Protein AF-A0A2P7TG07-F1 (afdb_monomer)

Mean predicted aligned error: 7.05 Å

Nearest PDB structures (foldseek):
  1cnt-assembly2_3  TM=3.112E-01  e=2.126E+00  Homo sapiens
  5hyh-assembly1_A  TM=2.024E-01  e=5.908E+00  Streptomyces venezuelae ATCC 10712
  8zfj-assembly1_R  TM=1.838E-01  e=7.627E+00  Escherichia coli
  7ard-assembly1_L  TM=1.501E-01  e=9.357E+00  Polytomella sp. Pringsheim 198.80

Structure (mmCIF, N/CA/C/O backbone):
data_AF-A0A2P7TG07-F1
#
_entry.id   AF-A0A2P7TG07-F1
#
loop_
_atom_site.group_PDB
_atom_site.id
_atom_site.type_symbol
_atom_site.label_atom_id
_atom_site.label_alt_id
_atom_site.label_comp_id
_atom_site.label_asym_id
_atom_site.label_entity_id
_atom_site.label_seq_id
_atom_site.pdbx_PDB_ins_code
_atom_site.Cartn_x
_atom_site.Cartn_y
_atom_site.Cartn_z
_atom_site.occupancy
_atom_site.B_iso_or_equiv
_atom_site.auth_seq_id
_atom_site.auth_comp_id
_atom_site.auth_asym_id
_atom_site.auth_atom_id
_atom_site.pdbx_PDB_model_num
ATOM 1 N N . MET A 1 1 ? 108.276 -23.644 -49.075 1.00 37.50 1 MET A N 1
ATOM 2 C CA . MET A 1 1 ? 108.235 -22.171 -48.944 1.00 37.50 1 MET A CA 1
ATOM 3 C C . MET A 1 1 ? 106.766 -21.792 -48.786 1.00 37.50 1 MET A C 1
ATOM 5 O O . MET A 1 1 ? 106.048 -22.125 -49.707 1.00 37.50 1 MET A O 1
ATOM 9 N N . ARG A 1 2 ? 106.358 -21.239 -47.619 1.00 40.88 2 ARG A N 1
ATOM 10 C CA . ARG A 1 2 ? 105.196 -20.337 -47.348 1.00 40.88 2 ARG A CA 1
ATOM 11 C C . ARG A 1 2 ? 103.829 -20.658 -48.040 1.00 40.88 2 ARG A C 1
ATOM 13 O O . ARG A 1 2 ? 103.812 -20.778 -49.246 1.00 40.88 2 ARG A O 1
ATOM 20 N N . ILE A 1 3 ? 102.616 -20.716 -47.460 1.00 38.38 3 ILE A N 1
ATOM 21 C CA . ILE A 1 3 ? 101.932 -20.089 -46.302 1.00 38.38 3 ILE A CA 1
ATOM 22 C C . ILE A 1 3 ? 100.484 -20.681 -46.231 1.00 38.38 3 ILE A C 1
ATOM 24 O O . ILE A 1 3 ? 99.812 -20.692 -47.253 1.00 38.38 3 ILE A O 1
ATOM 28 N N . ALA A 1 4 ? 100.050 -21.112 -45.031 1.00 43.94 4 ALA A N 1
ATOM 29 C CA . ALA A 1 4 ? 98.776 -20.840 -44.304 1.00 43.94 4 ALA A CA 1
ATOM 30 C C . ALA A 1 4 ? 97.350 -21.234 -44.835 1.00 43.94 4 ALA A C 1
ATOM 32 O O . ALA A 1 4 ? 97.182 -21.535 -46.011 1.00 43.94 4 ALA A O 1
ATOM 33 N N . PRO A 1 5 ? 96.330 -21.310 -43.933 1.00 51.81 5 PRO A N 1
ATOM 34 C CA . PRO A 1 5 ? 95.309 -22.366 -43.933 1.00 51.81 5 PRO A CA 1
ATOM 35 C C . PRO A 1 5 ? 93.929 -22.002 -44.515 1.00 51.81 5 PRO A C 1
ATOM 37 O O . PRO A 1 5 ? 93.597 -20.852 -44.785 1.00 51.81 5 PRO A O 1
ATOM 40 N N . VAL A 1 6 ? 93.134 -23.065 -44.657 1.00 52.50 6 VAL A N 1
ATOM 41 C CA . VAL A 1 6 ? 91.737 -23.155 -45.100 1.00 52.50 6 VAL A CA 1
ATOM 42 C C . VAL A 1 6 ? 90.790 -22.377 -44.176 1.00 52.50 6 VAL A C 1
ATOM 44 O O . VAL A 1 6 ? 90.740 -22.657 -42.981 1.00 52.50 6 VAL A O 1
ATOM 47 N N . SER A 1 7 ? 89.975 -21.486 -44.749 1.00 47.16 7 SER A N 1
ATOM 48 C CA . SER A 1 7 ? 88.797 -20.899 -44.093 1.00 47.16 7 SER A CA 1
ATOM 49 C C . SER A 1 7 ? 87.564 -21.136 -44.959 1.00 47.16 7 SER A C 1
ATOM 51 O O . SER A 1 7 ? 87.404 -20.530 -46.017 1.00 47.16 7 SER A O 1
ATOM 53 N N . ALA A 1 8 ? 86.699 -22.046 -44.513 1.00 49.75 8 ALA A N 1
ATOM 54 C CA . ALA A 1 8 ? 85.389 -22.286 -45.100 1.00 49.75 8 ALA A CA 1
ATOM 55 C C . ALA A 1 8 ? 84.432 -21.155 -44.689 1.00 49.75 8 ALA A C 1
ATOM 57 O O . ALA A 1 8 ? 84.094 -21.016 -43.515 1.00 49.75 8 ALA A O 1
ATOM 58 N N . PHE A 1 9 ? 83.997 -20.345 -45.654 1.00 45.16 9 PHE A N 1
ATOM 59 C CA . PHE A 1 9 ? 82.922 -19.373 -45.463 1.00 45.16 9 PHE A CA 1
ATOM 60 C C . PHE A 1 9 ? 81.574 -20.082 -45.660 1.00 45.16 9 PHE A C 1
ATOM 62 O O . PHE A 1 9 ? 81.123 -20.296 -46.783 1.00 45.16 9 PHE A O 1
ATOM 69 N N . LEU A 1 10 ? 80.944 -20.476 -44.554 1.00 47.31 10 LEU A N 1
ATOM 70 C CA . LEU A 1 10 ? 79.542 -20.890 -44.517 1.00 47.31 10 LEU A CA 1
ATOM 71 C C . LEU A 1 10 ? 78.662 -19.635 -44.611 1.00 47.31 10 LEU A C 1
ATOM 73 O O . LEU A 1 10 ? 78.609 -18.827 -43.686 1.00 47.31 10 LEU A O 1
ATOM 77 N N . LEU A 1 11 ? 77.985 -19.473 -45.748 1.00 45.31 11 LEU A N 1
ATOM 78 C CA . LEU A 1 11 ? 76.899 -18.514 -45.940 1.00 45.31 11 LEU A CA 1
ATOM 79 C C . LEU A 1 11 ? 75.719 -18.909 -45.038 1.00 45.31 11 LEU A C 1
ATOM 81 O O . LEU A 1 11 ? 74.964 -19.828 -45.349 1.00 45.31 11 LEU A O 1
ATOM 85 N N . LEU A 1 12 ? 75.564 -18.213 -43.912 1.00 48.41 12 LEU A N 1
ATOM 86 C CA . LEU A 1 12 ? 74.354 -18.249 -43.093 1.00 48.41 12 LEU A CA 1
ATOM 87 C C . LEU A 1 12 ? 73.246 -17.475 -43.819 1.00 48.41 12 LEU A C 1
ATOM 89 O O . LEU A 1 12 ? 73.184 -16.249 -43.756 1.00 48.41 12 LEU A O 1
ATOM 93 N N . VAL A 1 13 ? 72.375 -18.198 -44.522 1.00 55.22 13 VAL A N 1
ATOM 94 C CA . VAL A 1 13 ? 71.070 -17.677 -44.949 1.00 55.22 13 VAL A CA 1
ATOM 95 C C . VAL A 1 13 ? 70.191 -17.588 -43.697 1.00 55.22 13 VAL A C 1
ATOM 97 O O . VAL A 1 13 ? 69.979 -18.617 -43.050 1.00 55.22 13 VAL A O 1
ATOM 100 N N . PRO A 1 14 ? 69.672 -16.408 -43.313 1.00 53.44 14 PRO A N 1
ATOM 101 C CA . PRO A 1 14 ? 68.732 -16.325 -42.211 1.00 53.44 14 PRO A CA 1
ATOM 102 C C . PRO A 1 14 ? 67.408 -16.928 -42.684 1.00 53.44 14 PRO A C 1
ATOM 104 O O . PRO A 1 14 ? 66.689 -16.342 -43.493 1.00 53.44 14 PRO A O 1
ATOM 107 N N . ILE A 1 15 ? 67.088 -18.123 -42.194 1.00 55.75 15 ILE A N 1
ATOM 108 C CA . ILE A 1 15 ? 65.734 -18.665 -42.273 1.00 55.75 15 ILE A CA 1
ATOM 109 C C . ILE A 1 15 ? 64.887 -17.797 -41.341 1.00 55.75 15 ILE A C 1
ATOM 111 O O . ILE A 1 15 ? 64.901 -17.975 -40.124 1.00 55.75 15 ILE A O 1
ATOM 115 N N . PHE A 1 16 ? 64.175 -16.824 -41.911 1.00 54.91 16 PHE A N 1
ATOM 116 C CA . PHE A 1 16 ? 63.051 -16.192 -41.232 1.00 54.91 16 PHE A CA 1
ATOM 117 C C . PHE A 1 16 ? 61.986 -17.273 -41.031 1.00 54.91 16 PHE A C 1
ATOM 119 O O . PHE A 1 16 ? 61.218 -17.596 -41.936 1.00 54.91 16 PHE A O 1
ATOM 126 N N . LEU A 1 17 ? 61.975 -17.864 -39.838 1.00 53.47 17 LEU A N 1
ATOM 127 C CA . LEU A 1 17 ? 60.826 -18.589 -39.319 1.00 53.47 17 LEU A CA 1
ATOM 128 C C . LEU A 1 17 ? 59.669 -17.588 -39.236 1.00 53.47 17 LEU A C 1
ATOM 130 O O . LEU A 1 17 ? 59.541 -16.851 -38.260 1.00 53.47 17 LEU A O 1
ATOM 134 N N . PHE A 1 18 ? 58.837 -17.547 -40.278 1.00 55.88 18 PHE A N 1
ATOM 135 C CA . PHE A 1 18 ? 57.480 -17.027 -40.173 1.00 55.88 18 PHE A CA 1
ATOM 136 C C . PHE A 1 18 ? 56.729 -17.953 -39.217 1.00 55.88 18 PHE A C 1
ATOM 138 O O . PHE A 1 18 ? 56.096 -18.924 -39.625 1.00 55.88 18 PHE A O 1
ATOM 145 N N . LEU A 1 19 ? 56.832 -17.672 -37.918 1.00 60.19 19 LEU A N 1
ATOM 146 C CA . LEU A 1 19 ? 55.779 -18.067 -36.999 1.00 60.19 19 LEU A CA 1
ATOM 147 C C . LEU A 1 19 ? 54.503 -17.429 -37.561 1.00 60.19 19 LEU A C 1
ATOM 149 O O . LEU A 1 19 ? 54.510 -16.212 -37.777 1.00 60.19 19 LEU A O 1
ATOM 153 N N . PRO A 1 20 ? 53.440 -18.196 -37.866 1.00 60.59 20 PRO A N 1
ATOM 154 C CA . PRO A 1 20 ? 52.173 -17.575 -38.196 1.00 60.59 20 PRO A CA 1
ATOM 155 C C . PRO A 1 20 ? 51.833 -16.697 -36.999 1.00 60.59 20 PRO A C 1
ATOM 157 O O . PRO A 1 20 ? 51.726 -17.193 -35.875 1.00 60.59 20 PRO A O 1
ATOM 160 N N . ALA A 1 21 ? 51.757 -15.383 -37.220 1.00 60.47 21 ALA A N 1
ATOM 161 C CA . ALA A 1 21 ? 51.168 -14.496 -36.239 1.00 60.47 21 ALA A CA 1
ATOM 162 C C . ALA A 1 21 ? 49.819 -15.127 -35.904 1.00 60.47 21 ALA A C 1
ATOM 164 O O . ALA A 1 21 ? 48.992 -15.322 -36.796 1.00 60.47 21 ALA A O 1
ATOM 165 N N . CYS A 1 22 ? 49.651 -15.560 -34.655 1.00 56.66 22 CYS A N 1
ATOM 166 C CA . CYS A 1 22 ? 48.358 -15.987 -34.167 1.00 56.66 22 CYS A CA 1
ATOM 167 C C . CYS A 1 22 ? 47.463 -14.759 -34.330 1.00 56.66 22 CYS A C 1
ATOM 169 O O . CYS A 1 22 ? 47.581 -13.803 -33.564 1.00 56.66 22 CYS A O 1
ATOM 171 N N . VAL A 1 23 ? 46.678 -14.722 -35.409 1.00 61.25 23 VAL A N 1
ATOM 172 C CA . VAL A 1 23 ? 45.671 -13.691 -35.609 1.00 61.25 23 VAL A CA 1
ATOM 173 C C . VAL A 1 23 ? 44.711 -13.908 -34.458 1.00 61.25 23 VAL A C 1
ATOM 175 O O . VAL A 1 23 ? 44.013 -14.921 -34.413 1.00 61.25 23 VAL A O 1
ATOM 178 N N . TYR A 1 24 ? 44.762 -13.015 -33.474 1.00 64.44 24 TYR A N 1
ATOM 179 C CA . TYR A 1 24 ? 43.809 -13.013 -32.383 1.00 64.44 24 TYR A CA 1
ATOM 180 C C . TYR A 1 24 ? 42.442 -12.750 -33.008 1.00 64.44 24 TYR A C 1
ATOM 182 O O . TYR A 1 24 ? 42.112 -11.620 -33.358 1.00 64.44 24 TYR A O 1
ATOM 190 N N . GLN A 1 25 ? 41.699 -13.824 -33.259 1.00 71.88 25 GLN A N 1
ATOM 191 C CA . GLN A 1 25 ? 40.359 -13.735 -33.800 1.00 71.88 25 GLN A CA 1
ATOM 192 C C . GLN A 1 25 ? 39.478 -13.246 -32.658 1.00 71.88 25 GLN A C 1
ATOM 194 O O . GLN A 1 25 ? 39.206 -13.997 -31.718 1.00 71.88 25 GLN A O 1
ATOM 199 N N . GLU A 1 26 ? 39.100 -11.971 -32.704 1.00 78.62 26 GLU A N 1
ATOM 200 C CA . GLU A 1 26 ? 38.191 -11.404 -31.719 1.00 78.62 26 GLU A CA 1
ATOM 201 C C . GLU A 1 26 ? 36.880 -12.198 -31.779 1.00 78.62 26 GLU A C 1
ATOM 203 O O . GLU A 1 26 ? 36.265 -12.356 -32.838 1.00 78.62 26 GLU A O 1
ATOM 208 N N . LYS A 1 27 ? 36.519 -12.803 -30.648 1.00 88.69 27 LYS A N 1
ATOM 209 C CA . LYS A 1 27 ? 35.352 -13.670 -30.499 1.00 88.69 27 LYS A CA 1
ATOM 210 C C . LYS A 1 27 ? 34.252 -12.890 -29.791 1.00 88.69 27 LYS A C 1
ATOM 212 O O . LYS A 1 27 ? 34.487 -12.338 -28.721 1.00 88.69 27 LYS A O 1
ATOM 217 N N . GLY A 1 28 ? 33.055 -12.880 -30.361 1.00 84.81 28 GLY A N 1
ATOM 218 C CA . GLY A 1 28 ? 31.902 -12.136 -29.853 1.00 84.81 28 GLY A CA 1
ATOM 219 C C . GLY A 1 28 ? 30.665 -12.439 -30.690 1.00 84.81 28 GLY A C 1
ATOM 220 O O . GLY A 1 28 ? 30.757 -13.204 -31.646 1.00 84.81 28 GLY A O 1
ATOM 221 N N . CYS A 1 29 ? 29.516 -11.857 -30.351 1.00 88.31 29 CYS A N 1
ATOM 222 C CA . CYS A 1 29 ? 28.326 -12.054 -31.169 1.00 88.31 29 CYS A CA 1
ATOM 223 C C . CYS A 1 29 ? 28.510 -11.435 -32.565 1.00 88.31 29 CYS A C 1
ATOM 225 O O . CYS A 1 29 ? 28.841 -10.255 -32.677 1.00 88.31 29 CYS A O 1
ATOM 227 N N . THR A 1 30 ? 28.266 -12.226 -33.615 1.00 88.06 30 THR A N 1
ATOM 228 C CA . THR A 1 30 ? 28.370 -11.781 -35.022 1.00 88.06 30 THR A CA 1
ATOM 229 C C . THR A 1 30 ? 27.019 -11.470 -35.671 1.00 88.06 30 THR A C 1
ATOM 231 O O . THR A 1 30 ? 26.987 -10.959 -36.789 1.00 88.06 30 THR A O 1
ATOM 234 N N . ASP A 1 31 ? 25.905 -11.740 -34.985 1.00 79.00 31 ASP A N 1
ATOM 235 C CA . ASP A 1 31 ? 24.567 -11.420 -35.480 1.00 79.00 31 ASP A CA 1
ATOM 236 C C . ASP A 1 31 ? 24.231 -9.948 -35.214 1.00 79.00 31 ASP A C 1
ATOM 238 O O . ASP A 1 31 ? 24.154 -9.511 -34.067 1.00 79.00 31 ASP A O 1
ATOM 242 N N . ILE A 1 32 ? 24.004 -9.187 -36.287 1.00 79.56 32 ILE A N 1
ATOM 243 C CA . ILE A 1 32 ? 23.688 -7.752 -36.242 1.00 79.56 32 ILE A CA 1
ATOM 244 C C . ILE A 1 32 ? 22.345 -7.435 -35.567 1.00 79.56 32 ILE A C 1
ATOM 246 O O . ILE A 1 32 ? 22.081 -6.285 -35.222 1.00 79.56 32 ILE A O 1
ATOM 250 N N . THR A 1 33 ? 21.485 -8.437 -35.387 1.00 72.19 33 THR A N 1
ATOM 251 C CA . THR A 1 33 ? 20.191 -8.307 -34.710 1.00 72.19 33 THR A CA 1
ATOM 252 C C . THR A 1 33 ? 20.274 -8.553 -33.201 1.00 72.19 33 THR A C 1
ATOM 254 O O . THR A 1 33 ? 19.303 -8.294 -32.492 1.00 72.19 33 THR A O 1
ATOM 257 N N . ALA A 1 34 ? 21.420 -9.006 -32.682 1.00 72.19 34 ALA A N 1
ATOM 258 C CA . ALA A 1 34 ? 21.622 -9.225 -31.254 1.00 72.19 34 ALA A CA 1
ATOM 259 C C . ALA A 1 34 ? 21.998 -7.932 -30.504 1.00 72.19 34 ALA A C 1
ATOM 261 O O . ALA A 1 34 ? 22.785 -7.110 -30.974 1.00 72.19 34 ALA A O 1
ATOM 262 N N . LEU A 1 35 ? 21.506 -7.794 -29.272 1.00 71.44 35 LEU A N 1
ATOM 263 C CA . LEU A 1 35 ? 21.739 -6.669 -28.357 1.00 71.44 35 LEU A CA 1
ATOM 264 C C . LEU A 1 35 ? 23.214 -6.473 -27.974 1.00 71.44 35 LEU A C 1
ATOM 266 O O . LEU A 1 35 ? 23.599 -5.386 -27.551 1.00 71.44 35 LEU A O 1
ATOM 270 N N . ASN A 1 36 ? 24.037 -7.512 -28.104 1.00 75.12 36 ASN A N 1
ATOM 271 C CA . ASN A 1 36 ? 25.474 -7.486 -27.837 1.00 75.12 36 ASN A CA 1
ATOM 272 C C . ASN A 1 36 ? 26.315 -7.792 -29.089 1.00 75.12 36 ASN A C 1
ATOM 274 O O . ASN A 1 36 ? 27.424 -8.320 -28.966 1.00 75.12 36 ASN A O 1
ATOM 278 N N . TYR A 1 37 ? 25.792 -7.476 -30.280 1.00 78.75 37 TYR A N 1
ATOM 279 C CA . TYR A 1 37 ? 26.547 -7.524 -31.531 1.00 78.75 37 TYR A CA 1
ATOM 280 C C . TYR A 1 37 ? 27.895 -6.805 -31.383 1.00 78.75 37 TYR A C 1
ATOM 282 O O . TYR A 1 37 ? 27.950 -5.627 -31.020 1.00 78.75 37 TYR A O 1
ATOM 290 N N . ASN A 1 38 ? 28.986 -7.510 -31.683 1.00 78.56 38 ASN A N 1
ATOM 291 C CA . ASN A 1 38 ? 30.321 -6.931 -31.723 1.00 78.56 38 ASN A CA 1
ATOM 292 C C . ASN A 1 38 ? 30.761 -6.803 -33.193 1.00 78.56 38 ASN A C 1
ATOM 294 O O . ASN A 1 38 ? 31.079 -7.820 -33.811 1.00 78.56 38 ASN A O 1
ATOM 298 N N . PRO A 1 39 ? 30.854 -5.582 -33.756 1.00 82.69 39 PRO A N 1
ATOM 299 C CA . PRO A 1 39 ? 31.265 -5.388 -35.148 1.00 82.69 39 PRO A CA 1
ATOM 300 C C . PRO A 1 39 ? 32.714 -5.806 -35.433 1.00 82.69 39 PRO A C 1
ATOM 302 O O . PRO A 1 39 ? 33.075 -5.970 -36.596 1.00 82.69 39 PRO A O 1
ATOM 305 N N . ASN A 1 40 ? 33.538 -5.979 -34.396 1.00 83.12 40 ASN A N 1
ATOM 306 C CA . ASN A 1 40 ? 34.913 -6.452 -34.521 1.00 83.12 40 ASN A CA 1
ATOM 307 C C . ASN A 1 40 ? 35.031 -7.978 -34.354 1.00 83.12 40 ASN A C 1
ATOM 309 O O . ASN A 1 40 ? 36.099 -8.536 -34.604 1.00 83.12 40 ASN A O 1
ATOM 313 N N . ALA A 1 41 ? 33.956 -8.679 -33.961 1.00 87.31 41 ALA A N 1
ATOM 314 C CA . ALA A 1 41 ? 33.985 -10.128 -33.820 1.00 87.31 41 ALA A CA 1
ATOM 315 C C . ALA A 1 41 ? 34.121 -10.813 -35.188 1.00 87.31 41 ALA A C 1
ATOM 317 O O . ALA A 1 41 ? 33.288 -10.664 -36.078 1.00 87.31 41 ALA A O 1
ATOM 318 N N . MET A 1 42 ? 35.173 -11.615 -35.344 1.00 87.06 42 MET A N 1
ATOM 319 C CA . MET A 1 42 ? 35.470 -12.371 -36.565 1.00 87.06 42 MET A CA 1
ATOM 320 C C . MET A 1 42 ? 35.002 -13.833 -36.484 1.00 87.06 42 MET A C 1
ATOM 322 O O . MET A 1 42 ? 35.143 -14.582 -37.450 1.00 87.06 42 MET A O 1
ATOM 326 N N . SER A 1 43 ? 34.510 -14.271 -35.323 1.00 88.50 43 SER A N 1
ATOM 327 C CA . SER A 1 43 ? 33.869 -15.571 -35.107 1.00 88.50 43 SER A CA 1
ATOM 328 C C . SER A 1 43 ? 32.822 -15.438 -34.018 1.00 88.50 43 SER A C 1
ATOM 330 O O . SER A 1 43 ? 33.116 -14.890 -32.951 1.00 88.50 43 SER A O 1
ATOM 332 N N . ASP A 1 44 ? 31.654 -16.034 -34.255 1.00 85.62 44 ASP A N 1
ATOM 333 C CA . ASP A 1 44 ? 30.652 -16.189 -33.211 1.00 85.62 44 ASP A CA 1
ATOM 334 C C . ASP A 1 44 ? 31.213 -17.051 -32.075 1.00 85.62 44 ASP A C 1
ATOM 336 O O . ASP A 1 44 ? 31.901 -18.053 -32.303 1.00 85.62 44 ASP A O 1
ATOM 340 N N . ASN A 1 45 ? 30.949 -16.631 -30.845 1.00 87.31 45 ASN A N 1
ATOM 341 C CA . ASN A 1 45 ? 31.258 -17.377 -29.629 1.00 87.31 45 ASN A CA 1
ATOM 342 C C . ASN A 1 45 ? 29.998 -17.927 -28.945 1.00 87.31 45 ASN A C 1
ATOM 344 O O . ASN A 1 45 ? 30.101 -18.438 -27.832 1.00 87.31 45 ASN A O 1
ATOM 348 N N . GLY A 1 46 ? 28.832 -17.809 -29.590 1.00 84.56 46 GLY A N 1
ATOM 349 C CA . GLY A 1 46 ? 27.543 -18.233 -29.054 1.00 84.56 46 GLY A CA 1
ATOM 350 C C . GLY A 1 46 ? 26.991 -17.297 -27.978 1.00 84.56 46 GLY A C 1
ATOM 351 O O . GLY A 1 46 ? 26.051 -17.669 -27.286 1.00 84.56 46 GLY A O 1
ATOM 352 N N . SER A 1 47 ? 27.567 -16.099 -27.808 1.00 85.00 47 SER A N 1
ATOM 353 C CA . SER A 1 47 ? 27.120 -15.134 -26.792 1.00 85.00 47 SER A CA 1
ATOM 354 C C . SER A 1 47 ? 25.986 -14.219 -27.252 1.00 85.00 47 SER A C 1
ATOM 356 O O . SER A 1 47 ? 25.587 -13.362 -26.472 1.00 85.00 47 SER A O 1
ATOM 358 N N . CYS A 1 48 ? 25.476 -14.353 -28.483 1.00 81.56 48 CYS A N 1
ATOM 359 C CA . CYS A 1 48 ? 24.436 -13.471 -29.017 1.00 81.56 48 CYS A CA 1
ATOM 360 C C . CYS A 1 48 ? 23.192 -13.400 -28.119 1.00 81.56 48 CYS A C 1
ATOM 362 O O . CYS A 1 48 ? 22.516 -14.400 -27.880 1.00 81.56 48 CYS A O 1
ATOM 364 N N . LEU A 1 49 ? 22.882 -12.192 -27.651 1.00 74.12 49 LEU A N 1
ATOM 365 C CA . LEU A 1 49 ? 21.729 -11.877 -26.819 1.00 74.12 49 LEU A CA 1
ATOM 366 C C . LEU A 1 49 ? 20.642 -11.251 -27.683 1.00 74.12 49 LEU A C 1
ATOM 368 O O . LEU A 1 49 ? 20.717 -10.079 -28.026 1.00 74.12 49 LEU A O 1
ATOM 372 N N . TYR A 1 50 ? 19.607 -12.013 -28.011 1.00 70.44 50 TYR A N 1
ATOM 373 C CA . TYR A 1 50 ? 18.441 -11.487 -28.738 1.00 70.44 50 TYR A CA 1
ATOM 374 C C . TYR A 1 50 ? 17.372 -10.911 -27.799 1.00 70.44 50 TYR A C 1
ATOM 376 O O . TYR A 1 50 ? 16.449 -10.233 -28.238 1.00 70.44 50 TYR A O 1
ATOM 384 N N . ALA A 1 51 ? 17.510 -11.176 -26.501 1.00 79.62 51 ALA A N 1
ATOM 385 C CA . ALA A 1 51 ? 16.661 -10.685 -25.430 1.00 79.62 51 ALA A CA 1
ATOM 386 C C . ALA A 1 51 ? 17.486 -10.627 -24.136 1.00 79.62 51 ALA A C 1
ATOM 388 O O . ALA A 1 51 ? 18.313 -11.507 -23.884 1.00 79.62 51 ALA A O 1
ATOM 389 N N . LEU A 1 52 ? 17.264 -9.606 -23.313 1.00 83.50 52 LEU A N 1
ATOM 390 C CA . LEU A 1 52 ? 17.764 -9.582 -21.943 1.00 83.50 52 LEU A CA 1
ATOM 391 C C . LEU A 1 52 ? 16.931 -10.535 -21.074 1.00 83.50 52 LEU A C 1
ATOM 393 O O . LEU A 1 52 ? 15.705 -10.572 -21.237 1.00 83.50 52 LEU A O 1
ATOM 397 N N . PRO A 1 53 ? 17.562 -11.291 -20.159 1.00 89.12 53 PRO A N 1
ATOM 398 C CA . PRO A 1 53 ? 16.833 -12.054 -19.158 1.00 89.12 53 PRO A CA 1
ATOM 399 C C . PRO A 1 53 ? 16.158 -11.112 -18.155 1.00 89.12 53 PRO A C 1
ATOM 401 O O . PRO A 1 53 ? 16.572 -9.962 -17.985 1.00 89.12 53 PRO A O 1
ATOM 404 N N . VAL A 1 54 ? 15.137 -11.620 -17.465 1.00 94.06 54 VAL A N 1
ATOM 405 C CA . VAL A 1 54 ? 14.542 -10.917 -16.323 1.00 94.06 54 VAL A CA 1
ATOM 406 C C . VAL A 1 54 ? 15.567 -10.896 -15.181 1.00 94.06 54 VAL A C 1
ATOM 408 O O . VAL A 1 54 ? 16.106 -11.956 -14.863 1.00 94.06 54 VAL A O 1
ATOM 411 N N . PRO A 1 55 ? 15.882 -9.732 -14.588 1.00 93.69 55 PRO A N 1
ATOM 412 C CA . PRO A 1 55 ? 16.836 -9.656 -13.486 1.00 93.69 55 PRO A CA 1
ATOM 413 C C . PRO A 1 55 ? 16.234 -10.168 -12.168 1.00 93.69 55 PRO A C 1
ATOM 415 O O . PRO A 1 55 ? 15.041 -10.008 -11.917 1.00 93.69 55 PRO A O 1
ATOM 418 N N . ASP A 1 56 ? 17.089 -10.690 -11.283 1.00 93.38 56 ASP A N 1
ATOM 419 C CA . ASP A 1 56 ? 16.693 -11.184 -9.950 1.00 93.38 56 ASP A CA 1
ATOM 420 C C . ASP A 1 56 ? 16.322 -10.061 -8.964 1.00 93.38 56 ASP A C 1
ATOM 422 O O . ASP A 1 56 ? 15.801 -10.316 -7.888 1.00 93.38 56 ASP A O 1
ATOM 426 N N . THR A 1 57 ? 16.611 -8.805 -9.307 1.00 95.38 57 THR A N 1
ATOM 427 C CA . THR A 1 57 ? 16.225 -7.599 -8.555 1.00 95.38 57 THR A CA 1
ATOM 428 C C . THR A 1 57 ? 15.687 -6.562 -9.532 1.00 95.38 57 THR A C 1
ATOM 430 O O . THR A 1 57 ? 15.963 -6.639 -10.730 1.00 95.38 57 THR A O 1
ATOM 433 N N . TYR A 1 58 ? 14.960 -5.551 -9.055 1.00 97.12 58 TYR A N 1
ATOM 434 C CA . TYR A 1 58 ? 14.462 -4.468 -9.910 1.00 97.12 58 TYR A CA 1
ATOM 435 C C . TYR A 1 58 ? 15.586 -3.470 -10.260 1.00 97.12 58 TYR A C 1
ATOM 437 O O . TYR A 1 58 ? 15.587 -2.304 -9.869 1.00 97.12 58 TYR A O 1
ATOM 445 N N . ARG A 1 59 ? 16.621 -3.947 -10.957 1.00 94.88 59 ARG A N 1
ATOM 446 C CA . ARG A 1 59 ? 17.802 -3.172 -11.348 1.00 94.88 59 ARG A CA 1
ATOM 447 C C . ARG A 1 59 ? 18.059 -3.361 -12.838 1.00 94.88 59 ARG A C 1
ATOM 449 O O . ARG A 1 59 ? 18.496 -4.420 -13.274 1.00 94.88 59 ARG A O 1
ATOM 456 N N . PHE A 1 60 ? 17.838 -2.297 -13.606 1.00 94.00 60 PHE A N 1
ATOM 457 C CA . PHE A 1 60 ? 18.079 -2.256 -15.048 1.00 94.00 60 PHE A CA 1
ATOM 458 C C . PHE A 1 60 ? 19.191 -1.261 -15.369 1.00 94.00 60 PHE A C 1
ATOM 460 O O . PHE A 1 60 ? 19.293 -0.195 -14.754 1.00 94.00 60 PHE A O 1
ATOM 467 N N . LYS A 1 61 ? 20.044 -1.620 -16.329 1.00 90.06 61 LYS A N 1
ATOM 468 C CA . LYS A 1 61 ? 21.168 -0.794 -16.770 1.00 90.06 61 LYS A CA 1
ATOM 469 C C . LYS A 1 61 ? 21.191 -0.688 -18.285 1.00 90.06 61 LYS A C 1
ATOM 471 O O . LYS A 1 61 ? 20.823 -1.622 -18.994 1.00 90.06 61 LYS A O 1
ATOM 476 N N . ARG A 1 62 ? 21.708 0.438 -18.766 1.00 83.62 62 ARG A N 1
ATOM 477 C CA . ARG A 1 62 ? 22.125 0.625 -20.154 1.00 83.62 62 ARG A CA 1
ATOM 478 C C . ARG A 1 62 ? 23.574 1.101 -20.122 1.00 83.62 62 ARG A C 1
ATOM 480 O O . ARG A 1 62 ? 23.860 2.182 -19.605 1.00 83.62 62 ARG A O 1
ATOM 487 N N . GLY A 1 63 ? 24.480 0.243 -20.591 1.00 82.19 63 GLY A N 1
ATOM 488 C CA . GLY A 1 63 ? 25.907 0.346 -20.272 1.00 82.19 63 GLY A CA 1
ATOM 489 C C . GLY A 1 63 ? 26.150 0.161 -18.769 1.00 82.19 63 GLY A C 1
ATOM 490 O O . GLY A 1 63 ? 25.496 -0.660 -18.128 1.00 82.19 63 GLY A O 1
ATOM 491 N N . ASP A 1 64 ? 27.036 0.974 -18.197 1.00 81.75 64 ASP A N 1
ATOM 492 C CA . ASP A 1 64 ? 27.383 0.909 -16.768 1.00 81.75 64 ASP A CA 1
ATOM 493 C C . ASP A 1 64 ? 26.440 1.718 -15.863 1.00 81.75 64 ASP A C 1
ATOM 495 O O . ASP A 1 64 ? 26.543 1.672 -14.637 1.00 81.75 64 ASP A O 1
ATOM 499 N N . SER A 1 65 ? 25.504 2.464 -16.455 1.00 88.19 65 SER A N 1
ATOM 500 C CA . SER A 1 65 ? 24.591 3.356 -15.739 1.00 88.19 65 SER A CA 1
ATOM 501 C C . SER A 1 65 ? 23.202 2.745 -15.585 1.00 88.19 65 SER A C 1
ATOM 503 O O . SER A 1 65 ? 22.704 2.060 -16.480 1.00 88.19 65 SER A O 1
ATOM 505 N N . THR A 1 66 ? 22.546 3.038 -14.459 1.00 93.69 66 THR A N 1
ATOM 506 C CA . THR A 1 66 ? 21.132 2.691 -14.256 1.00 93.69 66 THR A CA 1
ATOM 507 C C . THR A 1 66 ? 20.256 3.310 -15.349 1.00 93.69 66 THR A C 1
ATOM 509 O O . THR A 1 66 ? 20.523 4.418 -15.823 1.00 93.69 66 THR A O 1
ATOM 512 N N . SER A 1 67 ? 19.222 2.583 -15.761 1.00 94.50 67 SER A N 1
ATOM 513 C CA . SER A 1 67 ? 18.125 3.095 -16.592 1.00 94.50 67 SER A CA 1
ATOM 514 C C . SER A 1 67 ? 16.817 3.216 -15.806 1.00 94.50 67 SER A C 1
ATOM 516 O O . SER A 1 67 ? 15.774 3.435 -16.407 1.00 94.50 67 SER A O 1
ATOM 518 N N . VAL A 1 68 ? 16.864 3.008 -14.490 1.00 96.88 68 VAL A N 1
ATOM 519 C CA . VAL A 1 68 ? 15.707 3.035 -13.594 1.00 96.88 68 VAL A CA 1
ATOM 520 C C . VAL A 1 68 ? 15.642 4.381 -12.889 1.00 96.88 68 VAL A C 1
ATOM 522 O O . VAL A 1 68 ? 16.641 4.814 -12.306 1.00 96.88 68 VAL A O 1
ATOM 525 N N . ASP A 1 69 ? 14.472 5.014 -12.917 1.00 96.69 69 ASP A N 1
ATOM 526 C CA . ASP A 1 69 ? 14.217 6.273 -12.221 1.00 96.69 69 ASP A CA 1
ATOM 527 C C . ASP A 1 69 ? 12.766 6.358 -11.734 1.00 96.69 69 ASP A C 1
ATOM 529 O O . ASP A 1 69 ? 11.825 6.248 -12.517 1.00 96.69 69 ASP A O 1
ATOM 533 N N . TYR A 1 70 ? 12.600 6.517 -10.422 1.00 97.75 70 TYR A N 1
ATOM 534 C CA . TYR A 1 70 ? 11.307 6.677 -9.745 1.00 97.75 70 TYR A CA 1
ATOM 535 C C . TYR A 1 70 ? 11.445 7.426 -8.410 1.00 97.75 70 TYR A C 1
ATOM 537 O O . TYR A 1 70 ? 10.631 7.282 -7.495 1.00 97.75 70 TYR A O 1
ATOM 545 N N . LYS A 1 71 ? 12.502 8.238 -8.262 1.00 97.81 71 LYS A N 1
ATOM 546 C CA . LYS A 1 71 ? 12.819 8.937 -7.000 1.00 97.81 71 LYS A CA 1
ATOM 547 C C . LYS A 1 71 ? 11.693 9.860 -6.535 1.00 97.81 71 LYS A C 1
ATOM 549 O O . LYS A 1 71 ? 11.487 10.044 -5.339 1.00 97.81 71 LYS A O 1
ATOM 554 N N . GLU A 1 72 ? 10.945 10.414 -7.481 1.00 98.38 72 GLU A N 1
ATOM 555 C CA . GLU A 1 72 ? 9.774 11.243 -7.208 1.00 98.38 72 GLU A CA 1
ATOM 556 C C . GLU A 1 72 ? 8.689 10.469 -6.449 1.00 98.38 72 GLU A C 1
ATOM 558 O O . GLU A 1 72 ? 8.125 10.978 -5.483 1.00 98.38 72 GLU A O 1
ATOM 563 N N . GLN A 1 73 ? 8.438 9.215 -6.832 1.00 98.69 73 GLN A N 1
ATOM 564 C CA . GLN A 1 73 ? 7.439 8.362 -6.187 1.00 98.69 73 GLN A CA 1
ATOM 565 C C . GLN A 1 73 ? 7.891 7.891 -4.803 1.00 98.69 73 GLN A C 1
ATOM 567 O O . GLN A 1 73 ? 7.060 7.772 -3.904 1.00 98.69 73 GLN A O 1
ATOM 572 N N . VAL A 1 74 ? 9.201 7.712 -4.596 1.00 98.62 74 VAL A N 1
ATOM 573 C CA . VAL A 1 74 ? 9.770 7.479 -3.257 1.00 98.62 74 VAL A CA 1
ATOM 574 C C . VAL A 1 74 ? 9.439 8.655 -2.338 1.00 98.62 74 VAL A C 1
ATOM 576 O O . VAL A 1 74 ? 8.915 8.451 -1.248 1.00 98.62 74 VAL A O 1
ATOM 579 N N . VAL A 1 75 ? 9.659 9.896 -2.789 1.00 98.69 75 VAL A N 1
ATOM 580 C CA . VAL A 1 75 ? 9.316 11.091 -1.998 1.00 98.69 75 VAL A CA 1
ATOM 581 C C . VAL A 1 75 ? 7.817 11.170 -1.704 1.00 98.69 75 VAL A C 1
ATOM 583 O O . VAL A 1 75 ? 7.451 11.491 -0.577 1.00 98.69 75 VAL A O 1
ATOM 586 N N . LEU A 1 76 ? 6.944 10.853 -2.667 1.00 98.81 76 LEU A N 1
ATOM 587 C CA . LEU A 1 76 ? 5.496 10.841 -2.426 1.00 98.81 76 LEU A CA 1
ATOM 588 C C . LEU A 1 76 ? 5.111 9.829 -1.339 1.00 98.81 76 LEU A C 1
ATOM 590 O O . LEU A 1 76 ? 4.397 10.198 -0.412 1.00 98.81 76 LEU A O 1
ATOM 594 N N . ASN A 1 77 ? 5.630 8.601 -1.382 1.00 98.69 77 ASN A N 1
ATOM 595 C CA . ASN A 1 77 ? 5.365 7.615 -0.333 1.00 98.69 77 ASN A CA 1
ATOM 596 C C . ASN A 1 77 ? 5.909 8.049 1.042 1.00 98.69 77 ASN A C 1
ATOM 598 O O . ASN A 1 77 ? 5.202 7.939 2.044 1.00 98.69 77 ASN A O 1
ATOM 602 N N . LEU A 1 78 ? 7.113 8.628 1.096 1.00 98.75 78 LEU A N 1
ATOM 603 C CA . LEU A 1 78 ? 7.686 9.156 2.340 1.00 98.75 78 LEU A CA 1
ATOM 604 C C . LEU A 1 78 ? 6.860 10.320 2.912 1.00 98.75 78 LEU A C 1
ATOM 606 O O . LEU A 1 78 ? 6.684 10.414 4.123 1.00 98.75 78 LEU A O 1
ATOM 610 N N . LEU A 1 79 ? 6.304 11.198 2.068 1.00 98.81 79 LEU A N 1
ATOM 611 C CA . LEU A 1 79 ? 5.406 12.268 2.521 1.00 98.81 79 LEU A CA 1
ATOM 612 C C . LEU A 1 79 ? 4.128 11.701 3.158 1.00 98.81 79 LEU A C 1
ATOM 614 O O . LEU A 1 79 ? 3.657 12.245 4.161 1.00 98.81 79 LEU A O 1
ATOM 618 N N . ILE A 1 80 ? 3.581 10.605 2.614 1.00 98.81 80 ILE A N 1
ATOM 619 C CA . ILE A 1 80 ? 2.429 9.906 3.205 1.00 98.81 80 ILE A CA 1
ATOM 620 C C . ILE A 1 80 ? 2.793 9.381 4.596 1.00 98.81 80 ILE A C 1
ATOM 622 O O . ILE A 1 80 ? 2.072 9.653 5.560 1.00 98.81 80 ILE A O 1
ATOM 626 N N . GLU A 1 81 ? 3.919 8.678 4.727 1.00 98.62 81 GLU A N 1
ATOM 627 C CA . GLU A 1 81 ? 4.388 8.161 6.017 1.00 98.62 81 GLU A CA 1
ATOM 628 C C . GLU A 1 81 ? 4.685 9.281 7.022 1.00 98.62 81 GLU A C 1
ATOM 630 O O . GLU A 1 81 ? 4.365 9.139 8.204 1.00 98.62 81 GLU A O 1
ATOM 635 N N . THR A 1 82 ? 5.199 10.429 6.572 1.00 98.69 82 THR A N 1
ATOM 636 C CA . THR A 1 82 ? 5.413 11.609 7.419 1.00 98.69 82 THR A CA 1
ATOM 637 C C . THR A 1 82 ? 4.099 12.187 7.946 1.00 98.69 82 THR A C 1
ATOM 639 O O . THR A 1 82 ? 4.020 12.487 9.139 1.00 98.69 82 THR A O 1
ATOM 642 N N . ILE A 1 83 ? 3.044 12.300 7.127 1.00 98.75 83 ILE A N 1
ATOM 643 C CA . ILE A 1 83 ? 1.711 12.711 7.611 1.00 98.75 83 ILE A CA 1
ATOM 644 C C . ILE A 1 83 ? 1.193 11.708 8.644 1.00 98.75 83 ILE A C 1
ATOM 646 O O . ILE A 1 83 ? 0.777 12.101 9.736 1.00 98.75 83 ILE A O 1
ATOM 650 N N . CYS A 1 84 ? 1.254 10.413 8.326 1.00 98.62 84 CYS A N 1
ATOM 651 C CA . CYS A 1 84 ? 0.743 9.360 9.201 1.00 98.62 84 CYS A CA 1
ATOM 652 C C . CYS A 1 84 ? 1.491 9.325 10.539 1.00 98.62 84 CYS A C 1
ATOM 654 O O . CYS A 1 84 ? 0.866 9.245 11.593 1.00 98.62 84 CYS A O 1
ATOM 656 N N . THR A 1 85 ? 2.817 9.462 10.513 1.00 98.50 85 THR A N 1
ATOM 657 C CA . THR A 1 85 ? 3.657 9.505 11.716 1.00 98.50 85 THR A CA 1
ATOM 658 C C . THR A 1 85 ? 3.392 10.767 12.530 1.00 98.50 85 THR A C 1
ATOM 660 O O . THR A 1 85 ? 3.260 10.690 13.749 1.00 98.50 85 THR A O 1
ATOM 663 N N . THR A 1 86 ? 3.216 11.919 11.874 1.00 98.56 86 THR A N 1
ATOM 664 C CA . THR A 1 86 ? 2.856 13.176 12.551 1.00 98.56 86 THR A CA 1
ATOM 665 C C . THR A 1 86 ? 1.536 13.034 13.311 1.00 98.56 86 THR A C 1
ATOM 667 O O . THR A 1 86 ? 1.461 13.411 14.477 1.00 98.56 86 THR A O 1
ATOM 670 N N . ILE A 1 87 ? 0.510 12.439 12.690 1.00 98.75 87 ILE A N 1
ATOM 671 C CA . ILE A 1 87 ? -0.791 12.188 13.327 1.00 98.75 87 ILE A CA 1
ATOM 672 C C . ILE A 1 87 ? -0.663 11.147 14.446 1.00 98.75 87 ILE A C 1
ATOM 674 O O . ILE A 1 87 ? -1.200 11.350 15.534 1.00 98.75 87 ILE A O 1
ATOM 678 N N . LYS A 1 88 ? 0.051 10.042 14.198 1.00 98.50 88 LYS A N 1
ATOM 679 C CA . LYS A 1 88 ? 0.262 8.969 15.177 1.00 98.50 88 LYS A CA 1
ATOM 680 C C . LYS A 1 88 ? 0.902 9.503 16.458 1.00 98.50 88 LYS A C 1
ATOM 682 O O . LYS A 1 88 ? 0.414 9.196 17.541 1.00 98.50 88 LYS A O 1
ATOM 687 N N . ASN A 1 89 ? 1.913 10.362 16.333 1.00 98.38 89 ASN A N 1
ATOM 688 C CA . ASN A 1 89 ? 2.638 10.933 17.468 1.00 98.38 89 ASN A CA 1
ATOM 689 C C . ASN A 1 89 ? 1.763 11.805 18.387 1.00 98.38 89 ASN A C 1
ATOM 691 O O . ASN A 1 89 ? 2.119 12.006 19.542 1.00 98.38 89 ASN A O 1
ATOM 695 N N . LEU A 1 90 ? 0.599 12.286 17.931 1.00 98.69 90 LEU A N 1
ATOM 696 C CA . LEU A 1 90 ? -0.353 13.009 18.787 1.00 98.69 90 LEU A CA 1
ATOM 697 C C . LEU A 1 90 ? -0.994 12.118 19.859 1.00 98.69 90 LEU A C 1
ATOM 699 O O . LEU A 1 90 ? -1.531 12.629 20.843 1.00 98.69 90 LEU A O 1
ATOM 703 N N . ALA A 1 91 ? -0.983 10.799 19.656 1.00 98.38 91 ALA A N 1
ATOM 704 C CA . ALA A 1 91 ? -1.492 9.835 20.621 1.00 98.38 91 ALA A CA 1
ATOM 705 C C . ALA A 1 91 ? -0.455 9.425 21.675 1.00 98.38 91 ALA A C 1
ATOM 707 O O . ALA A 1 91 ? -0.811 8.696 22.596 1.00 98.38 91 ALA A O 1
ATOM 708 N N . GLU A 1 92 ? 0.794 9.882 21.569 1.00 98.12 92 GLU A N 1
ATOM 709 C CA . GLU A 1 92 ? 1.844 9.527 22.522 1.00 98.12 92 GLU A CA 1
ATOM 710 C C . GLU A 1 92 ? 1.749 10.369 23.808 1.00 98.12 92 GLU A C 1
ATOM 712 O O . GLU A 1 92 ? 1.497 11.579 23.741 1.00 98.12 92 GLU A O 1
ATOM 717 N N . PRO A 1 93 ? 1.974 9.783 25.000 1.00 96.50 93 PRO A N 1
ATOM 718 C CA . PRO A 1 93 ? 1.965 10.531 26.253 1.00 96.50 93 PRO A CA 1
ATOM 719 C C . PRO A 1 93 ? 2.914 11.740 26.218 1.00 96.50 93 PRO A C 1
ATOM 721 O O . PRO A 1 93 ? 4.100 11.612 25.923 1.00 96.50 93 PRO A O 1
ATOM 724 N N . GLY A 1 94 ? 2.398 12.927 26.549 1.00 95.75 94 GLY A N 1
ATOM 725 C CA . GLY A 1 94 ? 3.176 14.174 26.530 1.00 95.75 94 GLY A CA 1
ATOM 726 C C . GLY A 1 94 ? 3.282 14.857 25.160 1.00 95.75 94 GLY A C 1
ATOM 727 O O . GLY A 1 94 ? 3.972 15.877 25.050 1.00 95.75 94 GLY A O 1
ATOM 728 N N . ALA A 1 95 ? 2.586 14.343 24.138 1.00 97.94 95 ALA A N 1
ATOM 729 C CA . ALA A 1 95 ? 2.460 14.997 22.841 1.00 97.94 95 ALA A CA 1
ATOM 730 C C . ALA A 1 95 ? 1.994 16.455 22.970 1.00 97.94 95 ALA A C 1
ATOM 732 O O . ALA A 1 95 ? 1.287 16.831 23.906 1.00 97.94 95 ALA A O 1
ATOM 733 N N . GLN A 1 96 ? 2.398 17.276 22.004 1.00 97.81 96 GLN A N 1
ATOM 734 C CA . GLN A 1 96 ? 1.968 18.666 21.898 1.00 97.81 96 GLN A CA 1
ATOM 735 C C . GLN A 1 96 ? 0.865 18.798 20.841 1.00 97.81 96 GLN A C 1
ATOM 737 O O . GLN A 1 96 ? 0.886 18.062 19.850 1.00 97.81 96 GLN A O 1
ATOM 742 N N . PRO A 1 97 ? -0.094 19.721 21.033 1.00 97.81 97 PRO A N 1
ATOM 743 C CA . PRO A 1 97 ? -1.109 19.998 20.027 1.00 97.81 97 PRO A CA 1
ATOM 744 C C . PRO A 1 97 ? -0.476 20.538 18.738 1.00 97.81 97 PRO A C 1
ATOM 746 O O . PRO A 1 97 ? 0.587 21.162 18.771 1.00 97.81 97 PRO A O 1
ATOM 749 N N . ILE A 1 98 ? -1.157 20.348 17.608 1.00 97.88 98 ILE A N 1
ATOM 750 C CA . ILE A 1 98 ? -0.706 20.836 16.297 1.00 97.88 98 ILE A CA 1
ATOM 751 C C . ILE A 1 98 ? -1.695 21.827 15.685 1.00 97.88 98 ILE A C 1
ATOM 753 O O . ILE A 1 98 ? -2.900 21.773 15.938 1.00 97.88 98 ILE A O 1
ATOM 757 N N . ASP A 1 99 ? -1.174 22.711 14.836 1.00 96.69 99 ASP A N 1
ATOM 758 C CA . ASP A 1 99 ? -1.978 23.517 13.919 1.00 96.69 99 ASP A CA 1
ATOM 759 C C . ASP A 1 99 ? -2.288 22.706 12.648 1.00 96.69 99 ASP A C 1
ATOM 761 O O . ASP A 1 99 ? -1.430 21.967 12.151 1.00 96.69 99 ASP A O 1
ATOM 765 N N . ALA A 1 100 ? -3.493 22.860 12.092 1.00 92.25 100 ALA A N 1
ATOM 766 C CA . ALA A 1 100 ? -3.886 22.226 10.829 1.00 92.25 100 ALA A CA 1
ATOM 767 C C . ALA A 1 100 ? -2.945 22.607 9.664 1.00 92.25 100 ALA A C 1
ATOM 769 O O . ALA A 1 100 ? -2.738 21.821 8.733 1.00 92.25 100 ALA A O 1
ATOM 770 N N . ALA A 1 101 ? -2.304 23.778 9.744 1.00 95.75 101 ALA A N 1
ATOM 771 C CA . ALA A 1 101 ? -1.277 24.245 8.822 1.00 95.75 101 ALA A CA 1
ATOM 772 C C . ALA A 1 101 ? -0.094 23.272 8.695 1.00 95.75 101 ALA A C 1
ATOM 774 O O . ALA A 1 101 ? 0.493 23.183 7.624 1.00 95.75 101 ALA A O 1
ATOM 775 N N . ILE A 1 102 ? 0.250 22.510 9.741 1.00 97.31 102 ILE A N 1
ATOM 776 C CA . ILE A 1 102 ? 1.372 21.556 9.691 1.00 97.31 102 ILE A CA 1
ATOM 777 C C . ILE A 1 102 ? 1.054 20.412 8.721 1.00 97.31 102 ILE A C 1
ATOM 779 O O . ILE A 1 102 ? 1.837 20.127 7.815 1.00 97.31 102 ILE A O 1
ATOM 783 N N . LEU A 1 103 ? -0.118 19.784 8.870 1.00 98.25 103 LEU A N 1
ATOM 784 C CA . LEU A 1 103 ? -0.540 18.678 8.002 1.00 98.25 103 LEU A CA 1
ATOM 785 C C . LEU A 1 103 ? -0.789 19.161 6.570 1.00 98.25 103 LEU A C 1
ATOM 787 O O . LEU A 1 103 ? -0.342 18.530 5.611 1.00 98.25 103 LEU A O 1
ATOM 791 N N . THR A 1 104 ? -1.442 20.315 6.414 1.00 96.94 104 THR A N 1
ATOM 792 C CA . THR A 1 104 ? -1.692 20.895 5.086 1.00 96.94 104 THR A CA 1
ATOM 793 C C . THR A 1 104 ? -0.404 21.354 4.399 1.00 96.94 104 THR A C 1
ATOM 795 O O . THR A 1 104 ? -0.290 21.200 3.185 1.00 96.94 104 THR A O 1
ATOM 798 N N . GLN A 1 105 ? 0.613 21.817 5.136 1.00 97.69 105 GLN A N 1
ATOM 799 C CA . GLN A 1 105 ? 1.922 22.146 4.568 1.00 97.69 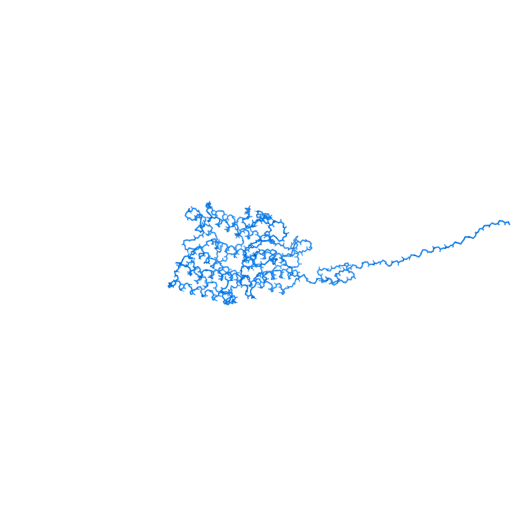105 GLN A CA 1
ATOM 800 C C . GLN A 1 105 ? 2.627 20.907 4.006 1.00 97.69 105 GLN A C 1
ATOM 802 O O . GLN A 1 105 ? 3.105 20.972 2.872 1.00 97.69 105 GLN A O 1
ATOM 807 N N . ILE A 1 106 ? 2.660 19.789 4.745 1.00 98.25 106 ILE A N 1
ATOM 808 C CA . ILE A 1 106 ? 3.226 18.518 4.248 1.00 98.25 106 ILE A CA 1
ATOM 809 C C . ILE A 1 106 ? 2.461 18.049 2.998 1.00 98.25 106 ILE A C 1
ATOM 811 O O . ILE A 1 106 ? 3.050 17.597 2.019 1.00 98.25 106 ILE A O 1
ATOM 815 N N . TYR A 1 107 ? 1.135 18.202 3.009 1.00 98.50 107 TYR A N 1
ATOM 816 C CA . TYR A 1 107 ? 0.253 17.763 1.931 1.00 98.50 107 TYR A CA 1
ATOM 817 C C . TYR A 1 107 ? 0.343 18.625 0.650 1.00 98.50 107 TYR A C 1
ATOM 819 O O . TYR A 1 107 ? 0.264 18.100 -0.468 1.00 98.50 107 TYR A O 1
ATOM 827 N N . GLN A 1 108 ? 0.502 19.949 0.773 1.00 98.00 108 GLN A N 1
ATOM 828 C CA . GLN A 1 108 ? 0.309 20.896 -0.339 1.00 98.00 108 GLN A CA 1
ATOM 829 C C . GLN A 1 108 ? 1.572 21.599 -0.840 1.00 98.00 108 GLN A C 1
ATOM 831 O O . GLN A 1 108 ? 1.592 22.075 -1.981 1.00 98.00 108 GLN A O 1
ATOM 836 N N . SER A 1 109 ? 2.619 21.693 -0.023 1.00 97.56 109 SER A N 1
ATOM 837 C CA . SER A 1 109 ? 3.794 22.488 -0.371 1.00 97.56 109 SER A CA 1
ATOM 838 C C . SER A 1 109 ? 4.764 21.715 -1.261 1.00 97.56 109 SER A C 1
ATOM 840 O O . SER A 1 109 ? 5.317 20.703 -0.850 1.00 97.56 109 SER A O 1
ATOM 842 N N . SER A 1 110 ? 5.053 22.245 -2.454 1.00 96.50 110 SER A N 1
ATOM 843 C CA . SER A 1 110 ? 6.090 21.708 -3.354 1.00 96.50 110 SER A CA 1
ATOM 844 C C . SER A 1 110 ? 7.521 21.982 -2.873 1.00 96.50 110 SER A C 1
ATOM 846 O O . SER A 1 110 ? 8.481 21.530 -3.492 1.00 96.50 110 SER A O 1
ATOM 848 N N . SER A 1 111 ? 7.680 22.776 -1.811 1.00 95.75 111 SER A N 1
ATOM 849 C CA . SER A 1 111 ? 8.969 23.108 -1.201 1.00 95.75 111 SER A CA 1
ATOM 850 C C . SER A 1 111 ? 9.096 22.564 0.222 1.00 95.75 111 SER A C 1
ATOM 852 O O . SER A 1 111 ? 9.966 23.016 0.968 1.00 95.75 111 SER A O 1
ATOM 854 N N . TYR A 1 112 ? 8.207 21.656 0.640 1.00 96.69 112 TYR A N 1
ATOM 855 C CA . TYR A 1 112 ? 8.345 20.998 1.933 1.00 96.69 112 TYR A CA 1
ATOM 856 C C . TYR A 1 112 ? 9.630 20.162 1.953 1.00 96.69 112 TYR A C 1
ATOM 858 O O . TYR A 1 112 ? 9.869 19.352 1.062 1.00 96.69 112 TYR A O 1
ATOM 866 N N . ASN A 1 113 ? 10.465 20.385 2.966 1.00 96.88 113 ASN A N 1
ATOM 867 C CA . ASN A 1 113 ? 11.743 19.697 3.127 1.00 96.88 113 ASN A CA 1
ATOM 868 C C . ASN A 1 113 ? 12.032 19.400 4.606 1.00 96.88 113 ASN A C 1
ATOM 870 O O . ASN A 1 113 ? 13.091 19.743 5.129 1.00 96.88 113 ASN A O 1
ATOM 874 N N . GLY A 1 114 ? 11.036 18.852 5.304 1.00 96.06 114 GLY A N 1
ATOM 875 C CA . GLY A 1 114 ? 11.203 18.384 6.679 1.00 96.06 114 GLY A CA 1
ATOM 876 C C . GLY A 1 114 ? 12.079 17.131 6.772 1.00 96.06 114 GLY A C 1
ATOM 877 O O . GLY A 1 114 ? 12.506 16.577 5.757 1.00 96.06 114 GLY A O 1
ATOM 878 N N . ALA A 1 115 ? 12.311 16.680 8.005 1.00 97.06 115 ALA A N 1
ATOM 879 C CA . ALA A 1 115 ? 12.933 15.387 8.255 1.00 97.06 115 ALA A CA 1
ATOM 880 C C . ALA A 1 115 ? 12.037 14.248 7.744 1.00 97.06 115 ALA A C 1
ATOM 882 O O . ALA A 1 115 ? 10.809 14.297 7.880 1.00 97.06 115 ALA A O 1
ATOM 883 N N . ILE A 1 116 ? 12.658 13.217 7.181 1.00 98.12 116 ILE A N 1
ATOM 884 C CA . ILE A 1 116 ? 11.988 11.957 6.863 1.00 98.12 116 ILE A CA 1
ATOM 885 C C . ILE A 1 116 ? 11.738 11.210 8.178 1.00 98.12 116 ILE A C 1
ATOM 887 O O . ILE A 1 116 ? 12.660 11.004 8.962 1.00 98.12 116 ILE A O 1
ATOM 891 N N . LEU A 1 117 ? 10.478 10.842 8.435 1.00 97.19 117 LEU A N 1
ATOM 892 C CA . LEU A 1 117 ? 10.065 10.191 9.689 1.00 97.19 117 LEU A CA 1
ATOM 893 C C . LEU A 1 117 ? 9.935 8.664 9.571 1.00 97.19 117 LEU A C 1
ATOM 895 O O . LEU A 1 117 ? 9.646 7.992 10.560 1.00 97.19 117 LEU A O 1
ATOM 899 N N . SER A 1 118 ? 10.134 8.122 8.370 1.00 97.06 118 SER A N 1
ATOM 900 C CA . SER A 1 118 ? 10.113 6.689 8.089 1.00 97.06 118 SER A CA 1
ATOM 901 C C . SER A 1 118 ? 11.213 5.973 8.869 1.00 97.06 118 SER A C 1
ATOM 903 O O . SER A 1 118 ? 12.382 6.347 8.801 1.00 97.06 118 SER A O 1
ATOM 905 N N . SER A 1 119 ? 10.842 4.941 9.629 1.00 95.44 119 SER A N 1
ATOM 906 C CA . SER A 1 119 ? 11.797 4.213 10.468 1.00 95.44 119 SER A CA 1
ATOM 907 C C . SER A 1 119 ? 12.738 3.358 9.625 1.00 95.44 119 SER A C 1
ATOM 909 O O . SER A 1 119 ? 12.274 2.562 8.812 1.00 95.44 119 SER A O 1
ATOM 911 N N . THR A 1 120 ? 14.038 3.471 9.888 1.00 96.31 120 THR A N 1
ATOM 912 C CA . THR A 1 120 ? 15.111 2.590 9.391 1.00 96.31 120 THR A CA 1
ATOM 913 C C . THR A 1 120 ? 15.684 1.712 10.511 1.00 96.31 120 THR A C 1
ATOM 915 O O . THR A 1 120 ? 16.789 1.184 10.408 1.00 96.31 120 THR A O 1
ATOM 918 N N . GLY A 1 121 ? 14.950 1.571 11.624 1.00 94.56 121 GLY A N 1
ATOM 919 C CA . GLY A 1 121 ? 15.405 0.826 12.796 1.00 94.56 121 GLY A CA 1
ATOM 920 C C . GLY A 1 121 ? 16.714 1.378 13.358 1.00 94.56 121 GLY A C 1
ATOM 921 O O . GLY A 1 121 ? 16.791 2.550 13.719 1.00 94.56 121 GLY A O 1
ATOM 922 N N . GLY A 1 122 ? 17.728 0.515 13.461 1.00 94.88 122 GLY A N 1
ATOM 923 C CA . GLY A 1 122 ? 19.068 0.883 13.929 1.00 94.88 122 GLY A CA 1
ATOM 924 C C . GLY A 1 122 ? 20.007 1.429 12.847 1.00 94.88 122 GLY A C 1
ATOM 925 O O . GLY A 1 122 ? 21.116 1.834 13.184 1.00 94.88 122 GLY A O 1
ATOM 926 N N . TYR A 1 123 ? 19.592 1.432 11.579 1.00 97.31 123 TYR A N 1
ATOM 927 C CA . TYR A 1 123 ? 20.415 1.860 10.447 1.00 97.31 123 TYR A CA 1
ATOM 928 C C . TYR A 1 123 ? 20.294 3.363 10.189 1.00 97.31 123 TYR A C 1
ATOM 930 O O . TYR A 1 123 ? 19.242 3.964 10.431 1.00 97.31 123 TYR A O 1
ATOM 938 N N . ALA A 1 124 ? 21.345 3.966 9.630 1.00 97.00 124 ALA A N 1
ATOM 939 C CA . ALA A 1 124 ? 21.283 5.349 9.168 1.00 97.00 124 ALA A CA 1
ATOM 940 C C . ALA A 1 124 ? 20.458 5.444 7.868 1.00 97.00 124 ALA A C 1
ATOM 942 O O . ALA A 1 124 ? 20.585 4.582 7.003 1.00 97.00 124 ALA A O 1
ATOM 943 N N . PRO A 1 125 ? 19.613 6.464 7.662 1.00 97.56 125 PRO A N 1
ATOM 944 C CA . PRO A 1 125 ? 18.991 6.674 6.360 1.00 97.56 125 PRO A CA 1
ATOM 945 C C . PRO A 1 125 ? 19.988 7.326 5.385 1.00 97.56 125 PRO A C 1
ATOM 947 O O . PRO A 1 125 ? 20.705 8.255 5.752 1.00 97.56 125 PRO A O 1
ATOM 950 N N . LEU A 1 126 ? 19.998 6.906 4.113 1.00 97.81 126 LEU A N 1
ATOM 951 C CA . LEU A 1 126 ? 20.849 7.529 3.080 1.00 97.81 126 LEU A CA 1
ATOM 952 C C . LEU A 1 126 ? 20.468 8.998 2.823 1.00 97.81 126 LEU A C 1
ATOM 954 O O . LEU A 1 126 ? 21.293 9.805 2.392 1.00 97.81 126 LEU A O 1
ATOM 958 N N . ALA A 1 127 ? 19.203 9.338 3.066 1.00 98.00 127 ALA A N 1
ATOM 959 C CA . ALA A 1 127 ? 18.667 10.686 2.978 1.00 98.00 127 ALA A CA 1
ATOM 960 C C . ALA A 1 127 ? 17.875 11.009 4.248 1.00 98.00 127 ALA A C 1
ATOM 962 O O . ALA A 1 127 ? 16.982 10.264 4.632 1.00 98.00 127 ALA A O 1
ATOM 963 N N . GLU A 1 128 ? 18.161 12.149 4.866 1.00 97.44 128 GLU A N 1
ATOM 964 C CA . GLU A 1 128 ? 17.457 12.641 6.057 1.00 97.44 128 GLU A CA 1
ATOM 965 C C . GLU A 1 128 ? 16.314 13.602 5.690 1.00 97.44 128 GLU A C 1
ATOM 967 O O . GLU A 1 128 ? 15.405 13.835 6.486 1.00 97.44 128 GLU A O 1
ATOM 972 N N . THR A 1 129 ? 16.347 14.170 4.479 1.00 98.00 129 THR A N 1
ATOM 973 C CA . THR A 1 129 ? 15.388 15.165 3.977 1.00 98.00 129 THR A CA 1
ATOM 974 C C . THR A 1 129 ? 14.937 14.850 2.550 1.00 98.00 129 THR A C 1
ATOM 976 O O . THR A 1 129 ? 15.673 14.261 1.757 1.00 98.00 129 THR A O 1
ATOM 979 N N . PHE A 1 130 ? 13.730 15.286 2.183 1.00 98.12 130 PHE A N 1
ATOM 980 C CA . PHE A 1 130 ? 13.116 14.965 0.888 1.00 98.12 130 PHE A CA 1
ATOM 981 C C . PHE A 1 130 ? 13.932 15.458 -0.311 1.00 98.12 130 PHE A C 1
ATOM 983 O O . PHE A 1 130 ? 14.108 14.719 -1.279 1.00 98.12 130 PHE A O 1
ATOM 990 N N . THR A 1 131 ? 14.499 16.669 -0.238 1.00 97.12 131 THR A N 1
ATOM 991 C CA . THR A 1 131 ? 15.254 17.259 -1.356 1.00 97.12 131 THR A CA 1
ATOM 992 C C . THR A 1 131 ? 16.569 16.541 -1.660 1.00 97.12 131 THR A C 1
ATOM 994 O O . THR A 1 131 ? 17.122 16.748 -2.737 1.00 97.12 131 THR A O 1
ATOM 997 N N . GLN A 1 132 ? 17.069 15.694 -0.748 1.00 97.81 132 GLN A N 1
ATOM 998 C CA . GLN A 1 132 ? 18.209 14.811 -1.030 1.00 97.81 132 GLN A CA 1
ATOM 999 C C . GLN A 1 132 ? 17.825 13.658 -1.976 1.00 97.81 132 GLN A C 1
ATOM 1001 O O . GLN A 1 132 ? 18.703 13.090 -2.624 1.00 97.81 132 GLN A O 1
ATOM 1006 N N . ILE A 1 133 ? 16.531 13.332 -2.088 1.00 98.00 133 ILE A N 1
ATOM 1007 C CA . ILE A 1 133 ? 15.998 12.295 -2.982 1.00 98.00 133 ILE A CA 1
ATOM 1008 C C . ILE A 1 133 ? 15.450 12.927 -4.269 1.00 98.00 133 ILE A C 1
ATOM 1010 O O . ILE A 1 133 ? 15.917 12.599 -5.361 1.00 98.00 133 ILE A O 1
ATOM 1014 N N . ALA A 1 134 ? 14.469 13.829 -4.145 1.00 97.69 134 ALA A N 1
ATOM 1015 C CA . ALA A 1 134 ? 13.849 14.557 -5.254 1.00 97.69 134 ALA A CA 1
ATOM 1016 C C . ALA A 1 134 ? 13.215 15.876 -4.771 1.00 97.69 134 ALA A C 1
ATOM 1018 O O . ALA A 1 134 ? 12.869 16.029 -3.601 1.00 97.69 134 ALA A O 1
ATOM 1019 N N . THR A 1 135 ? 13.040 16.846 -5.670 1.00 96.88 135 THR A N 1
ATOM 1020 C CA . THR A 1 135 ? 12.477 18.171 -5.352 1.00 96.88 135 THR A CA 1
ATOM 1021 C C . THR A 1 135 ? 11.114 18.381 -6.016 1.00 96.88 135 THR A C 1
ATOM 1023 O O . THR A 1 135 ? 10.743 17.661 -6.940 1.00 96.88 135 THR A O 1
ATOM 1026 N N . GLY A 1 136 ? 10.341 19.364 -5.538 1.00 96.44 136 GLY A N 1
ATOM 1027 C CA . GLY A 1 136 ? 9.094 19.797 -6.185 1.00 96.44 136 GLY A CA 1
ATOM 1028 C C . GLY A 1 136 ? 7.858 18.942 -5.893 1.00 96.44 136 GLY A C 1
ATOM 1029 O O . GLY A 1 136 ? 6.763 19.294 -6.336 1.00 96.44 136 GLY A O 1
ATOM 1030 N N . GLN A 1 137 ? 8.006 17.850 -5.141 1.00 97.25 137 GLN A N 1
ATOM 1031 C CA . GLN A 1 137 ? 6.915 16.918 -4.878 1.00 97.25 137 GLN A CA 1
ATOM 1032 C C . GLN A 1 137 ? 5.922 17.457 -3.851 1.00 97.25 137 GLN A C 1
ATOM 1034 O O . GLN A 1 137 ? 6.297 18.089 -2.868 1.00 97.25 137 GLN A O 1
ATOM 1039 N N . ARG A 1 138 ? 4.637 17.185 -4.091 1.00 97.12 138 ARG A N 1
ATOM 1040 C CA . ARG A 1 138 ? 3.532 17.449 -3.162 1.00 97.12 138 ARG A CA 1
ATOM 1041 C C . ARG A 1 138 ? 2.405 16.448 -3.390 1.00 97.12 138 ARG A C 1
ATOM 1043 O O . ARG A 1 138 ? 2.088 16.121 -4.537 1.00 97.12 138 ARG A O 1
ATOM 1050 N N . LEU A 1 139 ? 1.772 16.003 -2.309 1.00 98.56 139 LEU A N 1
ATOM 1051 C CA . LEU A 1 139 ? 0.720 14.984 -2.356 1.00 98.56 139 LEU A CA 1
ATOM 1052 C C . LEU A 1 139 ? -0.541 15.493 -3.057 1.00 98.56 139 LEU A C 1
ATOM 1054 O O . LEU A 1 139 ? -1.043 14.831 -3.956 1.00 98.56 139 LEU A O 1
ATOM 1058 N N . SER A 1 140 ? -0.993 16.704 -2.725 1.00 98.12 140 SER A N 1
ATOM 1059 C CA . SER A 1 140 ? -2.214 17.310 -3.289 1.00 98.12 140 SER A CA 1
ATOM 1060 C C . SER A 1 140 ? -2.263 17.368 -4.821 1.00 98.12 140 SER A C 1
ATOM 1062 O O . SER A 1 140 ? -3.332 17.226 -5.403 1.00 98.12 140 SER A O 1
ATOM 1064 N N . ALA A 1 141 ? -1.124 17.537 -5.502 1.00 97.75 141 ALA A N 1
ATOM 1065 C CA . ALA A 1 141 ? -1.083 17.537 -6.969 1.00 97.75 141 ALA A CA 1
ATOM 1066 C C . ALA A 1 141 ? -1.200 16.136 -7.584 1.00 97.75 141 ALA A C 1
ATOM 1068 O O . ALA A 1 141 ? -1.436 16.021 -8.783 1.00 97.75 141 ALA A O 1
ATOM 1069 N N . ASN A 1 142 ? -1.015 15.097 -6.773 1.00 98.19 142 ASN A N 1
ATOM 1070 C CA . ASN A 1 142 ? -1.069 13.703 -7.180 1.00 98.19 142 ASN A CA 1
ATOM 1071 C C . ASN A 1 142 ? -2.329 12.993 -6.659 1.00 98.19 142 ASN A C 1
ATOM 1073 O O . ASN A 1 142 ? -2.495 11.811 -6.928 1.00 98.19 142 ASN A O 1
ATOM 1077 N N . VAL A 1 143 ? -3.235 13.673 -5.949 1.00 98.38 143 VAL A N 1
ATOM 1078 C CA . VAL A 1 143 ? -4.499 13.058 -5.523 1.00 98.38 143 VAL A CA 1
ATOM 1079 C C . VAL A 1 143 ? -5.444 12.906 -6.711 1.00 98.38 143 VAL A C 1
ATOM 1081 O O . VAL A 1 143 ? -5.950 13.879 -7.272 1.00 98.38 143 VAL A O 1
ATOM 1084 N N . VAL A 1 144 ? -5.742 11.657 -7.062 1.00 97.56 144 VAL A N 1
ATOM 1085 C CA . VAL A 1 144 ? -6.844 11.317 -7.963 1.00 97.56 144 VAL A CA 1
ATOM 1086 C C . VAL A 1 144 ? -8.142 11.354 -7.158 1.00 97.56 144 VAL A C 1
ATOM 1088 O O . VAL A 1 144 ? -8.403 10.490 -6.319 1.00 97.56 144 VAL A O 1
ATOM 1091 N N . ASN A 1 145 ? -8.963 12.375 -7.412 1.00 94.38 145 ASN A N 1
ATOM 1092 C CA . ASN A 1 145 ? -10.096 12.761 -6.562 1.00 94.38 145 ASN A CA 1
ATOM 1093 C C . ASN A 1 145 ? -11.358 11.877 -6.702 1.00 94.38 145 ASN A C 1
ATOM 1095 O O . ASN A 1 145 ? -12.491 12.366 -6.648 1.00 94.38 145 ASN A O 1
ATOM 1099 N N . THR A 1 146 ? -11.180 10.569 -6.887 1.00 91.31 146 THR A N 1
ATOM 1100 C CA . THR A 1 146 ? -12.257 9.578 -6.754 1.00 91.31 146 THR A CA 1
ATOM 1101 C C . THR A 1 146 ? -12.828 9.640 -5.333 1.00 91.31 146 THR A C 1
ATOM 1103 O O . THR A 1 146 ? -12.109 9.974 -4.395 1.00 91.31 146 THR A O 1
ATOM 1106 N N . PHE A 1 147 ? -14.143 9.426 -5.184 1.00 86.31 147 PHE A N 1
ATOM 1107 C CA . PHE A 1 147 ? -14.901 9.520 -3.917 1.00 86.31 147 PHE A CA 1
ATOM 1108 C C . PHE A 1 147 ? -14.654 10.788 -3.068 1.00 86.31 147 PHE A C 1
ATOM 1110 O O . PHE A 1 147 ? -14.992 10.821 -1.889 1.00 86.31 147 PHE A O 1
ATOM 1117 N N . LYS A 1 148 ? -14.163 11.877 -3.681 1.00 93.19 148 LYS A N 1
ATOM 1118 C CA . LYS A 1 148 ? -13.828 13.154 -3.022 1.00 93.19 148 LYS A CA 1
ATOM 1119 C C . LYS A 1 148 ? -12.648 13.070 -2.037 1.00 93.19 148 LYS A C 1
ATOM 1121 O O . LYS A 1 148 ? -12.619 13.838 -1.067 1.00 93.19 148 LYS A O 1
ATOM 1126 N N . ALA A 1 149 ? -11.684 12.184 -2.308 1.00 95.75 149 ALA A N 1
ATOM 1127 C CA . ALA A 1 149 ? -10.493 11.942 -1.491 1.00 95.75 149 ALA A CA 1
ATOM 1128 C C . ALA A 1 149 ? -9.820 13.224 -0.958 1.00 95.75 149 ALA A C 1
ATOM 1130 O O . ALA A 1 149 ? -9.579 13.319 0.243 1.00 95.75 149 ALA A O 1
ATOM 1131 N N . ASP A 1 150 ? -9.593 14.240 -1.802 1.00 97.12 150 ASP A N 1
ATOM 1132 C CA . ASP A 1 150 ? -8.913 15.484 -1.395 1.00 97.12 150 ASP A CA 1
ATOM 1133 C C . ASP A 1 150 ? -9.673 16.220 -0.278 1.00 97.12 150 ASP A C 1
ATOM 1135 O O . ASP A 1 150 ? -9.123 16.540 0.776 1.00 97.12 150 ASP A O 1
ATOM 1139 N N . SER A 1 151 ? -10.983 16.411 -0.458 1.00 97.19 151 SER A N 1
ATOM 1140 C CA . SER A 1 151 ? -11.813 17.100 0.536 1.00 97.19 151 SER A CA 1
ATOM 1141 C C . SER A 1 151 ? -11.952 16.320 1.848 1.00 97.19 151 SER A C 1
ATOM 1143 O O . SER A 1 151 ? -12.038 16.925 2.919 1.00 97.19 151 SER A O 1
ATOM 1145 N N . MET A 1 152 ? -11.947 14.984 1.784 1.00 96.88 152 MET A N 1
ATOM 1146 C CA . MET A 1 152 ? -12.009 14.128 2.971 1.00 96.88 152 MET A CA 1
ATOM 1147 C C . MET A 1 152 ? -10.708 14.204 3.771 1.00 96.88 152 MET A C 1
ATOM 1149 O O . MET A 1 152 ? -10.761 14.384 4.986 1.00 96.88 152 MET A O 1
ATOM 1153 N N . LEU A 1 153 ? -9.555 14.167 3.093 1.00 98.25 153 LEU A N 1
ATOM 1154 C CA . LEU A 1 153 ? -8.239 14.324 3.716 1.00 98.25 153 LEU A CA 1
ATOM 1155 C C . LEU A 1 153 ? -8.127 15.647 4.474 1.00 98.25 153 LEU A C 1
ATOM 1157 O O . LEU A 1 153 ? -7.787 15.645 5.656 1.00 98.25 153 LEU A O 1
ATOM 1161 N N . LEU A 1 154 ? -8.485 16.762 3.830 1.00 98.06 154 LEU A N 1
ATOM 1162 C CA . LEU A 1 154 ? -8.466 18.080 4.470 1.00 98.06 154 LEU A CA 1
ATOM 1163 C C . LEU A 1 154 ? -9.412 18.144 5.679 1.00 98.06 154 LEU A C 1
ATOM 1165 O O . LEU A 1 154 ? -9.028 18.640 6.735 1.00 98.06 154 LEU A O 1
ATOM 1169 N N . THR A 1 155 ? -10.608 17.556 5.568 1.00 98.00 155 THR A N 1
ATOM 1170 C CA . THR A 1 155 ? -11.569 17.487 6.682 1.00 98.00 155 THR A CA 1
ATOM 1171 C C . THR A 1 155 ? -11.012 16.700 7.873 1.00 98.00 155 THR A C 1
ATOM 1173 O O . THR A 1 155 ? -11.184 17.106 9.025 1.00 98.00 155 THR A O 1
ATOM 1176 N N . TRP A 1 156 ? -10.336 15.574 7.627 1.00 98.31 156 TRP A N 1
ATOM 1177 C CA . TRP A 1 156 ? -9.711 14.793 8.695 1.00 98.31 156 TRP A CA 1
ATOM 1178 C C . TRP A 1 156 ? -8.513 15.513 9.310 1.00 98.31 156 TRP A C 1
ATOM 1180 O O . TRP A 1 156 ? -8.380 15.487 10.531 1.00 98.31 156 TRP A O 1
ATOM 1190 N N . PHE A 1 157 ? -7.684 16.200 8.517 1.00 98.69 157 PHE A N 1
ATOM 1191 C CA . PHE A 1 157 ? -6.582 17.012 9.044 1.00 98.69 157 PHE A CA 1
ATOM 1192 C C . PHE A 1 157 ? -7.088 18.102 9.991 1.00 98.69 157 PHE A C 1
ATOM 1194 O O . PHE A 1 157 ? -6.586 18.209 11.111 1.00 98.69 157 PHE A O 1
ATOM 1201 N N . ASP A 1 158 ? -8.126 18.839 9.591 1.00 98.44 158 ASP A N 1
ATOM 1202 C CA . ASP A 1 158 ? -8.751 19.864 10.430 1.00 98.44 158 ASP A CA 1
ATOM 1203 C C . ASP A 1 158 ? -9.336 19.258 11.710 1.00 98.44 158 ASP A C 1
ATOM 1205 O O . ASP A 1 158 ? -9.117 19.769 12.811 1.00 98.44 158 ASP A O 1
ATOM 1209 N N . SER A 1 159 ? -10.046 18.131 11.593 1.00 98.38 159 SER A N 1
ATOM 1210 C CA . SER A 1 159 ? -10.640 17.454 12.747 1.00 98.38 159 SER A CA 1
ATOM 1211 C C . SER A 1 159 ? -9.579 16.978 13.740 1.00 98.38 159 SER A C 1
ATOM 1213 O O . SER A 1 159 ? -9.711 17.221 14.940 1.00 98.38 159 SER A O 1
ATOM 1215 N N . ILE A 1 160 ? -8.502 16.351 13.261 1.00 98.75 160 ILE A N 1
ATOM 1216 C CA . ILE A 1 160 ? -7.385 15.890 14.094 1.00 98.75 160 ILE A CA 1
ATOM 1217 C C . ILE A 1 160 ? -6.706 17.079 14.780 1.00 98.75 160 ILE A C 1
ATOM 1219 O O . ILE A 1 160 ? -6.470 17.029 15.988 1.00 98.75 160 ILE A O 1
ATOM 1223 N N . ALA A 1 161 ? -6.445 18.169 14.053 1.00 98.50 161 ALA A N 1
ATOM 1224 C CA . ALA A 1 161 ? -5.837 19.368 14.621 1.00 98.50 161 ALA A CA 1
ATOM 1225 C C . ALA A 1 161 ? -6.712 19.974 15.730 1.00 98.50 161 ALA A C 1
ATOM 1227 O O . ALA A 1 161 ? -6.216 20.215 16.831 1.00 98.50 161 ALA A O 1
ATOM 1228 N N . VAL A 1 162 ? -8.023 20.124 15.503 1.00 98.38 162 VAL A N 1
ATOM 1229 C CA . VAL A 1 162 ? -8.982 20.598 16.519 1.00 98.38 162 VAL A CA 1
ATOM 1230 C C . VAL A 1 162 ? -9.011 19.672 17.734 1.00 98.38 162 VAL A C 1
ATOM 1232 O O . VAL A 1 162 ? -8.990 20.139 18.873 1.00 98.38 162 VAL A O 1
ATOM 1235 N N . ARG A 1 163 ? -9.035 18.352 17.520 1.00 98.25 163 ARG A N 1
ATOM 1236 C CA . ARG A 1 163 ? -9.037 17.370 18.612 1.00 98.25 163 ARG A CA 1
ATOM 1237 C C . ARG A 1 163 ? -7.735 17.388 19.405 1.00 98.25 163 ARG A C 1
ATOM 1239 O O . ARG A 1 163 ? -7.793 17.212 20.618 1.00 98.25 163 ARG A O 1
ATOM 1246 N N . SER A 1 164 ? -6.599 17.667 18.763 1.00 98.56 164 SER A N 1
ATOM 1247 C CA . SER A 1 164 ? -5.299 17.780 19.437 1.00 98.56 164 SER A CA 1
ATOM 1248 C C . SER A 1 164 ? -5.258 18.914 20.466 1.00 98.56 164 SER A C 1
ATOM 1250 O O . SER A 1 164 ? -4.529 18.813 21.443 1.00 98.56 164 SER A O 1
ATOM 1252 N N . GLN A 1 165 ? -6.101 19.944 20.322 1.00 98.25 165 GLN A N 1
ATOM 1253 C CA . GLN A 1 165 ? -6.214 21.043 21.292 1.00 98.25 165 GLN A CA 1
ATOM 1254 C C . GLN A 1 165 ? -6.932 20.638 22.590 1.00 98.25 165 GLN A C 1
ATOM 1256 O O . GLN A 1 165 ? -6.910 21.377 23.574 1.00 98.25 165 GLN A O 1
ATOM 1261 N N . ASN A 1 166 ? -7.603 19.484 22.609 1.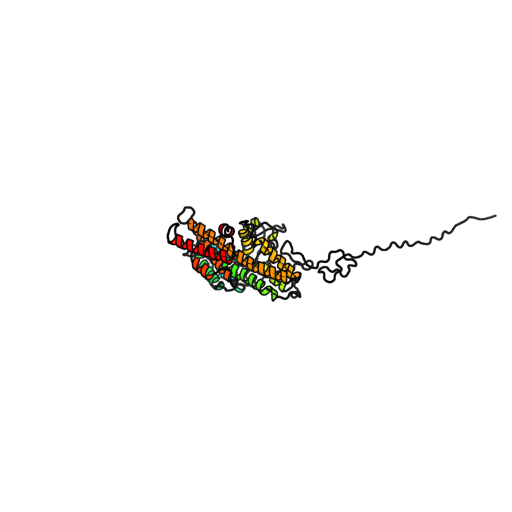00 97.31 166 ASN A N 1
ATOM 1262 C CA . ASN A 1 166 ? -8.321 18.999 23.777 1.00 97.31 166 ASN A CA 1
ATOM 1263 C C . ASN A 1 166 ? -7.462 17.991 24.552 1.00 97.31 166 ASN A C 1
ATOM 1265 O O . ASN A 1 166 ? -7.222 16.878 24.083 1.00 97.31 166 ASN A O 1
ATOM 1269 N N . GLY A 1 167 ? -7.073 18.353 25.777 1.00 95.88 167 GLY A N 1
ATOM 1270 C CA . GLY A 1 167 ? -6.266 17.504 26.659 1.00 95.88 167 GLY A CA 1
ATOM 1271 C C . GLY A 1 167 ? -6.917 16.177 27.076 1.00 95.88 167 GLY A C 1
ATOM 1272 O O . GLY A 1 167 ? -6.221 15.318 27.598 1.00 95.88 167 GLY A O 1
ATOM 1273 N N . MET A 1 168 ? -8.222 15.977 26.845 1.00 95.56 168 MET A N 1
ATOM 1274 C CA . MET A 1 168 ? -8.861 14.663 27.018 1.00 95.56 168 MET A CA 1
ATOM 1275 C C . MET A 1 168 ? -8.566 13.697 25.865 1.00 95.56 168 MET A C 1
ATOM 1277 O O . MET A 1 168 ? -8.737 12.492 26.024 1.00 95.56 168 MET A O 1
ATOM 1281 N N . TYR A 1 169 ? -8.212 14.220 24.689 1.00 97.69 169 TYR A N 1
ATOM 1282 C CA . TYR A 1 169 ? -7.943 13.417 23.499 1.00 97.69 169 TYR A CA 1
ATOM 1283 C C . TYR A 1 169 ? -6.443 13.297 23.228 1.00 97.69 169 TYR A C 1
ATOM 1285 O O . TYR A 1 169 ? -5.976 12.203 22.913 1.00 97.69 169 TYR A O 1
ATOM 1293 N N . LEU A 1 170 ? -5.706 14.406 23.360 1.00 98.38 170 LEU A N 1
ATOM 1294 C CA . LEU A 1 170 ? -4.259 14.471 23.160 1.00 98.38 170 LEU A CA 1
ATOM 1295 C C . LEU A 1 170 ? -3.521 13.504 24.095 1.00 98.38 170 LEU A C 1
ATOM 1297 O O . LEU A 1 170 ? -3.858 13.385 25.271 1.00 98.38 170 LEU A O 1
ATOM 1301 N N . GLY A 1 171 ? -2.503 12.823 23.570 1.00 98.19 171 GLY A N 1
ATOM 1302 C CA . GLY A 1 171 ? -1.770 11.791 24.303 1.00 98.19 171 GLY A CA 1
ATOM 1303 C C . GLY A 1 171 ? -2.506 10.454 24.400 1.00 98.19 171 GLY A C 1
ATOM 1304 O O . GLY A 1 171 ? -2.172 9.629 25.247 1.00 98.19 171 GLY A O 1
ATOM 1305 N N . SER A 1 172 ? -3.518 10.245 23.552 1.00 97.56 172 SER A N 1
ATOM 1306 C CA . SER A 1 172 ? -4.162 8.949 23.347 1.00 97.56 172 SER A CA 1
ATOM 1307 C C . SER A 1 172 ? -4.715 8.816 21.917 1.00 97.56 172 SER A C 1
ATOM 1309 O O . SER A 1 172 ? -4.934 9.829 21.243 1.00 97.56 172 SER A O 1
ATOM 1311 N N . PRO A 1 173 ? -5.044 7.597 21.448 1.00 97.69 173 PRO A N 1
ATOM 1312 C CA . PRO A 1 173 ? -5.705 7.389 20.154 1.00 97.69 173 PRO A CA 1
ATOM 1313 C C . PRO A 1 173 ? -7.042 8.131 19.970 1.00 97.69 173 PRO A C 1
ATOM 1315 O O . PRO A 1 173 ? -7.530 8.271 18.845 1.00 97.69 173 PRO A O 1
ATOM 1318 N N . ALA A 1 174 ? -7.645 8.660 21.042 1.00 97.38 174 ALA A N 1
ATOM 1319 C CA . ALA A 1 174 ? -8.858 9.473 20.957 1.00 97.38 174 ALA A CA 1
ATOM 1320 C C . ALA A 1 174 ? -8.660 10.776 20.153 1.00 97.38 174 ALA A C 1
ATOM 1322 O O . ALA A 1 174 ? -9.641 11.336 19.647 1.00 97.38 174 ALA A O 1
ATOM 1323 N N . VAL A 1 175 ? -7.414 11.244 19.987 1.00 98.50 175 VAL A N 1
ATOM 1324 C CA . VAL A 1 175 ? -7.084 12.427 19.173 1.00 98.50 175 VAL A CA 1
ATOM 1325 C C . VAL A 1 175 ? -7.448 12.255 17.699 1.00 98.50 175 VAL A C 1
ATOM 1327 O O . VAL A 1 175 ? -7.935 13.199 17.082 1.00 98.50 175 VAL A O 1
ATOM 1330 N N . TYR A 1 176 ? -7.316 11.045 17.153 1.00 98.44 176 TYR A N 1
ATOM 1331 C CA . TYR A 1 176 ? -7.668 10.730 15.764 1.00 98.44 176 TYR A CA 1
ATOM 1332 C C . TYR A 1 176 ? -8.855 9.768 15.637 1.00 98.44 176 TYR A C 1
ATOM 1334 O O . TYR A 1 176 ? -9.184 9.350 14.533 1.00 98.44 176 TYR A O 1
ATOM 1342 N N . THR A 1 177 ? -9.541 9.441 16.731 1.00 98.19 177 THR A N 1
ATOM 1343 C CA . THR A 1 177 ? -10.752 8.608 16.705 1.00 98.19 177 THR A CA 1
ATOM 1344 C C . THR A 1 177 ? -11.983 9.480 16.928 1.00 98.19 177 THR A C 1
ATOM 1346 O O . THR A 1 177 ? -12.042 10.216 17.913 1.00 98.19 177 THR A O 1
ATOM 1349 N N . THR A 1 178 ? -12.970 9.444 16.028 1.00 97.69 178 THR A N 1
ATOM 1350 C CA . THR A 1 178 ? -14.217 10.213 16.190 1.00 97.69 178 THR A CA 1
ATOM 1351 C C . THR A 1 178 ? -15.059 9.677 17.353 1.00 97.69 178 THR A C 1
ATOM 1353 O O . THR A 1 178 ? -14.839 8.579 17.856 1.00 97.69 178 THR A O 1
ATOM 1356 N N . THR A 1 179 ? -16.082 10.427 17.770 1.00 95.00 179 THR A N 1
ATOM 1357 C CA . THR A 1 179 ? -17.034 9.966 18.799 1.00 95.00 179 THR A CA 1
ATOM 1358 C C . THR A 1 179 ? -17.830 8.731 18.378 1.00 95.00 179 THR A C 1
ATOM 1360 O O . THR A 1 179 ? -18.299 7.999 19.240 1.00 95.00 179 THR A O 1
ATOM 1363 N N . SER A 1 180 ? -17.981 8.497 17.072 1.00 96.44 180 SER A N 1
ATOM 1364 C CA . SER A 1 180 ? -18.605 7.292 16.524 1.00 96.44 180 SER A CA 1
ATOM 1365 C C . SER A 1 180 ? -17.624 6.132 16.345 1.00 96.44 180 SER A C 1
ATOM 1367 O O . SER A 1 180 ? -18.035 5.103 15.829 1.00 96.44 180 SER A O 1
ATOM 1369 N N . GLY A 1 181 ? -16.344 6.296 16.706 1.00 97.44 181 GLY A N 1
ATOM 1370 C CA . GLY A 1 181 ? -15.321 5.255 16.588 1.00 97.44 181 GLY A CA 1
ATOM 1371 C C . GLY A 1 181 ? -14.576 5.200 15.256 1.00 97.44 181 GLY A C 1
ATOM 1372 O O . GLY A 1 181 ? -13.814 4.269 15.026 1.00 97.44 181 GLY A O 1
ATOM 1373 N N . PHE A 1 182 ? -14.760 6.171 14.362 1.00 98.12 182 PHE A N 1
ATOM 1374 C CA . PHE A 1 182 ? -14.044 6.194 13.085 1.00 98.12 182 PHE A CA 1
ATOM 1375 C C . PHE A 1 182 ? -12.583 6.622 13.299 1.00 98.12 182 PHE A C 1
ATOM 1377 O O . PHE A 1 182 ? -12.329 7.700 13.841 1.00 98.12 182 PHE A O 1
ATOM 1384 N N . ASN A 1 183 ? -11.623 5.795 12.881 1.00 98.56 183 ASN A N 1
ATOM 1385 C CA . ASN A 1 183 ? -10.190 6.045 13.041 1.00 98.56 183 ASN A CA 1
ATOM 1386 C C . ASN A 1 183 ? -9.648 6.869 11.857 1.00 98.56 183 ASN A C 1
ATOM 1388 O O . ASN A 1 183 ? -9.299 6.341 10.802 1.00 98.56 183 ASN A O 1
ATOM 1392 N N . MET A 1 184 ? -9.540 8.185 12.040 1.00 98.62 184 MET A N 1
ATOM 1393 C CA . MET A 1 184 ? -9.100 9.111 10.995 1.00 98.62 184 MET A CA 1
ATOM 1394 C C . MET A 1 184 ? -7.648 8.889 10.557 1.00 98.62 184 MET A C 1
ATOM 1396 O O . MET A 1 184 ? -7.338 9.176 9.407 1.00 98.62 184 MET A O 1
ATOM 1400 N N . LEU A 1 185 ? -6.765 8.349 11.408 1.00 98.69 185 LEU A N 1
ATOM 1401 C CA . LEU A 1 185 ? -5.400 7.995 10.994 1.00 98.69 185 LEU A CA 1
ATOM 1402 C C . LEU A 1 185 ? -5.424 6.864 9.954 1.00 98.69 185 LEU A C 1
ATOM 1404 O O . LEU A 1 185 ? -4.816 6.999 8.893 1.00 98.69 185 LEU A O 1
ATOM 1408 N N . ALA A 1 186 ? -6.182 5.796 10.219 1.00 98.44 186 ALA A N 1
ATOM 1409 C CA . ALA A 1 186 ? -6.355 4.685 9.279 1.00 98.44 186 ALA A CA 1
ATOM 1410 C C . ALA A 1 186 ? -6.978 5.156 7.950 1.00 98.44 186 ALA A C 1
ATOM 1412 O O . ALA A 1 186 ? -6.537 4.761 6.865 1.00 98.44 186 ALA A O 1
ATOM 1413 N N . ALA A 1 187 ? -7.963 6.058 8.032 1.00 98.31 187 ALA A N 1
ATOM 1414 C CA . ALA A 1 187 ? -8.608 6.644 6.864 1.00 98.31 187 ALA A CA 1
ATOM 1415 C C . ALA A 1 187 ? -7.653 7.528 6.045 1.00 98.31 187 ALA A C 1
ATOM 1417 O O . ALA A 1 187 ? -7.599 7.384 4.824 1.00 98.31 187 ALA A O 1
ATOM 1418 N N . VAL A 1 188 ? -6.865 8.392 6.696 1.00 98.75 188 VAL A N 1
ATOM 1419 C CA . VAL A 1 188 ? -5.842 9.234 6.051 1.00 98.75 188 VAL A CA 1
ATOM 1420 C C . VAL A 1 188 ? -4.800 8.377 5.341 1.00 98.75 188 VAL A C 1
ATOM 1422 O O . VAL A 1 188 ? -4.546 8.602 4.159 1.00 98.75 188 VAL A O 1
ATOM 1425 N N . GLN A 1 189 ? -4.228 7.386 6.031 1.00 98.56 189 GLN A N 1
ATOM 1426 C CA . GLN A 1 189 ? -3.183 6.521 5.480 1.00 98.56 189 GLN A CA 1
ATOM 1427 C C . GLN A 1 189 ? -3.666 5.809 4.217 1.00 98.56 189 GLN A C 1
ATOM 1429 O O . GLN A 1 189 ? -3.040 5.906 3.161 1.00 98.56 189 GLN A O 1
ATOM 1434 N N . THR A 1 190 ? -4.809 5.132 4.316 1.00 98.12 190 THR A N 1
ATOM 1435 C CA . THR A 1 190 ? -5.341 4.322 3.218 1.00 98.12 190 THR A CA 1
ATOM 1436 C C . THR A 1 190 ? -5.834 5.204 2.072 1.00 98.12 190 THR A C 1
ATOM 1438 O O . THR A 1 190 ? -5.575 4.897 0.914 1.00 98.12 190 THR A O 1
ATOM 1441 N N . THR A 1 191 ? -6.465 6.349 2.364 1.00 98.31 191 THR A N 1
ATOM 1442 C CA . THR A 1 191 ? -6.931 7.281 1.323 1.00 98.31 191 THR A CA 1
ATOM 1443 C C . THR A 1 191 ? -5.766 7.914 0.570 1.00 98.31 191 THR A C 1
ATOM 1445 O O . THR A 1 191 ? -5.827 8.016 -0.653 1.00 98.31 191 THR A O 1
ATOM 1448 N N . LEU A 1 192 ? -4.691 8.321 1.254 1.00 98.69 192 LEU A N 1
ATOM 1449 C CA . LEU A 1 192 ? -3.492 8.829 0.586 1.00 98.69 192 LEU A CA 1
ATOM 1450 C C . LEU A 1 192 ? -2.843 7.749 -0.280 1.00 98.69 192 LEU A C 1
ATOM 1452 O O . LEU A 1 192 ? -2.545 8.009 -1.442 1.00 98.69 192 LEU A O 1
ATOM 1456 N N . GLN A 1 193 ? -2.687 6.531 0.240 1.00 98.19 193 GLN A N 1
ATOM 1457 C CA . GLN A 1 193 ? -2.090 5.438 -0.529 1.00 98.19 193 GLN A CA 1
ATOM 1458 C C . GLN A 1 193 ? -2.942 5.049 -1.740 1.00 98.19 193 GLN A C 1
ATOM 1460 O O . GLN A 1 193 ? -2.415 4.861 -2.834 1.00 98.19 193 GLN A O 1
ATOM 1465 N N . ALA A 1 194 ? -4.264 5.026 -1.599 1.00 98.19 194 ALA A N 1
ATOM 1466 C CA . ALA A 1 194 ? -5.156 4.739 -2.710 1.00 98.19 194 ALA A CA 1
ATOM 1467 C C . ALA A 1 194 ? -5.164 5.868 -3.755 1.00 98.19 194 ALA A C 1
ATOM 1469 O O . ALA A 1 194 ? -4.979 5.616 -4.944 1.00 98.19 194 ALA A O 1
ATOM 1470 N N . SER A 1 195 ? -5.338 7.120 -3.321 1.00 98.56 195 SER A N 1
ATOM 1471 C CA . SER A 1 195 ? -5.544 8.265 -4.219 1.00 98.56 195 SER A CA 1
ATOM 1472 C C . SER A 1 195 ? -4.271 8.820 -4.848 1.00 98.56 195 SER A C 1
ATOM 1474 O O . SER A 1 195 ? -4.345 9.394 -5.934 1.00 98.56 195 SER A O 1
ATOM 1476 N N . VAL A 1 196 ? -3.121 8.649 -4.192 1.00 98.62 196 VAL A N 1
ATOM 1477 C CA . VAL A 1 196 ? -1.811 9.064 -4.704 1.00 98.62 196 VAL A CA 1
ATOM 1478 C C . VAL A 1 196 ? -1.089 7.866 -5.299 1.00 98.62 196 VAL A C 1
ATOM 1480 O O . VAL A 1 196 ? -0.760 7.886 -6.481 1.00 98.62 196 VAL A O 1
ATOM 1483 N N . SER A 1 197 ? -0.861 6.809 -4.524 1.00 98.19 197 SER A N 1
ATOM 1484 C CA . SER A 1 197 ? 0.014 5.722 -4.963 1.00 98.19 197 SER A CA 1
ATOM 1485 C C . SER A 1 197 ? -0.685 4.782 -5.947 1.00 98.19 197 SER A C 1
ATOM 1487 O O . SER A 1 197 ? -0.325 4.738 -7.126 1.00 98.19 197 SER A O 1
ATOM 1489 N N . CYS A 1 198 ? -1.744 4.093 -5.517 1.00 98.38 198 CYS A N 1
ATOM 1490 C CA . CYS A 1 198 ? -2.460 3.132 -6.359 1.00 98.38 198 CYS A CA 1
ATOM 1491 C C . CYS A 1 198 ? -3.038 3.790 -7.614 1.00 98.38 198 CYS A C 1
ATOM 1493 O O . CYS A 1 198 ? -2.789 3.326 -8.725 1.00 98.38 198 CYS A O 1
ATOM 1495 N N . ALA A 1 199 ? -3.772 4.894 -7.468 1.00 98.25 199 ALA A N 1
ATOM 1496 C CA . ALA A 1 199 ? -4.455 5.526 -8.590 1.00 98.25 199 ALA A CA 1
ATOM 1497 C C . ALA A 1 199 ? -3.493 5.967 -9.703 1.00 98.25 199 ALA A C 1
ATOM 1499 O O . ALA A 1 199 ? -3.751 5.699 -10.879 1.00 98.25 199 ALA A O 1
ATOM 1500 N N . ASN A 1 200 ? -2.371 6.612 -9.362 1.00 98.62 200 ASN A N 1
ATOM 1501 C CA . ASN A 1 200 ? -1.399 7.035 -10.370 1.00 98.62 200 ASN A CA 1
ATOM 1502 C C . ASN A 1 200 ? -0.642 5.844 -10.966 1.00 98.62 200 ASN A C 1
ATOM 1504 O O . ASN A 1 200 ? -0.498 5.788 -12.188 1.00 98.62 200 ASN A O 1
ATOM 1508 N N . GLY A 1 201 ? -0.219 4.871 -10.150 1.00 98.50 201 GLY A N 1
ATOM 1509 C CA . GLY A 1 201 ? 0.435 3.651 -10.637 1.00 98.50 201 GLY A CA 1
ATOM 1510 C C . GLY A 1 201 ? -0.440 2.880 -11.630 1.00 98.50 201 GLY A C 1
ATOM 1511 O O . GLY A 1 201 ? -0.022 2.607 -12.758 1.00 98.50 201 GLY A O 1
ATOM 1512 N N . VAL A 1 202 ? -1.698 2.629 -11.259 1.00 98.19 202 VAL A N 1
ATOM 1513 C CA . VAL A 1 202 ? -2.706 1.974 -12.104 1.00 98.19 202 VAL A CA 1
ATOM 1514 C C . VAL A 1 202 ? -2.965 2.769 -13.385 1.00 98.19 202 VAL A C 1
ATOM 1516 O O . VAL A 1 202 ? -2.992 2.186 -14.469 1.00 98.19 202 VAL A O 1
ATOM 1519 N N . ASN A 1 203 ? -3.118 4.094 -13.304 1.00 98.00 203 ASN A N 1
ATOM 1520 C CA . ASN A 1 203 ? -3.340 4.933 -14.485 1.00 98.00 203 ASN A CA 1
ATOM 1521 C C . ASN A 1 203 ? -2.157 4.899 -15.458 1.00 98.00 203 ASN A C 1
ATOM 1523 O O . ASN A 1 203 ? -2.369 4.852 -16.673 1.00 98.00 203 ASN A O 1
ATOM 1527 N N . ILE A 1 204 ? -0.924 4.894 -14.952 1.00 98.56 204 ILE A N 1
ATOM 1528 C CA . ILE A 1 204 ? 0.273 4.789 -15.788 1.00 98.56 204 ILE A CA 1
ATOM 1529 C C . ILE A 1 204 ? 0.330 3.418 -16.472 1.00 98.56 204 ILE A C 1
ATOM 1531 O O . ILE A 1 204 ? 0.512 3.357 -17.687 1.00 98.56 204 ILE A O 1
ATOM 1535 N N . ILE A 1 205 ? 0.115 2.329 -15.728 1.00 98.00 205 ILE A N 1
ATOM 1536 C CA . ILE A 1 205 ? 0.174 0.962 -16.267 1.00 98.00 205 ILE A CA 1
ATOM 1537 C C . ILE A 1 205 ? -0.934 0.694 -17.277 1.00 98.00 205 ILE A C 1
ATOM 1539 O O . ILE A 1 205 ? -0.648 0.176 -18.357 1.00 98.00 205 ILE A O 1
ATOM 1543 N N . LYS A 1 206 ? -2.169 1.134 -17.013 1.00 97.12 206 LYS A N 1
ATOM 1544 C CA . LYS A 1 206 ? -3.271 1.070 -17.990 1.00 97.12 206 LYS A CA 1
ATOM 1545 C C . LYS A 1 206 ? -2.895 1.74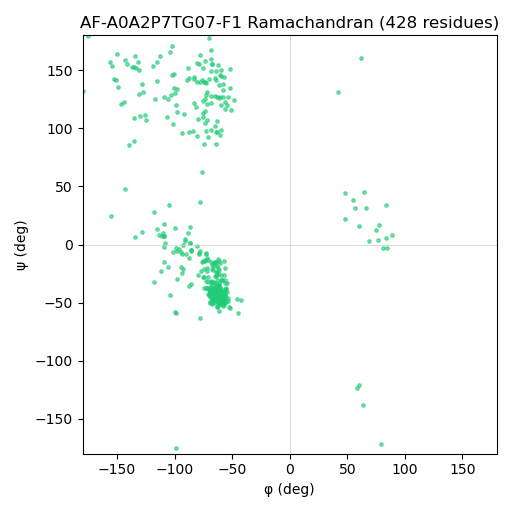4 -19.314 1.00 97.12 206 LYS A C 1
ATOM 1547 O O . LYS A 1 206 ? -3.170 1.202 -20.382 1.00 97.12 206 LYS A O 1
ATOM 1552 N N . ASN A 1 207 ? -2.213 2.889 -19.248 1.00 97.50 207 ASN A N 1
ATOM 1553 C CA . ASN A 1 207 ? -1.872 3.710 -20.411 1.00 97.50 207 ASN A CA 1
ATOM 1554 C C . ASN A 1 207 ? -0.433 3.522 -20.913 1.00 97.50 207 ASN A C 1
ATOM 1556 O O . ASN A 1 207 ? 0.040 4.321 -21.722 1.00 97.50 207 ASN A O 1
ATOM 1560 N N . ILE A 1 208 ? 0.274 2.473 -20.481 1.00 98.12 208 ILE A N 1
ATOM 1561 C CA . ILE A 1 208 ? 1.706 2.322 -20.763 1.00 98.12 208 ILE A CA 1
ATOM 1562 C C . ILE A 1 208 ? 2.030 2.383 -22.265 1.00 98.12 208 ILE A C 1
ATOM 1564 O O . ILE A 1 208 ? 3.016 3.007 -22.654 1.00 98.12 208 ILE A O 1
ATOM 1568 N N . SER A 1 209 ? 1.166 1.815 -23.117 1.00 96.31 209 SER A N 1
ATOM 1569 C CA . SER A 1 209 ? 1.337 1.781 -24.578 1.00 96.31 209 SER A CA 1
ATOM 1570 C C . SER A 1 209 ? 1.308 3.163 -25.246 1.00 96.31 209 SER A C 1
ATOM 1572 O O . SER A 1 209 ? 1.708 3.271 -26.398 1.00 96.31 209 SER A O 1
ATOM 1574 N N . ALA A 1 210 ? 0.846 4.214 -24.557 1.00 96.81 210 ALA A N 1
ATOM 1575 C CA . ALA A 1 210 ? 0.867 5.582 -25.077 1.00 96.81 210 ALA A CA 1
ATOM 1576 C C . ALA A 1 210 ? 2.277 6.204 -25.079 1.00 96.81 210 ALA A C 1
ATOM 1578 O O . ALA A 1 210 ? 2.496 7.240 -25.704 1.00 96.81 210 ALA A O 1
ATOM 1579 N N . ASN A 1 211 ? 3.235 5.592 -24.378 1.00 97.44 211 ASN A N 1
ATOM 1580 C CA . ASN A 1 211 ? 4.600 6.095 -24.270 1.00 97.44 211 ASN A CA 1
ATOM 1581 C C . ASN A 1 211 ? 5.479 5.548 -25.398 1.00 97.44 211 ASN A C 1
ATOM 1583 O O . ASN A 1 211 ? 5.400 4.375 -25.755 1.00 97.44 211 ASN A O 1
ATOM 1587 N N . ALA A 1 212 ? 6.368 6.384 -25.930 1.00 95.38 212 ALA A N 1
ATOM 1588 C CA . ALA A 1 212 ? 7.331 5.959 -26.938 1.00 95.38 212 ALA A CA 1
ATOM 1589 C C . ALA A 1 212 ? 8.396 5.019 -26.341 1.00 95.38 212 ALA A C 1
ATOM 1591 O O . ALA A 1 212 ? 8.869 5.234 -25.224 1.00 95.38 212 ALA A O 1
ATOM 1592 N N . ASN A 1 213 ? 8.802 4.005 -27.108 1.00 94.50 213 ASN A N 1
ATOM 1593 C CA . ASN A 1 213 ? 9.845 3.047 -26.715 1.00 94.50 213 ASN A CA 1
ATOM 1594 C C . ASN A 1 213 ? 10.955 2.878 -27.772 1.00 94.50 213 ASN A C 1
ATOM 1596 O O . ASN A 1 213 ? 11.765 1.960 -27.710 1.00 94.50 213 ASN A O 1
ATOM 1600 N N . ASN A 1 214 ? 10.978 3.748 -28.779 1.00 87.19 214 ASN A N 1
ATOM 1601 C CA . ASN A 1 214 ? 11.922 3.684 -29.894 1.00 87.19 214 ASN A CA 1
ATOM 1602 C C . ASN A 1 214 ? 13.191 4.521 -29.669 1.00 87.19 214 ASN A C 1
ATOM 1604 O O . ASN A 1 214 ? 14.192 4.277 -30.334 1.00 87.19 214 ASN A O 1
ATOM 1608 N N . LEU A 1 215 ? 13.150 5.518 -28.778 1.00 88.75 215 LEU A N 1
ATOM 1609 C CA . LEU A 1 215 ? 14.249 6.450 -28.519 1.00 88.75 215 LEU A CA 1
ATOM 1610 C C . LEU A 1 215 ? 14.362 6.773 -27.028 1.00 88.75 215 LEU A C 1
ATOM 1612 O O . LEU A 1 215 ? 13.382 6.702 -26.283 1.00 88.75 215 LEU A O 1
ATOM 1616 N N . LEU A 1 216 ? 15.567 7.169 -26.616 1.00 90.69 216 LEU A N 1
ATOM 1617 C CA . LEU A 1 216 ? 15.821 7.678 -25.273 1.00 90.69 216 LEU A CA 1
ATOM 1618 C C . LEU A 1 216 ? 15.155 9.042 -25.059 1.00 90.69 216 LEU A C 1
ATOM 1620 O O . LEU A 1 216 ? 15.008 9.843 -25.986 1.00 90.69 216 LEU A O 1
ATOM 1624 N N . SER A 1 217 ? 14.762 9.309 -23.816 1.00 90.75 217 SER A N 1
ATOM 1625 C CA . SER A 1 217 ? 14.134 10.568 -23.423 1.00 90.75 217 SER A CA 1
ATOM 1626 C C . SER A 1 217 ? 15.185 11.662 -23.206 1.00 90.75 217 SER A C 1
ATOM 1628 O O . SER A 1 217 ? 15.739 11.809 -22.116 1.00 90.75 217 SER A O 1
ATOM 1630 N N . GLY A 1 218 ? 15.475 12.454 -24.239 1.00 88.69 218 GLY A N 1
ATOM 1631 C CA . GLY A 1 218 ? 16.453 13.543 -24.145 1.00 88.69 218 GLY A CA 1
ATOM 1632 C C . GLY A 1 218 ? 17.847 13.025 -23.774 1.00 88.69 218 GLY A C 1
ATOM 1633 O O . GLY A 1 218 ? 18.408 12.204 -24.491 1.00 88.69 218 GLY A O 1
ATOM 1634 N N . THR A 1 219 ? 18.406 13.504 -22.660 1.00 87.62 219 THR A N 1
ATOM 1635 C CA . THR A 1 219 ? 19.721 13.076 -22.141 1.00 87.62 219 THR A CA 1
ATOM 1636 C C . THR A 1 219 ? 19.645 11.908 -21.152 1.00 87.62 219 THR A C 1
ATOM 1638 O O . THR A 1 219 ? 20.666 11.542 -20.573 1.00 87.62 219 THR A O 1
ATOM 1641 N N . HIS A 1 220 ? 18.457 11.352 -20.901 1.00 90.19 220 HIS A N 1
ATOM 1642 C CA . HIS A 1 220 ? 18.276 10.263 -19.943 1.00 90.19 220 HIS A CA 1
ATOM 1643 C C . HIS A 1 220 ? 18.648 8.907 -20.548 1.00 90.19 220 HIS A C 1
ATOM 1645 O O . HIS A 1 220 ? 18.570 8.696 -21.756 1.00 90.19 220 HIS A O 1
ATOM 1651 N N . ASN A 1 221 ? 19.002 7.956 -19.683 1.00 90.31 221 ASN A N 1
ATOM 1652 C CA . ASN A 1 221 ? 19.447 6.616 -20.074 1.00 90.31 221 ASN A CA 1
ATOM 1653 C C . ASN A 1 221 ? 18.291 5.607 -20.270 1.00 90.31 221 ASN A C 1
ATOM 1655 O O . ASN A 1 221 ? 18.504 4.393 -20.315 1.00 90.31 221 ASN A O 1
ATOM 1659 N N . TYR A 1 222 ? 17.062 6.110 -20.374 1.00 94.62 222 TYR A N 1
ATOM 1660 C CA . TYR A 1 222 ? 15.827 5.343 -20.512 1.00 94.62 222 TYR A CA 1
ATOM 1661 C C . TYR A 1 222 ? 14.948 5.887 -21.642 1.00 94.62 222 TYR A C 1
ATOM 1663 O O . TYR A 1 222 ? 15.039 7.064 -22.012 1.00 94.62 222 TYR A O 1
ATOM 1671 N N . THR A 1 223 ? 14.065 5.049 -22.182 1.00 96.69 223 THR A N 1
ATOM 1672 C CA . THR A 1 223 ? 12.968 5.503 -23.051 1.00 96.69 223 THR A CA 1
ATOM 1673 C C . THR A 1 223 ? 11.816 6.098 -22.222 1.00 96.69 223 THR A C 1
ATOM 1675 O O . THR A 1 223 ? 11.722 5.856 -21.015 1.00 96.69 223 THR A O 1
ATOM 1678 N N . PRO A 1 224 ? 10.900 6.871 -22.833 1.00 98.12 224 PRO A N 1
ATOM 1679 C CA . PRO A 1 224 ? 9.683 7.311 -22.153 1.00 98.12 224 PRO A CA 1
ATOM 1680 C C . PRO A 1 224 ? 8.839 6.162 -21.575 1.00 98.12 224 PRO A C 1
ATOM 1682 O O . PRO A 1 224 ? 8.317 6.295 -20.471 1.00 98.12 224 PRO A O 1
ATOM 1685 N N . MET A 1 225 ? 8.715 5.033 -22.285 1.00 98.50 225 MET A N 1
ATOM 1686 C CA . MET A 1 225 ? 7.965 3.866 -21.799 1.00 98.50 225 MET A CA 1
ATOM 1687 C C . MET A 1 225 ? 8.662 3.185 -20.620 1.00 98.50 225 MET A C 1
ATOM 1689 O O . MET A 1 225 ? 7.999 2.817 -19.655 1.00 98.50 225 MET A O 1
ATOM 1693 N N . GLU A 1 226 ? 9.987 3.058 -20.678 1.00 98.31 226 GLU A N 1
ATOM 1694 C CA . GLU A 1 226 ? 10.804 2.546 -19.579 1.00 98.31 226 GLU A CA 1
ATOM 1695 C C . GLU A 1 226 ? 10.596 3.367 -18.299 1.00 98.31 226 GLU A C 1
ATOM 1697 O O . GLU A 1 226 ? 10.205 2.820 -17.271 1.00 98.31 226 GLU A O 1
ATOM 1702 N N . HIS A 1 227 ? 10.736 4.692 -18.390 1.00 98.44 227 HIS A N 1
ATOM 1703 C CA . HIS A 1 227 ? 10.526 5.589 -17.255 1.00 98.44 227 HIS A CA 1
ATOM 1704 C C . HIS A 1 227 ? 9.081 5.575 -16.746 1.00 98.44 227 HIS A C 1
ATOM 1706 O O . HIS A 1 227 ? 8.849 5.594 -15.542 1.00 98.44 227 HIS A O 1
ATOM 1712 N N . ALA A 1 228 ? 8.085 5.521 -17.635 1.00 98.75 228 ALA A N 1
ATOM 1713 C CA . ALA A 1 228 ? 6.692 5.396 -17.215 1.00 98.75 228 ALA A CA 1
ATOM 1714 C C . ALA A 1 228 ? 6.465 4.112 -16.396 1.00 98.75 228 ALA A C 1
ATOM 1716 O O . ALA A 1 228 ? 5.847 4.171 -15.335 1.00 98.75 228 ALA A O 1
ATOM 1717 N N . TRP A 1 229 ? 7.009 2.979 -16.843 1.00 98.81 229 TRP A N 1
ATOM 1718 C CA . TRP A 1 229 ? 6.928 1.718 -16.104 1.00 98.81 229 TRP A CA 1
ATOM 1719 C C . TRP A 1 229 ? 7.622 1.807 -14.738 1.00 98.81 229 TRP A C 1
ATOM 1721 O O . TRP A 1 229 ? 7.041 1.414 -13.728 1.00 98.81 229 TRP A O 1
ATOM 1731 N N . ASP A 1 230 ? 8.814 2.406 -14.690 1.00 98.75 230 ASP A N 1
ATOM 1732 C CA . ASP A 1 230 ? 9.587 2.586 -13.457 1.00 98.75 230 ASP A CA 1
ATOM 1733 C C . ASP A 1 230 ? 8.860 3.487 -12.442 1.00 98.75 230 ASP A C 1
ATOM 1735 O O . ASP A 1 230 ? 8.798 3.159 -11.257 1.00 98.75 230 ASP A O 1
ATOM 1739 N N . LYS A 1 231 ? 8.201 4.565 -12.890 1.00 98.75 231 LYS A N 1
ATOM 1740 C CA . LYS A 1 231 ? 7.343 5.383 -12.014 1.00 98.75 231 LYS A CA 1
ATOM 1741 C C . LYS A 1 231 ? 6.171 4.590 -11.445 1.00 98.75 231 LYS A C 1
ATOM 1743 O O . LYS A 1 231 ? 5.832 4.760 -10.279 1.00 98.75 231 LYS A O 1
ATOM 1748 N N . ALA A 1 232 ? 5.533 3.733 -12.239 1.00 98.81 232 ALA A N 1
ATOM 1749 C CA . ALA A 1 232 ? 4.441 2.909 -11.731 1.00 98.81 232 ALA A CA 1
ATOM 1750 C C . ALA A 1 232 ? 4.913 1.897 -10.674 1.00 98.81 232 ALA A C 1
ATOM 1752 O O . ALA A 1 232 ? 4.236 1.730 -9.661 1.00 98.81 232 ALA A O 1
ATOM 1753 N N . TRP A 1 233 ? 6.094 1.302 -10.864 1.00 98.69 233 TRP A N 1
ATOM 1754 C CA . TRP A 1 233 ? 6.768 0.504 -9.836 1.00 98.69 233 TRP A CA 1
ATOM 1755 C C . TRP A 1 233 ? 7.033 1.321 -8.562 1.00 98.69 233 TRP A C 1
ATOM 1757 O O . TRP A 1 233 ? 6.710 0.880 -7.461 1.00 98.69 233 TRP A O 1
ATOM 1767 N N . GLY A 1 234 ? 7.548 2.547 -8.696 1.00 98.50 234 GLY A N 1
ATOM 1768 C CA . GLY A 1 234 ? 7.782 3.435 -7.554 1.00 98.50 234 GLY A CA 1
ATOM 1769 C C . GLY A 1 234 ? 6.506 3.790 -6.785 1.00 98.50 234 GLY A C 1
ATOM 1770 O O . GLY A 1 234 ? 6.549 3.944 -5.567 1.00 98.50 234 GLY A O 1
ATOM 1771 N N . PHE A 1 235 ? 5.363 3.887 -7.471 1.00 98.69 235 PHE A N 1
ATOM 1772 C CA . PHE A 1 235 ? 4.057 4.051 -6.829 1.00 98.69 235 PHE A CA 1
ATOM 1773 C C . PHE A 1 235 ? 3.575 2.780 -6.121 1.00 98.69 235 PHE A C 1
ATOM 1775 O O . PHE A 1 235 ? 2.987 2.887 -5.051 1.00 98.69 235 PHE A O 1
ATOM 1782 N N . PHE A 1 236 ? 3.831 1.589 -6.673 1.00 98.56 236 PHE A N 1
ATOM 1783 C CA . PHE A 1 236 ? 3.592 0.333 -5.949 1.00 98.56 236 PHE A CA 1
ATOM 1784 C C . PHE A 1 236 ? 4.438 0.271 -4.668 1.00 98.56 236 PHE A C 1
ATOM 1786 O O . PHE A 1 236 ? 3.960 -0.153 -3.617 1.00 98.56 236 PHE A O 1
ATOM 1793 N N . GLY A 1 237 ? 5.664 0.794 -4.739 1.00 97.69 237 GLY A N 1
ATOM 1794 C CA . GLY A 1 237 ? 6.482 1.085 -3.571 1.00 97.69 237 GLY A CA 1
ATOM 1795 C C . GLY A 1 237 ? 7.248 -0.122 -3.041 1.00 97.69 237 GLY A C 1
ATOM 1796 O O . GLY A 1 237 ? 7.438 -0.241 -1.837 1.00 97.69 237 GLY A O 1
ATOM 1797 N N . ALA A 1 238 ? 7.681 -1.023 -3.920 1.00 97.19 238 ALA A N 1
ATOM 1798 C CA . ALA A 1 238 ? 8.591 -2.101 -3.552 1.00 97.19 238 ALA A CA 1
ATOM 1799 C C . ALA A 1 238 ? 10.061 -1.660 -3.654 1.00 97.19 238 ALA A C 1
ATOM 1801 O O . ALA A 1 238 ? 10.456 -0.934 -4.574 1.00 97.19 238 ALA A O 1
ATOM 1802 N N . ALA A 1 239 ? 10.883 -2.153 -2.730 1.00 96.44 239 ALA A N 1
ATOM 1803 C CA . ALA A 1 239 ? 12.330 -2.022 -2.763 1.00 96.44 239 ALA A CA 1
ATOM 1804 C C . ALA A 1 239 ? 12.898 -2.693 -4.020 1.00 96.44 239 ALA A C 1
ATOM 1806 O O . ALA A 1 239 ? 12.435 -3.755 -4.438 1.00 96.44 239 ALA A O 1
ATOM 1807 N N . ALA A 1 240 ? 13.972 -2.153 -4.600 1.00 96.12 240 ALA A N 1
ATOM 1808 C CA . ALA A 1 240 ? 14.629 -2.827 -5.723 1.00 96.12 240 ALA A CA 1
ATOM 1809 C C . ALA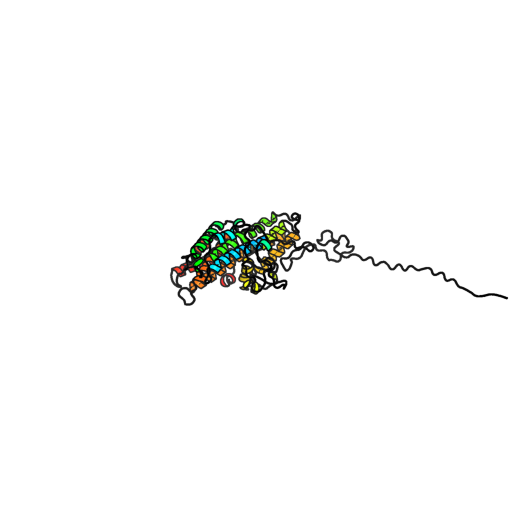 A 1 240 ? 15.120 -4.245 -5.359 1.00 96.12 240 ALA A C 1
ATOM 1811 O O . ALA A 1 240 ? 15.145 -5.125 -6.220 1.00 96.12 240 ALA A O 1
ATOM 1812 N N . CYS A 1 241 ? 15.489 -4.471 -4.093 1.00 93.69 241 CYS A N 1
ATOM 1813 C CA . CYS A 1 241 ? 15.871 -5.774 -3.549 1.00 93.69 241 CYS A CA 1
ATOM 1814 C C . CYS A 1 241 ? 14.696 -6.604 -3.001 1.00 93.69 241 CYS A C 1
ATOM 1816 O O . CYS A 1 241 ? 14.945 -7.625 -2.372 1.00 93.69 241 CYS A O 1
ATOM 1818 N N . TRP A 1 242 ? 13.435 -6.215 -3.229 1.00 94.44 242 TRP A N 1
ATOM 1819 C CA . TRP A 1 242 ? 12.261 -6.908 -2.682 1.00 94.44 242 TRP A CA 1
ATOM 1820 C C . TRP A 1 242 ? 12.283 -8.448 -2.808 1.00 94.44 242 TRP A C 1
ATOM 1822 O O . TRP A 1 242 ? 12.090 -9.107 -1.789 1.00 94.44 242 TRP A O 1
ATOM 1832 N N . PRO A 1 243 ? 12.605 -9.063 -3.965 1.00 91.00 243 PRO A N 1
ATOM 1833 C CA . PRO A 1 243 ? 12.650 -10.529 -4.087 1.00 91.00 243 PRO A CA 1
ATOM 1834 C C . PRO A 1 243 ? 13.852 -11.191 -3.391 1.00 91.00 243 PRO A C 1
ATOM 1836 O O . PRO A 1 243 ? 13.924 -12.414 -3.342 1.00 91.00 243 PRO A O 1
ATOM 1839 N N . ALA A 1 244 ? 14.825 -10.419 -2.899 1.00 90.31 244 ALA A N 1
ATOM 1840 C CA . ALA A 1 244 ? 16.049 -10.956 -2.309 1.00 90.31 244 ALA A CA 1
ATOM 1841 C C . ALA A 1 244 ? 15.864 -11.456 -0.867 1.00 90.31 244 ALA A C 1
ATOM 1843 O O . ALA A 1 244 ? 16.788 -12.049 -0.311 1.00 90.31 244 ALA A O 1
ATOM 1844 N N . PHE A 1 245 ? 14.698 -11.214 -0.263 1.00 91.06 245 PHE A N 1
ATOM 1845 C CA . PHE A 1 245 ? 14.389 -11.627 1.102 1.00 91.06 245 PHE A CA 1
ATOM 1846 C C . PHE A 1 245 ? 13.009 -12.273 1.183 1.00 91.06 245 PHE A C 1
ATOM 1848 O O . PHE A 1 245 ? 12.106 -11.957 0.409 1.00 91.06 245 PHE A O 1
ATOM 1855 N N . GLU A 1 246 ? 12.862 -13.174 2.151 1.00 88.75 246 GLU A N 1
ATOM 1856 C CA . GLU A 1 246 ? 11.629 -13.918 2.394 1.00 88.75 246 GLU A CA 1
ATOM 1857 C C . GLU A 1 246 ? 10.473 -12.995 2.802 1.00 88.75 246 GLU A C 1
ATOM 1859 O O . GLU A 1 246 ? 10.660 -11.980 3.483 1.00 88.75 246 GLU A O 1
ATOM 1864 N N . THR A 1 247 ? 9.249 -13.387 2.445 1.00 87.69 247 THR A N 1
ATOM 1865 C CA . THR A 1 247 ? 8.027 -12.634 2.776 1.00 87.69 247 THR A CA 1
ATOM 1866 C C . THR A 1 247 ? 7.834 -12.466 4.282 1.00 87.69 247 THR A C 1
ATOM 1868 O O . THR A 1 247 ? 7.336 -11.432 4.719 1.00 87.69 247 THR A O 1
ATOM 1871 N N . THR A 1 248 ? 8.296 -13.422 5.094 1.00 91.00 248 THR A N 1
ATOM 1872 C CA . THR A 1 248 ? 8.264 -13.325 6.561 1.00 91.00 248 THR A CA 1
ATOM 1873 C C . THR A 1 248 ? 9.016 -12.099 7.070 1.00 91.00 248 THR A C 1
ATOM 1875 O O . THR A 1 248 ? 8.496 -11.385 7.922 1.00 91.00 248 THR A O 1
ATOM 1878 N N . VAL A 1 249 ? 10.172 -11.774 6.486 1.00 93.00 249 VAL A N 1
ATOM 1879 C CA . VAL A 1 249 ? 10.964 -10.597 6.869 1.00 93.00 249 VAL A CA 1
ATOM 1880 C C . VAL A 1 249 ? 10.245 -9.310 6.465 1.00 93.00 249 VAL A C 1
ATOM 1882 O O . VAL A 1 249 ? 10.027 -8.426 7.293 1.00 93.00 249 VAL A O 1
ATOM 1885 N N . TRP A 1 250 ? 9.799 -9.224 5.210 1.00 93.38 250 TRP A N 1
ATOM 1886 C CA . TRP A 1 250 ? 9.081 -8.049 4.702 1.00 93.38 250 TRP A CA 1
ATOM 1887 C C . TRP A 1 250 ? 7.711 -7.820 5.353 1.00 93.38 250 TRP A C 1
ATOM 1889 O O . TRP A 1 250 ? 7.166 -6.720 5.276 1.00 93.38 250 TRP A O 1
ATOM 1899 N N . SER A 1 251 ? 7.139 -8.841 5.994 1.00 92.44 251 SER A N 1
ATOM 1900 C CA . SER A 1 251 ? 5.882 -8.712 6.732 1.00 92.44 251 SER A CA 1
ATOM 1901 C C . SER A 1 251 ? 6.046 -7.979 8.072 1.00 92.44 251 SER A C 1
ATOM 1903 O O . SER A 1 251 ? 5.110 -7.307 8.525 1.00 92.44 251 SER A O 1
ATOM 1905 N N . GLU A 1 252 ? 7.242 -8.064 8.665 1.00 92.62 252 GLU A N 1
ATOM 1906 C CA . GLU A 1 252 ? 7.578 -7.536 9.992 1.00 92.62 252 GLU A CA 1
ATOM 1907 C C . GLU A 1 252 ? 8.263 -6.166 9.932 1.00 92.62 252 GLU A C 1
ATOM 1909 O O . GLU A 1 252 ? 8.093 -5.352 10.842 1.00 92.62 252 GLU A O 1
ATOM 1914 N N . GLN A 1 253 ? 9.005 -5.884 8.858 1.00 93.62 253 GLN A N 1
ATOM 1915 C CA . GLN A 1 253 ? 9.721 -4.622 8.686 1.00 93.62 253 GLN A CA 1
ATOM 1916 C C . GLN A 1 253 ? 9.727 -4.128 7.239 1.00 93.62 253 GLN A C 1
ATOM 1918 O O . GLN A 1 253 ? 9.572 -4.886 6.286 1.00 93.62 253 GLN A O 1
ATOM 1923 N N . ASN A 1 254 ? 9.960 -2.825 7.090 1.00 95.88 254 ASN A N 1
ATOM 1924 C CA . ASN A 1 254 ? 9.909 -2.142 5.801 1.00 95.88 254 ASN A CA 1
ATOM 1925 C C . ASN A 1 254 ? 11.277 -1.984 5.132 1.00 95.88 254 ASN A C 1
ATOM 1927 O O . ASN A 1 254 ? 11.326 -1.459 4.032 1.00 95.88 254 ASN A O 1
ATOM 1931 N N . PHE A 1 255 ? 12.390 -2.373 5.752 1.00 96.50 255 PHE A N 1
ATOM 1932 C CA . PHE A 1 255 ? 13.724 -2.099 5.209 1.00 96.50 255 PHE A CA 1
ATOM 1933 C C . PHE A 1 255 ? 14.664 -3.292 5.328 1.00 96.50 255 PHE A C 1
ATOM 1935 O O . PHE A 1 255 ? 14.525 -4.091 6.250 1.00 96.50 255 PHE A O 1
ATOM 1942 N N . MET A 1 256 ? 15.638 -3.374 4.420 1.00 94.62 256 MET A N 1
ATOM 1943 C CA . MET A 1 256 ? 16.732 -4.347 4.450 1.00 94.62 256 MET A CA 1
ATOM 1944 C C . MET A 1 256 ? 18.019 -3.707 3.933 1.00 94.62 256 MET A C 1
ATOM 1946 O O . MET A 1 256 ? 18.044 -3.265 2.790 1.00 94.62 256 MET A O 1
ATOM 1950 N N . ASP A 1 257 ? 19.082 -3.705 4.739 1.00 94.31 257 ASP A N 1
ATOM 1951 C CA . ASP A 1 257 ? 20.430 -3.321 4.294 1.00 94.31 257 ASP A CA 1
ATOM 1952 C C . ASP A 1 257 ? 20.980 -4.424 3.373 1.00 94.31 257 ASP A C 1
ATOM 1954 O O . ASP A 1 257 ? 21.477 -5.459 3.823 1.00 94.31 257 ASP A O 1
ATOM 1958 N N . TYR A 1 258 ? 20.755 -4.261 2.070 1.00 94.44 258 TYR A N 1
ATOM 1959 C CA . TYR A 1 258 ? 21.011 -5.277 1.054 1.00 94.44 258 TYR A CA 1
ATOM 1960 C C . TYR A 1 258 ? 22.461 -5.246 0.577 1.00 94.44 258 TYR A C 1
ATOM 1962 O O . TYR A 1 258 ? 23.014 -6.295 0.240 1.00 94.44 258 TYR A O 1
ATOM 1970 N N . ASP A 1 259 ? 23.072 -4.063 0.515 1.00 94.38 259 ASP A N 1
ATOM 1971 C CA . ASP A 1 259 ? 24.473 -3.913 0.116 1.00 94.38 259 ASP A CA 1
ATOM 1972 C C . ASP A 1 259 ? 25.462 -3.915 1.301 1.00 94.38 259 ASP A C 1
ATOM 1974 O O . ASP A 1 259 ? 26.675 -3.935 1.072 1.00 94.38 259 ASP A O 1
ATOM 1978 N N . VAL A 1 260 ? 24.951 -4.033 2.534 1.00 94.75 260 VAL A N 1
ATOM 1979 C CA . VAL A 1 260 ? 25.705 -4.221 3.784 1.00 94.75 260 VAL A CA 1
ATOM 1980 C C . VAL A 1 260 ? 26.589 -3.010 4.090 1.00 94.75 260 VAL A C 1
ATOM 1982 O O . VAL A 1 260 ? 27.778 -3.139 4.401 1.00 94.75 260 VAL A O 1
ATOM 1985 N N . ASN A 1 261 ? 26.017 -1.814 3.945 1.00 96.44 261 ASN A N 1
ATOM 1986 C CA . ASN A 1 261 ? 26.712 -0.540 4.139 1.00 96.44 261 ASN A CA 1
ATOM 1987 C C . ASN A 1 261 ? 26.252 0.230 5.400 1.00 96.44 261 ASN A C 1
ATOM 1989 O O . ASN A 1 261 ? 26.623 1.397 5.569 1.00 96.44 261 ASN A O 1
ATOM 1993 N N . ASP A 1 262 ? 25.453 -0.405 6.268 1.00 96.19 262 ASP A N 1
ATOM 1994 C CA . ASP A 1 262 ? 24.841 0.156 7.483 1.00 96.19 262 ASP A CA 1
ATOM 1995 C C . ASP A 1 262 ? 23.900 1.359 7.232 1.00 96.19 262 ASP A C 1
ATOM 1997 O O . ASP A 1 262 ? 23.528 2.094 8.158 1.00 96.19 262 ASP A O 1
ATOM 2001 N N . THR A 1 263 ? 23.484 1.562 5.981 1.00 97.44 263 THR A N 1
ATOM 2002 C CA . THR A 1 263 ? 22.639 2.670 5.531 1.00 97.44 263 THR A CA 1
ATOM 2003 C C . THR A 1 263 ? 21.446 2.146 4.733 1.00 97.44 263 THR A C 1
ATOM 2005 O O . THR A 1 263 ? 21.591 1.287 3.879 1.00 97.44 263 THR A O 1
ATOM 2008 N N . ILE A 1 264 ? 20.250 2.699 4.947 1.00 98.25 264 ILE A N 1
ATOM 2009 C CA . ILE A 1 264 ? 19.055 2.336 4.174 1.00 98.25 264 ILE A CA 1
ATOM 2010 C C . ILE A 1 264 ? 18.791 3.358 3.073 1.00 98.25 264 ILE A C 1
ATOM 2012 O O . ILE A 1 264 ? 18.527 4.538 3.332 1.00 98.25 264 ILE A O 1
ATOM 2016 N N . ASN A 1 265 ? 18.787 2.891 1.827 1.00 97.56 265 ASN A N 1
ATOM 2017 C CA . ASN A 1 265 ? 18.332 3.659 0.676 1.00 97.56 265 ASN A CA 1
ATOM 2018 C C . ASN A 1 265 ? 16.839 3.423 0.394 1.00 97.56 265 ASN A C 1
ATOM 2020 O O . ASN A 1 265 ? 16.440 2.370 -0.104 1.00 97.56 265 ASN A O 1
ATOM 2024 N N . PHE A 1 266 ? 16.017 4.457 0.596 1.00 97.94 266 PHE A N 1
ATOM 2025 C CA . PHE A 1 266 ? 14.562 4.389 0.405 1.00 97.94 266 PHE A CA 1
ATOM 2026 C C . PHE A 1 266 ? 14.087 3.945 -0.990 1.00 97.94 266 PHE A C 1
ATOM 2028 O O . PHE A 1 266 ? 12.946 3.522 -1.133 1.00 97.94 266 PHE A O 1
ATOM 2035 N N . ALA A 1 267 ? 14.921 4.036 -2.031 1.00 92.69 267 ALA A N 1
ATOM 2036 C CA . ALA A 1 267 ? 14.558 3.555 -3.363 1.00 92.69 267 ALA A CA 1
ATOM 2037 C C . ALA A 1 267 ? 14.890 2.071 -3.577 1.00 92.69 267 ALA A C 1
ATOM 2039 O O . ALA A 1 267 ? 14.178 1.382 -4.310 1.00 92.69 267 ALA A O 1
ATOM 2040 N N . SER A 1 268 ? 15.991 1.580 -3.002 1.00 94.81 268 SER A N 1
ATOM 2041 C CA . SER A 1 268 ? 16.491 0.230 -3.285 1.00 94.81 268 SER A CA 1
ATOM 2042 C C . SER A 1 268 ? 16.255 -0.784 -2.179 1.00 94.81 268 SER A C 1
ATOM 2044 O O . SER A 1 268 ? 16.306 -1.971 -2.481 1.00 94.81 268 SER A O 1
ATOM 2046 N N . GLU A 1 269 ? 16.003 -0.330 -0.955 1.00 97.38 269 GLU A N 1
ATOM 2047 C CA . GLU A 1 269 ? 16.076 -1.127 0.277 1.00 97.38 269 GLU A CA 1
ATOM 2048 C C . GLU A 1 269 ? 14.875 -0.926 1.200 1.00 97.38 269 GLU A C 1
ATOM 2050 O O . GLU A 1 269 ? 14.872 -1.445 2.310 1.00 97.38 269 GLU A O 1
ATOM 2055 N N . TYR A 1 270 ? 13.861 -0.182 0.750 1.00 98.31 270 TYR A N 1
ATOM 2056 C CA . TYR A 1 270 ? 12.677 0.147 1.537 1.00 98.31 270 TYR A CA 1
ATOM 2057 C C . TYR A 1 270 ? 11.386 -0.211 0.798 1.00 98.31 270 TYR A C 1
ATOM 2059 O O . TYR A 1 270 ? 11.207 0.144 -0.367 1.00 98.31 270 TYR A O 1
ATOM 2067 N N . ASN A 1 271 ? 10.490 -0.898 1.496 1.00 97.38 271 ASN A N 1
ATOM 2068 C CA . ASN A 1 271 ? 9.137 -1.224 1.087 1.00 97.38 271 ASN A CA 1
ATOM 2069 C C . ASN A 1 271 ? 8.146 -0.237 1.705 1.00 97.38 271 ASN A C 1
ATOM 2071 O O . ASN A 1 271 ? 8.152 0.017 2.907 1.00 97.38 271 ASN A O 1
ATOM 2075 N N . PHE A 1 272 ? 7.232 0.244 0.878 1.00 97.94 272 PHE A N 1
ATOM 2076 C CA . PHE A 1 272 ? 6.061 1.009 1.278 1.00 97.94 272 PHE A CA 1
ATOM 2077 C C . PHE A 1 272 ? 4.824 0.103 1.340 1.00 97.94 272 PHE A C 1
ATOM 2079 O O . PHE A 1 272 ? 4.915 -1.118 1.181 1.00 97.94 272 PHE A O 1
ATOM 2086 N N . LEU A 1 273 ? 3.654 0.708 1.592 1.00 97.25 273 LEU A N 1
ATOM 2087 C CA . LEU A 1 273 ? 2.434 0.006 2.003 1.00 97.25 273 LEU A CA 1
ATOM 2088 C C . LEU A 1 273 ? 2.139 -1.259 1.183 1.00 97.25 273 LEU A C 1
ATOM 2090 O O . LEU A 1 273 ? 2.060 -2.330 1.771 1.00 97.25 273 LEU A O 1
ATOM 2094 N N . TYR A 1 274 ? 1.976 -1.162 -0.141 1.00 98.12 274 TYR A N 1
ATOM 2095 C CA . TYR A 1 274 ? 1.493 -2.298 -0.936 1.00 98.12 274 TYR A CA 1
ATOM 2096 C C . TYR A 1 274 ? 2.492 -3.455 -1.018 1.00 98.12 274 TYR A C 1
ATOM 2098 O O . TYR A 1 274 ? 2.078 -4.610 -0.972 1.00 98.12 274 TYR A O 1
ATOM 2106 N N . ALA A 1 275 ? 3.795 -3.173 -1.069 1.00 97.44 275 ALA A N 1
ATOM 2107 C CA . ALA A 1 275 ? 4.816 -4.218 -1.022 1.00 97.44 275 ALA A CA 1
ATOM 2108 C C . ALA A 1 275 ? 4.819 -4.953 0.332 1.00 97.44 275 ALA A C 1
ATOM 2110 O O . ALA A 1 275 ? 4.932 -6.179 0.376 1.00 97.44 275 ALA A O 1
ATOM 2111 N N . GLY A 1 276 ? 4.628 -4.219 1.436 1.00 96.44 276 GLY A N 1
ATOM 2112 C CA . GLY A 1 276 ? 4.461 -4.808 2.768 1.00 96.44 276 GLY A CA 1
ATOM 2113 C C . GLY A 1 276 ? 3.151 -5.591 2.920 1.00 96.44 276 GLY A C 1
ATOM 2114 O O . GLY A 1 276 ? 3.142 -6.670 3.508 1.00 96.44 276 GLY A O 1
ATOM 2115 N N . GLU A 1 277 ? 2.046 -5.093 2.360 1.00 97.31 277 GLU A N 1
ATOM 2116 C CA . GLU A 1 277 ? 0.762 -5.803 2.361 1.00 97.31 277 GLU A CA 1
ATOM 2117 C C . GLU A 1 277 ? 0.831 -7.105 1.564 1.00 97.31 277 GLU A C 1
ATOM 2119 O O . GLU A 1 277 ? 0.346 -8.124 2.050 1.00 97.31 277 GLU A O 1
ATOM 2124 N N . ALA A 1 278 ? 1.488 -7.112 0.399 1.00 97.56 278 ALA A N 1
ATOM 2125 C CA . ALA A 1 278 ? 1.724 -8.334 -0.368 1.00 97.56 278 ALA A CA 1
ATOM 2126 C C . ALA A 1 278 ? 2.442 -9.388 0.487 1.00 97.56 278 ALA A C 1
ATOM 2128 O O . ALA A 1 278 ? 1.932 -10.495 0.646 1.00 97.56 278 ALA A O 1
ATOM 2129 N N . ALA A 1 279 ? 3.537 -9.008 1.153 1.00 95.81 279 ALA A N 1
ATOM 2130 C CA . ALA A 1 279 ? 4.271 -9.909 2.037 1.00 95.81 279 ALA A CA 1
ATOM 2131 C C . ALA A 1 279 ? 3.408 -10.441 3.199 1.00 95.81 279 ALA A C 1
ATOM 2133 O O . ALA A 1 279 ? 3.461 -11.630 3.508 1.00 95.81 279 ALA A O 1
ATOM 2134 N N . ARG A 1 280 ? 2.570 -9.595 3.818 1.00 96.00 280 ARG A N 1
ATOM 2135 C CA . ARG A 1 280 ? 1.648 -10.011 4.895 1.00 96.00 280 ARG A CA 1
ATOM 2136 C C . ARG A 1 280 ? 0.552 -10.949 4.402 1.00 96.00 280 ARG A C 1
ATOM 2138 O O . ARG A 1 280 ? 0.197 -11.886 5.114 1.00 96.00 280 ARG A O 1
ATOM 2145 N N . ARG A 1 281 ? -0.007 -10.702 3.214 1.00 96.38 281 ARG A N 1
ATOM 2146 C CA . ARG A 1 281 ? -1.055 -11.552 2.631 1.00 96.38 281 ARG A CA 1
ATOM 2147 C C . ARG A 1 281 ? -0.507 -12.897 2.152 1.00 96.38 281 ARG A C 1
ATOM 2149 O O . ARG A 1 281 ? -1.255 -13.869 2.142 1.00 96.38 281 ARG A O 1
ATOM 2156 N N . ASP A 1 282 ? 0.787 -12.992 1.871 1.00 95.56 282 ASP A N 1
ATOM 2157 C CA . ASP A 1 282 ? 1.437 -14.255 1.502 1.00 95.56 282 ASP A CA 1
ATOM 2158 C C . ASP A 1 282 ? 1.659 -15.208 2.694 1.00 95.56 282 ASP A C 1
ATOM 2160 O O . ASP A 1 282 ? 1.886 -16.402 2.498 1.00 95.56 282 ASP A O 1
ATOM 2164 N N . LEU A 1 283 ? 1.528 -14.736 3.943 1.00 94.38 283 LEU A N 1
ATOM 2165 C CA . LEU A 1 283 ? 1.788 -15.545 5.147 1.00 94.38 283 LEU A CA 1
ATOM 2166 C C . LEU A 1 283 ? 0.809 -16.706 5.364 1.00 94.38 283 LEU A C 1
ATOM 2168 O O . LEU A 1 283 ? 1.104 -17.617 6.142 1.00 94.38 283 LEU A O 1
ATOM 2172 N N . ILE A 1 284 ? -0.342 -16.709 4.686 1.00 93.06 284 ILE A N 1
ATOM 2173 C CA . ILE A 1 284 ? -1.321 -17.797 4.812 1.00 93.06 284 ILE A CA 1
ATOM 2174 C C . ILE A 1 284 ? -0.847 -19.104 4.161 1.00 93.06 284 ILE A C 1
ATOM 2176 O O . ILE A 1 284 ? -1.435 -20.149 4.430 1.00 93.06 284 ILE A O 1
ATOM 2180 N N . ASN A 1 285 ? 0.216 -19.059 3.340 1.00 81.94 285 ASN A N 1
ATOM 2181 C CA . ASN A 1 285 ? 0.880 -20.219 2.732 1.00 81.94 285 ASN A CA 1
ATOM 2182 C C . ASN A 1 285 ? -0.088 -21.220 2.066 1.00 81.94 285 ASN A C 1
ATOM 2184 O O . ASN A 1 285 ? 0.041 -22.435 2.219 1.00 81.94 285 ASN A O 1
ATOM 2188 N N . ASP A 1 286 ? -1.067 -20.715 1.314 1.00 86.56 286 ASP A N 1
ATOM 2189 C CA . ASP A 1 286 ? -2.128 -21.524 0.696 1.00 86.56 286 ASP A CA 1
ATOM 2190 C C . ASP A 1 286 ? -1.690 -22.287 -0.574 1.00 86.56 286 ASP A C 1
ATOM 2192 O O . ASP A 1 286 ? -2.469 -23.063 -1.136 1.00 86.56 286 ASP A O 1
ATOM 2196 N N . GLY A 1 287 ? -0.459 -22.049 -1.045 1.00 80.50 287 GLY A N 1
ATOM 2197 C CA . GLY A 1 287 ? 0.117 -22.624 -2.264 1.00 80.50 287 GLY A CA 1
ATOM 2198 C C . GLY A 1 287 ? -0.517 -22.138 -3.575 1.00 80.50 287 GLY A C 1
ATOM 2199 O O . GLY A 1 287 ? -0.140 -22.630 -4.636 1.00 80.50 287 GLY A O 1
ATOM 2200 N N . GLN A 1 288 ? -1.472 -21.206 -3.516 1.00 79.94 288 GLN A N 1
ATOM 2201 C CA . GLN A 1 288 ? -2.233 -20.692 -4.662 1.00 79.94 288 GLN A CA 1
ATOM 2202 C C . GLN A 1 288 ? -2.009 -19.198 -4.886 1.00 79.94 288 GLN A C 1
ATOM 2204 O O . GLN A 1 288 ? -2.028 -18.745 -6.028 1.00 79.94 288 GLN A O 1
ATOM 2209 N N . THR A 1 289 ? -1.781 -18.441 -3.817 1.00 86.25 289 THR A N 1
ATOM 2210 C CA . THR A 1 289 ? -1.516 -17.010 -3.868 1.00 86.25 289 THR A CA 1
ATOM 2211 C C . THR A 1 289 ? -0.121 -16.723 -3.332 1.00 86.25 289 THR A C 1
ATOM 2213 O O . THR A 1 289 ? 0.238 -17.103 -2.222 1.00 86.25 289 THR A O 1
ATOM 2216 N N . ASN A 1 290 ? 0.663 -16.033 -4.156 1.00 93.62 290 ASN A N 1
ATOM 2217 C CA . ASN A 1 290 ? 1.923 -15.417 -3.768 1.00 93.62 290 ASN A CA 1
ATOM 2218 C C . ASN A 1 290 ? 1.995 -14.052 -4.458 1.00 93.62 290 ASN A C 1
ATOM 2220 O O . ASN A 1 290 ? 2.495 -13.935 -5.582 1.00 93.62 290 ASN A O 1
ATOM 2224 N N . PHE A 1 291 ? 1.403 -13.042 -3.825 1.00 96.69 291 PHE A N 1
ATOM 2225 C CA . PHE A 1 291 ? 1.352 -11.671 -4.313 1.00 96.69 291 PHE A CA 1
ATOM 2226 C C . PHE A 1 291 ? 2.753 -11.124 -4.541 1.00 96.69 291 PHE A C 1
ATOM 2228 O O . PHE A 1 291 ? 3.005 -10.552 -5.599 1.00 96.69 291 PHE A O 1
ATOM 2235 N N . SER A 1 292 ? 3.674 -11.336 -3.600 1.00 96.00 292 SER A N 1
ATOM 2236 C CA . SER A 1 292 ? 5.027 -10.787 -3.678 1.00 96.00 292 SER A CA 1
ATOM 2237 C C . SER A 1 292 ? 5.768 -11.312 -4.904 1.00 96.00 292 SER A C 1
ATOM 2239 O O . SER A 1 292 ? 6.263 -10.535 -5.723 1.00 96.00 292 SER A O 1
ATOM 2241 N N . GLN A 1 293 ? 5.771 -12.633 -5.095 1.00 95.19 293 GLN A N 1
ATOM 2242 C CA . GLN A 1 293 ? 6.417 -13.270 -6.241 1.00 95.19 293 GLN A CA 1
ATOM 2243 C C . GLN A 1 293 ? 5.719 -12.918 -7.557 1.00 95.19 293 GLN A C 1
ATOM 2245 O O . GLN A 1 293 ? 6.388 -12.578 -8.532 1.00 95.19 293 GLN A O 1
ATOM 2250 N N . THR A 1 294 ? 4.386 -12.994 -7.598 1.00 97.06 294 THR A N 1
ATOM 2251 C CA . THR A 1 294 ? 3.612 -12.787 -8.832 1.00 97.06 294 THR A CA 1
ATOM 2252 C C . THR A 1 294 ? 3.723 -11.344 -9.313 1.00 97.06 294 THR A C 1
ATOM 2254 O O . THR A 1 294 ? 4.019 -11.105 -10.486 1.00 97.06 294 THR A O 1
ATOM 2257 N N . LEU A 1 295 ? 3.562 -10.373 -8.407 1.00 98.25 295 LEU A N 1
ATOM 2258 C CA . LEU A 1 295 ? 3.711 -8.958 -8.732 1.00 98.25 295 LEU A CA 1
ATOM 2259 C C . LEU A 1 295 ? 5.153 -8.648 -9.127 1.00 98.25 295 LEU A C 1
ATOM 2261 O O . LEU A 1 295 ? 5.356 -8.023 -10.165 1.00 98.25 295 LEU A O 1
ATOM 2265 N N . PHE A 1 296 ? 6.161 -9.109 -8.375 1.00 98.00 296 PHE A N 1
ATOM 2266 C CA . PHE A 1 296 ? 7.558 -8.869 -8.746 1.00 98.00 296 PHE A CA 1
ATOM 2267 C C . PHE A 1 296 ? 7.891 -9.427 -10.137 1.00 98.00 296 PHE A C 1
ATOM 2269 O O . PHE A 1 296 ? 8.458 -8.711 -10.966 1.00 98.00 296 PHE A O 1
ATOM 2276 N N . ALA A 1 297 ? 7.497 -10.672 -10.421 1.00 97.88 297 ALA A N 1
ATOM 2277 C CA . ALA A 1 297 ? 7.722 -11.299 -11.719 1.00 97.88 297 ALA A CA 1
ATOM 2278 C C . ALA A 1 297 ? 7.069 -10.498 -12.855 1.00 97.88 297 ALA A C 1
ATOM 2280 O O . ALA A 1 297 ? 7.693 -10.290 -13.897 1.00 97.88 297 ALA A O 1
ATOM 2281 N N . ALA A 1 298 ? 5.852 -9.987 -12.648 1.00 98.69 298 ALA A N 1
ATOM 2282 C CA . ALA A 1 298 ? 5.180 -9.138 -13.624 1.00 98.69 298 ALA A CA 1
ATOM 2283 C C . ALA A 1 298 ? 5.882 -7.777 -13.793 1.00 98.69 298 ALA A C 1
ATOM 2285 O O . ALA A 1 298 ? 6.103 -7.331 -14.919 1.00 98.69 298 ALA A O 1
ATOM 2286 N N . TRP A 1 299 ? 6.312 -7.133 -12.708 1.00 98.62 299 TRP A N 1
ATOM 2287 C CA . TRP A 1 299 ? 7.027 -5.857 -12.759 1.00 98.62 299 TRP A CA 1
ATOM 2288 C C . TRP A 1 299 ? 8.373 -5.962 -13.480 1.00 98.62 299 TRP A C 1
ATOM 2290 O O . TRP A 1 299 ? 8.615 -5.226 -14.442 1.00 98.62 299 TRP A O 1
ATOM 2300 N N . ALA A 1 300 ? 9.235 -6.886 -13.051 1.00 98.38 300 ALA A N 1
ATOM 2301 C CA . ALA A 1 300 ? 10.549 -7.093 -13.649 1.00 98.38 300 ALA A CA 1
ATOM 2302 C C . ALA A 1 300 ? 10.432 -7.672 -15.069 1.00 98.38 300 ALA A C 1
ATOM 2304 O O . ALA A 1 300 ? 11.120 -7.219 -15.990 1.00 98.38 300 ALA A O 1
ATOM 2305 N N . GLY A 1 301 ? 9.519 -8.624 -15.279 1.00 98.19 301 GLY A N 1
ATOM 2306 C CA . GLY A 1 301 ? 9.249 -9.237 -16.578 1.00 98.19 301 GLY A CA 1
ATOM 2307 C C . GLY A 1 301 ? 8.708 -8.241 -17.598 1.00 98.19 301 GLY A C 1
ATOM 2308 O O . GLY A 1 301 ? 9.216 -8.166 -18.714 1.00 98.19 301 GLY A O 1
ATOM 2309 N N . GLY A 1 302 ? 7.748 -7.401 -17.213 1.00 98.44 302 GLY A N 1
ATOM 2310 C CA . GLY A 1 302 ? 7.208 -6.364 -18.088 1.00 98.44 302 GLY A CA 1
ATOM 2311 C C . GLY A 1 302 ? 8.220 -5.261 -18.401 1.00 98.44 302 GLY A C 1
ATOM 2312 O O . GLY A 1 302 ? 8.328 -4.841 -19.555 1.00 98.44 302 GLY A O 1
ATOM 2313 N N . ARG A 1 303 ? 9.049 -4.855 -17.428 1.00 98.31 303 ARG A N 1
ATOM 2314 C CA . ARG A 1 303 ? 10.149 -3.907 -17.672 1.00 98.31 303 ARG A CA 1
ATOM 2315 C C . ARG A 1 303 ? 11.200 -4.474 -18.630 1.00 98.31 303 ARG A C 1
ATOM 2317 O O . ARG A 1 303 ? 11.690 -3.746 -19.495 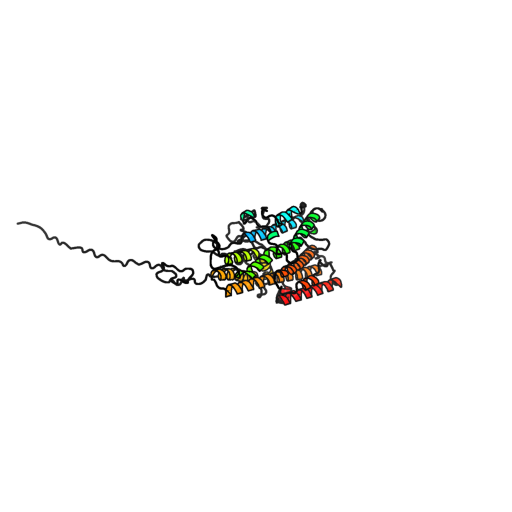1.00 98.31 303 ARG A O 1
ATOM 2324 N N . THR A 1 304 ? 11.488 -5.771 -18.517 1.00 97.38 304 THR A N 1
ATOM 2325 C CA . THR A 1 304 ? 12.354 -6.526 -19.439 1.00 97.38 304 THR A CA 1
ATOM 2326 C C . THR A 1 304 ? 11.729 -6.619 -20.832 1.00 97.38 304 THR A C 1
ATOM 2328 O O . THR A 1 304 ? 12.398 -6.374 -21.834 1.00 97.38 304 THR A O 1
ATOM 2331 N N . ALA A 1 305 ? 10.425 -6.892 -20.909 1.00 96.69 305 ALA A N 1
ATOM 2332 C CA . ALA A 1 305 ? 9.669 -6.955 -22.154 1.00 96.69 305 ALA A CA 1
ATOM 2333 C C . ALA A 1 305 ? 9.660 -5.617 -22.909 1.00 96.69 305 ALA A C 1
ATOM 2335 O O . ALA A 1 305 ? 9.711 -5.603 -24.137 1.00 96.69 305 ALA A O 1
ATOM 2336 N N . ILE A 1 306 ? 9.642 -4.486 -22.194 1.00 96.44 306 ILE A N 1
ATOM 2337 C CA . ILE A 1 306 ? 9.812 -3.155 -22.792 1.00 96.44 306 ILE A CA 1
ATOM 2338 C C . ILE A 1 306 ? 11.187 -3.045 -23.457 1.00 96.44 306 ILE A C 1
ATOM 2340 O O . ILE A 1 306 ? 11.263 -2.678 -24.629 1.00 96.44 306 ILE A O 1
ATOM 2344 N N . THR A 1 307 ? 12.268 -3.400 -22.760 1.00 91.75 307 THR A N 1
ATOM 2345 C CA . THR A 1 307 ? 13.623 -3.328 -23.331 1.00 91.75 307 THR A CA 1
ATOM 2346 C C . THR A 1 307 ? 13.809 -4.292 -24.507 1.00 91.75 307 THR A C 1
ATOM 2348 O O . THR A 1 307 ? 14.423 -3.919 -25.504 1.00 91.75 307 THR A O 1
ATOM 2351 N N . ASN A 1 308 ? 13.209 -5.482 -24.436 1.00 90.25 308 ASN A N 1
ATOM 2352 C CA . ASN A 1 308 ? 13.233 -6.487 -25.504 1.00 90.25 308 ASN A CA 1
ATOM 2353 C C . ASN A 1 308 ? 12.217 -6.219 -26.629 1.00 90.25 308 ASN A C 1
ATOM 2355 O O . ASN A 1 308 ? 12.141 -6.993 -27.578 1.00 90.25 308 ASN A O 1
ATOM 2359 N N . GLN A 1 309 ? 11.417 -5.151 -26.527 1.00 90.00 309 GLN A N 1
ATOM 2360 C CA . GLN A 1 309 ? 10.364 -4.792 -27.485 1.00 90.00 309 GLN A CA 1
ATOM 2361 C C . GLN A 1 309 ? 9.313 -5.899 -27.714 1.00 90.00 309 GLN A C 1
ATOM 2363 O O . GLN A 1 309 ? 8.715 -6.003 -28.785 1.00 90.00 309 GLN A O 1
ATOM 2368 N N . THR A 1 310 ? 9.031 -6.714 -26.696 1.00 93.06 310 THR A N 1
ATOM 2369 C CA . THR A 1 310 ? 8.059 -7.814 -26.771 1.00 93.06 310 THR A CA 1
ATOM 2370 C C . THR A 1 310 ? 6.680 -7.359 -26.284 1.00 93.06 310 THR A C 1
ATOM 2372 O O . THR A 1 310 ? 6.391 -7.369 -25.085 1.00 93.06 310 THR A O 1
ATOM 2375 N N . GLU A 1 311 ? 5.802 -6.963 -27.209 1.00 93.12 311 GLU A N 1
ATOM 2376 C CA . GLU A 1 311 ? 4.474 -6.422 -26.876 1.00 93.12 311 GLU A CA 1
ATOM 2377 C C . GLU A 1 311 ? 3.562 -7.409 -26.134 1.00 93.12 311 GLU A C 1
ATOM 2379 O O . GLU A 1 311 ? 2.847 -6.994 -25.218 1.00 93.12 311 GLU A O 1
ATOM 2384 N N . VAL A 1 312 ? 3.608 -8.693 -26.498 1.00 95.62 312 VAL A N 1
ATOM 2385 C CA . VAL A 1 312 ? 2.798 -9.746 -25.865 1.00 95.62 312 VAL A CA 1
ATOM 2386 C C . VAL A 1 312 ? 3.145 -9.858 -24.380 1.00 95.62 312 VAL A C 1
ATOM 2388 O O . VAL A 1 312 ? 2.291 -9.585 -23.542 1.00 95.62 312 VAL A O 1
ATOM 2391 N N . LEU A 1 313 ? 4.418 -10.110 -24.054 1.00 96.62 313 LEU A N 1
ATOM 2392 C CA . LEU A 1 313 ? 4.881 -10.250 -22.667 1.00 96.62 313 LEU A CA 1
ATOM 2393 C C . LEU A 1 313 ? 4.658 -8.974 -21.842 1.00 96.62 313 LEU A C 1
ATOM 2395 O O . LEU A 1 313 ? 4.285 -9.036 -20.675 1.00 96.62 313 LEU A O 1
ATOM 2399 N N . ARG A 1 314 ? 4.837 -7.793 -22.450 1.00 97.81 314 ARG A N 1
ATOM 2400 C CA . ARG A 1 314 ? 4.539 -6.511 -21.793 1.00 97.81 314 ARG A CA 1
ATOM 2401 C C . ARG A 1 314 ? 3.051 -6.387 -21.457 1.00 97.81 314 ARG A C 1
ATOM 2403 O O . ARG A 1 314 ? 2.707 -5.869 -20.398 1.00 97.81 314 ARG A O 1
ATOM 2410 N N . SER A 1 315 ? 2.174 -6.814 -22.363 1.00 98.19 315 SER A N 1
ATOM 2411 C CA . SER A 1 315 ? 0.721 -6.740 -22.174 1.00 98.19 315 SER A CA 1
ATOM 2412 C C . SER A 1 315 ? 0.224 -7.750 -21.143 1.00 98.19 315 SER A C 1
ATOM 2414 O O . SER A 1 315 ? -0.649 -7.400 -20.353 1.00 98.19 315 SER A O 1
ATOM 2416 N N . GLU A 1 316 ? 0.806 -8.951 -21.112 1.00 98.44 316 GLU A N 1
ATOM 2417 C CA . GLU A 1 316 ? 0.558 -9.965 -20.080 1.00 98.44 316 GLU A CA 1
ATOM 2418 C C . GLU A 1 316 ? 0.977 -9.447 -18.702 1.00 98.44 316 GLU A C 1
ATOM 2420 O O . GLU A 1 316 ? 0.144 -9.364 -17.806 1.00 98.44 316 GLU A O 1
ATOM 2425 N N . ALA A 1 317 ? 2.218 -8.968 -18.564 1.00 98.75 317 ALA A N 1
ATOM 2426 C CA . ALA A 1 317 ? 2.715 -8.377 -17.324 1.00 98.75 317 ALA A CA 1
ATOM 2427 C C . ALA A 1 317 ? 1.845 -7.207 -16.835 1.00 98.75 317 ALA A C 1
ATOM 2429 O O . ALA A 1 317 ? 1.498 -7.134 -15.657 1.00 98.75 317 ALA A O 1
ATOM 2430 N N . ARG A 1 318 ? 1.448 -6.304 -17.745 1.00 98.56 318 ARG A N 1
ATOM 2431 C CA . ARG A 1 318 ? 0.527 -5.196 -17.442 1.00 98.56 318 ARG A CA 1
ATOM 2432 C C . ARG A 1 318 ? -0.786 -5.716 -16.856 1.00 98.56 318 ARG A C 1
ATOM 2434 O O . ARG A 1 318 ? -1.267 -5.153 -15.879 1.00 98.56 318 ARG A O 1
ATOM 2441 N N . GLN A 1 319 ? -1.377 -6.740 -17.471 1.00 98.31 319 GLN A N 1
ATOM 2442 C CA . GLN A 1 319 ? -2.645 -7.305 -17.020 1.00 98.31 319 GLN A CA 1
ATOM 2443 C C . GLN A 1 319 ? -2.494 -7.957 -15.642 1.00 98.31 319 GLN A C 1
ATOM 2445 O O . GLN A 1 319 ? -3.261 -7.628 -14.745 1.00 98.31 319 GLN A O 1
ATOM 2450 N N . THR A 1 320 ? -1.447 -8.764 -15.439 1.00 98.56 320 THR A N 1
ATOM 2451 C CA . THR A 1 320 ? -1.139 -9.373 -14.137 1.00 98.56 320 THR A CA 1
ATOM 2452 C C . THR A 1 320 ? -0.983 -8.327 -13.035 1.00 98.56 320 THR A C 1
ATOM 2454 O O . THR A 1 320 ? -1.545 -8.500 -11.961 1.00 98.56 320 THR A O 1
ATOM 2457 N N . ILE A 1 321 ? -0.279 -7.218 -13.290 1.00 98.75 321 ILE A N 1
ATOM 2458 C CA . ILE A 1 321 ? -0.130 -6.132 -12.306 1.00 98.75 321 ILE A CA 1
ATOM 2459 C C . ILE A 1 321 ? -1.486 -5.531 -11.934 1.00 98.75 321 ILE A C 1
ATOM 2461 O O . ILE A 1 321 ? -1.758 -5.322 -10.756 1.00 98.75 321 ILE A O 1
ATOM 2465 N N . LEU A 1 322 ? -2.327 -5.224 -12.926 1.00 98.38 322 LEU A N 1
ATOM 2466 C CA . LEU A 1 322 ? -3.636 -4.621 -12.676 1.00 98.38 322 LEU A CA 1
ATOM 2467 C C . LEU A 1 322 ? -4.543 -5.567 -11.889 1.00 98.38 322 LEU A C 1
ATOM 2469 O O . LEU A 1 322 ? -5.184 -5.130 -10.938 1.00 98.38 322 LEU A O 1
ATOM 2473 N N . ASP A 1 323 ? -4.554 -6.845 -12.264 1.00 97.75 323 ASP A N 1
ATOM 2474 C CA . ASP A 1 323 ? -5.375 -7.854 -11.611 1.00 97.75 323 ASP A CA 1
ATOM 2475 C C . ASP A 1 323 ? -4.911 -8.133 -10.185 1.00 97.75 323 ASP A C 1
ATOM 2477 O O . ASP A 1 323 ? -5.729 -8.070 -9.271 1.00 97.75 323 ASP A O 1
ATOM 2481 N N . GLU A 1 324 ? -3.621 -8.401 -9.974 1.00 98.19 324 GLU A N 1
ATOM 2482 C CA . GLU A 1 324 ? -3.102 -8.792 -8.662 1.00 98.19 324 GLU A CA 1
ATOM 2483 C C . GLU A 1 324 ? -2.989 -7.618 -7.689 1.00 98.19 324 GLU A C 1
ATOM 2485 O O . GLU A 1 324 ? -3.125 -7.827 -6.488 1.00 98.19 324 GLU A O 1
ATOM 2490 N N . TRP A 1 325 ? -2.801 -6.378 -8.154 1.00 98.56 325 TRP A N 1
ATOM 2491 C CA . TRP A 1 325 ? -2.842 -5.221 -7.252 1.00 98.56 325 TRP A CA 1
ATOM 2492 C C . TRP A 1 325 ? -4.269 -4.976 -6.736 1.00 98.56 325 TRP A C 1
ATOM 2494 O O . TRP A 1 325 ? -4.460 -4.732 -5.543 1.00 98.56 325 TRP A O 1
ATOM 2504 N N . GLU A 1 326 ? -5.289 -5.115 -7.589 1.00 98.50 326 GLU A N 1
ATOM 2505 C CA . GLU A 1 326 ? -6.690 -5.066 -7.149 1.00 98.50 326 GLU A CA 1
ATOM 2506 C C . GLU A 1 326 ? -7.005 -6.212 -6.177 1.00 98.50 326 GLU A C 1
ATOM 2508 O O . GLU A 1 326 ? -7.569 -5.994 -5.102 1.00 98.50 326 GLU A O 1
ATOM 2513 N N . ARG A 1 327 ? -6.574 -7.432 -6.525 1.00 98.25 327 ARG A N 1
ATOM 2514 C CA . ARG A 1 327 ? -6.772 -8.639 -5.713 1.00 98.25 327 ARG A CA 1
ATOM 2515 C C . ARG A 1 327 ? -6.064 -8.537 -4.357 1.00 98.25 327 ARG A C 1
ATOM 2517 O O . ARG A 1 327 ? -6.624 -8.966 -3.355 1.00 98.25 327 ARG A O 1
ATOM 2524 N N . LEU A 1 328 ? -4.894 -7.900 -4.294 1.00 98.62 328 LEU A N 1
ATOM 2525 C CA . LEU A 1 328 ? -4.186 -7.603 -3.047 1.00 98.62 328 LEU A CA 1
ATOM 2526 C C . LEU A 1 328 ? -4.991 -6.654 -2.148 1.00 98.62 328 LEU A C 1
ATOM 2528 O O . LEU A 1 328 ? -5.158 -6.926 -0.962 1.00 98.62 328 LEU A O 1
ATOM 2532 N N . ILE A 1 329 ? -5.531 -5.566 -2.707 1.00 98.75 329 ILE A N 1
ATOM 2533 C CA . ILE A 1 329 ? -6.380 -4.615 -1.966 1.00 98.75 329 ILE A CA 1
ATOM 2534 C C . ILE A 1 329 ? -7.618 -5.324 -1.405 1.00 98.75 329 ILE A C 1
ATOM 2536 O O . ILE A 1 329 ? -7.976 -5.114 -0.245 1.00 98.75 329 ILE A O 1
ATOM 2540 N N . ALA A 1 330 ? -8.243 -6.196 -2.197 1.00 98.75 330 ALA A N 1
ATOM 2541 C CA . ALA A 1 330 ? -9.378 -6.997 -1.756 1.00 98.75 330 ALA A CA 1
ATOM 2542 C C . ALA A 1 330 ? -9.001 -8.018 -0.668 1.00 98.75 330 ALA A C 1
ATOM 2544 O O . ALA A 1 330 ? -9.719 -8.141 0.321 1.00 98.75 330 ALA A O 1
ATOM 2545 N N . ALA A 1 331 ? -7.858 -8.700 -0.790 1.00 98.62 331 ALA A N 1
ATOM 2546 C CA . ALA A 1 331 ? -7.355 -9.623 0.230 1.00 98.62 331 ALA A CA 1
ATOM 2547 C C . ALA A 1 331 ? -7.058 -8.903 1.559 1.00 98.62 331 ALA A C 1
ATOM 2549 O O . ALA A 1 331 ? -7.365 -9.412 2.638 1.00 98.62 331 ALA A O 1
ATOM 2550 N N . THR A 1 332 ? -6.522 -7.682 1.502 1.00 98.75 332 THR A N 1
ATOM 2551 C CA . THR A 1 332 ? -6.351 -6.839 2.691 1.00 98.75 332 THR A CA 1
ATOM 2552 C C . THR A 1 332 ? -7.701 -6.362 3.250 1.00 98.75 332 THR A C 1
ATOM 2554 O O . THR A 1 332 ? -7.855 -6.279 4.465 1.00 98.75 332 THR A O 1
ATOM 2557 N N . ALA A 1 333 ? -8.729 -6.132 2.426 1.00 98.81 333 ALA A N 1
ATOM 2558 C CA . ALA A 1 333 ? -10.083 -5.888 2.937 1.00 98.81 333 ALA A CA 1
ATOM 2559 C C . ALA A 1 333 ? -10.641 -7.113 3.694 1.00 98.81 333 ALA A C 1
ATOM 2561 O O . ALA A 1 333 ? -11.193 -6.949 4.782 1.00 98.81 333 ALA A O 1
ATOM 2562 N N . VAL A 1 334 ? -10.435 -8.334 3.181 1.00 98.88 334 VAL A N 1
ATOM 2563 C CA . VAL A 1 334 ? -10.816 -9.588 3.866 1.00 98.88 334 VAL A CA 1
ATOM 2564 C C . VAL A 1 334 ? -10.134 -9.708 5.233 1.00 98.88 334 VAL A C 1
ATOM 2566 O O . VAL A 1 334 ? -10.806 -10.016 6.216 1.00 98.88 334 VAL A O 1
ATOM 2569 N N . HIS A 1 335 ? -8.844 -9.371 5.327 1.00 98.69 335 HIS A N 1
ATOM 2570 C CA . HIS A 1 335 ? -8.119 -9.336 6.602 1.00 98.69 335 HIS A CA 1
ATOM 2571 C C . HIS A 1 335 ? -8.833 -8.492 7.658 1.00 98.69 335 HIS A C 1
ATOM 2573 O O . HIS A 1 335 ? -9.129 -8.954 8.762 1.00 98.69 335 HIS A O 1
ATOM 2579 N N . TYR A 1 336 ? -9.141 -7.241 7.312 1.00 98.88 336 TYR A N 1
ATOM 2580 C CA . TYR A 1 336 ? -9.785 -6.323 8.244 1.00 98.88 336 TYR A CA 1
ATOM 2581 C C . TYR A 1 336 ? -11.240 -6.696 8.526 1.00 98.88 336 TYR A C 1
ATOM 2583 O O . TYR A 1 336 ? -11.721 -6.444 9.630 1.00 98.88 336 TYR A O 1
ATOM 2591 N N . LEU A 1 337 ? -11.926 -7.349 7.585 1.00 98.88 337 LEU A N 1
ATOM 2592 C CA . LEU A 1 337 ? -13.240 -7.940 7.817 1.00 98.88 337 LEU A CA 1
ATOM 2593 C C . LEU A 1 337 ? -13.184 -9.055 8.869 1.00 98.88 337 LEU A C 1
ATOM 2595 O O . LEU A 1 337 ? -13.967 -9.039 9.820 1.00 98.88 337 LEU A O 1
ATOM 2599 N N . ASN A 1 338 ? -12.241 -9.989 8.747 1.00 98.81 338 ASN A N 1
ATOM 2600 C CA . ASN A 1 338 ? -12.068 -11.079 9.707 1.00 98.81 338 ASN A CA 1
ATOM 2601 C C . ASN A 1 338 ? -11.629 -10.569 11.083 1.00 98.81 338 ASN A C 1
ATOM 2603 O O . ASN A 1 338 ? -12.157 -11.006 12.112 1.00 98.81 338 ASN A O 1
ATOM 2607 N N . ALA A 1 339 ? -10.722 -9.592 11.110 1.00 98.69 339 ALA A N 1
ATOM 2608 C CA . ALA A 1 339 ? -10.294 -8.937 12.339 1.00 98.69 339 ALA A CA 1
ATOM 2609 C C . ALA A 1 339 ? -11.458 -8.188 13.019 1.00 98.69 339 ALA A C 1
ATOM 2611 O O . ALA A 1 339 ? -11.665 -8.340 14.221 1.00 98.69 339 ALA A O 1
ATOM 2612 N N . LEU A 1 340 ? -12.288 -7.469 12.252 1.00 98.69 340 LEU A N 1
ATOM 2613 C CA . LEU A 1 340 ? -13.482 -6.793 12.767 1.00 98.69 340 LEU A CA 1
ATOM 2614 C C . LEU A 1 340 ? -14.487 -7.784 13.371 1.00 98.69 340 LEU A C 1
ATOM 2616 O O . LEU A 1 340 ? -14.953 -7.571 14.488 1.00 98.69 340 LEU A O 1
ATOM 2620 N N . LYS A 1 341 ? -14.798 -8.880 12.665 1.00 98.62 341 LYS A N 1
ATOM 2621 C CA . LYS A 1 341 ? -15.684 -9.948 13.167 1.00 98.62 341 LYS A CA 1
ATOM 2622 C C . LYS A 1 341 ? -15.156 -10.535 14.479 1.00 98.62 341 LYS A C 1
ATOM 2624 O O . LYS A 1 341 ? -15.927 -10.762 15.412 1.00 98.62 341 LYS A O 1
ATOM 2629 N N . THR A 1 342 ? -13.842 -10.737 14.561 1.00 98.38 342 THR A N 1
ATOM 2630 C CA . THR A 1 342 ? -13.173 -11.237 15.767 1.00 98.38 342 THR A CA 1
ATOM 2631 C C . THR A 1 342 ? -13.327 -10.258 16.928 1.00 98.38 342 THR A C 1
ATOM 2633 O O . THR A 1 342 ? -13.834 -10.652 17.977 1.00 98.38 342 THR A O 1
ATOM 2636 N N . ASP A 1 343 ? -12.987 -8.981 16.745 1.00 98.56 343 ASP A N 1
ATOM 2637 C CA . ASP A 1 343 ? -13.090 -7.976 17.811 1.00 98.56 343 ASP A CA 1
ATOM 2638 C C . ASP A 1 343 ? -14.537 -7.767 18.277 1.00 98.56 343 ASP A C 1
ATOM 2640 O O . ASP A 1 343 ? -14.797 -7.632 19.472 1.00 98.56 343 ASP A O 1
ATOM 2644 N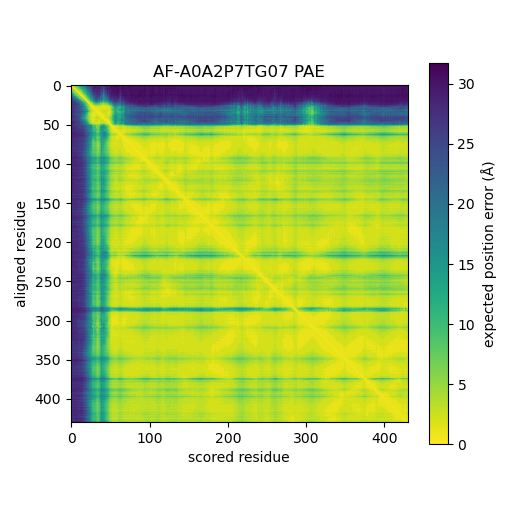 N . MET A 1 344 ? -15.502 -7.803 17.353 1.00 98.50 344 MET A N 1
ATOM 2645 C CA . MET A 1 344 ? -16.924 -7.736 17.692 1.00 98.50 344 MET A CA 1
ATOM 2646 C C . MET A 1 344 ? -17.366 -8.904 18.584 1.00 98.50 344 MET A C 1
ATOM 2648 O O . MET A 1 344 ? -18.174 -8.709 19.491 1.00 98.50 344 MET A O 1
ATOM 2652 N N . SER A 1 345 ? -16.829 -10.109 18.366 1.00 98.19 345 SER A N 1
ATOM 2653 C CA . SER A 1 345 ? -17.142 -11.285 19.192 1.00 98.19 345 SER A CA 1
ATOM 2654 C C . SER A 1 345 ? -16.609 -11.185 20.629 1.00 98.19 345 SER A C 1
ATOM 2656 O O . SER A 1 345 ? -17.082 -11.900 21.513 1.00 98.19 345 SER A O 1
ATOM 2658 N N . LEU A 1 346 ? -15.648 -10.285 20.872 1.00 98.56 346 LEU A N 1
ATOM 2659 C CA . LEU A 1 346 ? -15.013 -10.064 22.172 1.00 98.56 346 LEU A CA 1
ATOM 2660 C C . LEU A 1 346 ? -15.669 -8.941 22.987 1.00 98.56 346 LEU A C 1
ATOM 2662 O O . LEU A 1 346 ? -15.314 -8.767 24.156 1.00 98.56 346 LEU A O 1
ATOM 2666 N N . LEU A 1 347 ? -16.626 -8.201 22.420 1.00 98.38 347 LEU A N 1
ATOM 2667 C CA . LEU A 1 347 ? -17.347 -7.139 23.126 1.00 98.38 347 LEU A CA 1
ATOM 2668 C C . LEU A 1 347 ? -18.058 -7.679 24.379 1.00 98.38 347 LEU A C 1
ATOM 2670 O O . LEU A 1 347 ? -18.735 -8.708 24.345 1.00 98.38 347 LEU A O 1
ATOM 2674 N N . GLY A 1 348 ? -17.911 -6.977 25.502 1.00 97.50 348 GLY A N 1
ATOM 2675 C CA . GLY A 1 348 ? -18.420 -7.386 26.814 1.00 97.50 348 GLY A CA 1
ATOM 2676 C C . GLY A 1 348 ? -17.603 -8.480 27.512 1.00 97.50 348 GLY A C 1
ATOM 2677 O O . GLY A 1 348 ? -17.988 -8.927 28.595 1.00 97.50 348 GLY A O 1
ATOM 2678 N N . THR A 1 349 ? -16.482 -8.914 26.930 1.00 97.75 349 THR A N 1
ATOM 2679 C CA . THR A 1 349 ? -15.550 -9.875 27.540 1.00 97.75 349 THR A CA 1
ATOM 2680 C C . THR A 1 349 ? -14.286 -9.172 28.059 1.00 97.75 349 THR A C 1
ATOM 2682 O O . THR A 1 349 ? -14.004 -8.042 27.664 1.00 97.75 349 THR A O 1
ATOM 2685 N N . PRO A 1 350 ? -13.455 -9.829 28.893 1.00 97.69 350 PRO A N 1
ATOM 2686 C CA . PRO A 1 350 ? -12.150 -9.285 29.283 1.00 97.69 350 PRO A CA 1
ATOM 2687 C C . PRO A 1 350 ? -11.175 -9.042 28.117 1.00 97.69 350 PRO A C 1
ATOM 2689 O O . PRO A 1 350 ? -10.168 -8.370 28.317 1.00 97.69 350 PRO A O 1
ATOM 2692 N N . GLY A 1 351 ? -11.437 -9.620 26.938 1.00 97.12 351 GLY A N 1
ATOM 2693 C CA . GLY A 1 351 ? -10.637 -9.432 25.726 1.00 97.12 351 GLY A CA 1
ATOM 2694 C C . GLY A 1 351 ? -11.102 -8.276 24.837 1.00 97.12 351 GLY A C 1
ATOM 2695 O O . GLY A 1 351 ? -10.568 -8.127 23.744 1.00 97.12 351 GLY A O 1
ATOM 2696 N N . GLU A 1 352 ? -12.099 -7.495 25.263 1.00 98.31 352 GLU A N 1
ATOM 2697 C CA . GLU A 1 352 ? -12.592 -6.343 24.508 1.00 98.31 352 GLU A CA 1
ATOM 2698 C C . GLU A 1 352 ? -11.477 -5.316 24.241 1.00 98.31 352 GLU A C 1
ATOM 2700 O O . GLU A 1 352 ? -10.836 -4.814 25.164 1.00 98.31 352 GLU A O 1
ATOM 2705 N N . ASP A 1 353 ? -11.302 -4.952 22.968 1.00 97.75 353 ASP A N 1
ATOM 2706 C CA . ASP A 1 353 ? -10.432 -3.861 22.530 1.00 97.75 353 ASP A CA 1
ATOM 2707 C C . ASP A 1 353 ? -11.168 -3.011 21.486 1.00 97.75 353 ASP A C 1
ATOM 2709 O O . ASP A 1 353 ? -11.116 -3.242 20.275 1.00 97.75 353 ASP A O 1
ATOM 2713 N N . THR A 1 354 ? -11.894 -2.000 21.966 1.00 96.75 354 THR A N 1
ATOM 2714 C CA . THR A 1 354 ? -12.652 -1.094 21.090 1.00 96.75 354 THR A CA 1
ATOM 2715 C C . THR A 1 354 ? -11.745 -0.241 20.199 1.00 96.75 354 THR A C 1
ATOM 2717 O O . THR A 1 354 ? -12.183 0.205 19.141 1.00 96.75 354 THR A O 1
ATOM 2720 N N . GLY A 1 355 ? -10.472 -0.045 20.564 1.00 96.88 355 GLY A N 1
ATOM 2721 C CA . GLY A 1 355 ? -9.492 0.654 19.731 1.00 96.88 355 GLY A CA 1
ATOM 2722 C C . GLY A 1 355 ? -9.115 -0.147 18.482 1.00 96.88 355 GLY A C 1
ATOM 2723 O O . GLY A 1 355 ? -9.065 0.413 17.378 1.00 96.88 355 GLY A O 1
ATOM 2724 N N . LYS A 1 356 ? -8.912 -1.461 18.633 1.00 97.69 356 LYS A N 1
ATOM 2725 C CA . LYS A 1 356 ? -8.717 -2.379 17.500 1.00 97.69 356 LYS A CA 1
ATOM 2726 C C . LYS A 1 356 ? -9.964 -2.493 16.641 1.00 97.69 356 LYS A C 1
ATOM 2728 O O . LYS A 1 356 ? -9.854 -2.282 15.436 1.00 97.69 356 LYS A O 1
ATOM 2733 N N . LEU A 1 357 ? -11.137 -2.664 17.253 1.00 98.56 357 LEU A N 1
ATOM 2734 C CA . LEU A 1 357 ? -12.414 -2.719 16.535 1.00 98.56 357 LEU A CA 1
ATOM 2735 C C . LEU A 1 357 ? -12.603 -1.483 15.638 1.00 98.56 357 LEU A C 1
ATOM 2737 O O . LEU A 1 357 ? -12.881 -1.607 14.445 1.00 98.56 357 LEU A O 1
ATOM 2741 N N . ASN A 1 358 ? -12.376 -0.287 16.1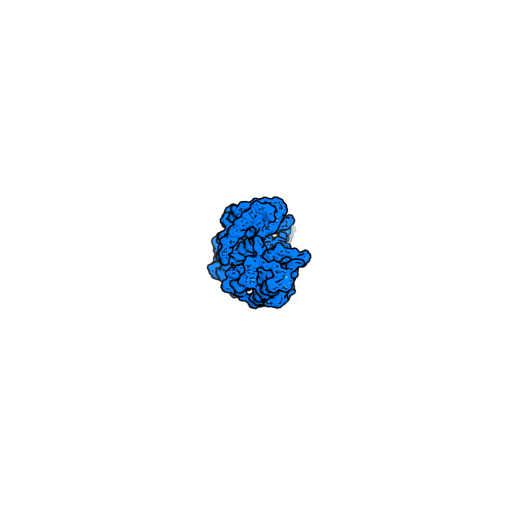90 1.00 98.50 358 ASN A N 1
ATOM 2742 C CA . ASN A 1 358 ? -12.454 0.988 15.468 1.00 98.50 358 ASN A CA 1
ATOM 2743 C C . ASN A 1 358 ? -11.494 1.052 14.277 1.00 98.50 358 ASN A C 1
ATOM 2745 O O . ASN A 1 358 ? -11.847 1.525 13.190 1.00 98.50 358 ASN A O 1
ATOM 2749 N N . SER A 1 359 ? -10.267 0.576 14.484 1.00 98.19 359 SER A N 1
ATOM 2750 C CA . SER A 1 359 ? -9.234 0.547 13.453 1.00 98.19 359 SER A CA 1
ATOM 2751 C C . SER A 1 359 ? -9.595 -0.443 12.349 1.00 98.19 359 SER A C 1
ATOM 2753 O O . SER A 1 359 ? -9.588 -0.062 11.182 1.00 98.19 359 SER A O 1
ATOM 2755 N N . ASN A 1 360 ? -9.999 -1.662 12.706 1.00 98.69 360 ASN A N 1
ATOM 2756 C CA . ASN A 1 360 ? -10.368 -2.720 11.768 1.00 98.69 360 ASN A CA 1
ATOM 2757 C C . ASN A 1 360 ? -11.593 -2.343 10.932 1.00 98.69 360 ASN A C 1
ATOM 2759 O O . ASN A 1 360 ? -11.568 -2.496 9.713 1.00 98.69 360 ASN A O 1
ATOM 2763 N N . PHE A 1 361 ? -12.614 -1.736 11.546 1.00 98.81 361 PHE A N 1
ATOM 2764 C CA . PHE A 1 361 ? -13.735 -1.157 10.805 1.00 98.81 361 PHE A CA 1
ATOM 2765 C C . PHE A 1 361 ? -13.267 -0.117 9.781 1.00 98.81 361 PHE A C 1
ATOM 2767 O O . PHE A 1 361 ? -13.666 -0.151 8.616 1.00 98.81 361 PHE A O 1
ATOM 2774 N N . THR A 1 362 ? -12.420 0.821 10.209 1.00 98.69 362 THR A N 1
ATOM 2775 C CA . THR A 1 362 ? -12.035 1.948 9.353 1.00 98.69 362 THR A CA 1
ATOM 2776 C C . THR A 1 362 ? -11.119 1.509 8.214 1.00 98.69 362 THR A C 1
ATOM 2778 O O . THR A 1 362 ? -11.275 1.991 7.093 1.00 98.69 362 THR A O 1
ATOM 2781 N N . TYR A 1 363 ? -10.203 0.571 8.467 1.00 98.69 363 TYR A N 1
ATOM 2782 C CA . TYR A 1 363 ? -9.389 -0.028 7.416 1.00 98.69 363 TYR A CA 1
ATOM 2783 C C . TYR A 1 363 ? -10.243 -0.811 6.420 1.00 98.69 363 TYR A C 1
ATOM 2785 O O . TYR A 1 363 ? -10.095 -0.573 5.225 1.00 98.69 363 TYR A O 1
ATOM 2793 N N . LEU A 1 364 ? -11.178 -1.658 6.875 1.00 98.81 364 LEU A N 1
ATOM 2794 C CA . LEU A 1 364 ? -12.118 -2.343 5.980 1.00 98.81 364 LEU A CA 1
ATOM 2795 C C . LEU A 1 364 ? -12.823 -1.333 5.066 1.00 98.81 364 LEU A C 1
ATOM 2797 O O . LEU A 1 364 ? -12.733 -1.432 3.845 1.00 98.81 364 LEU A O 1
ATOM 2801 N N . TRP A 1 365 ? -13.453 -0.312 5.652 1.00 98.12 365 TRP A N 1
ATOM 2802 C CA . TRP A 1 365 ? -14.139 0.738 4.898 1.00 98.12 365 TRP A CA 1
ATOM 2803 C C . TRP A 1 365 ? -13.213 1.434 3.882 1.00 98.12 365 TRP A C 1
ATOM 2805 O O . TRP A 1 365 ? -13.604 1.677 2.737 1.00 98.12 365 TRP A O 1
ATOM 2815 N N . ALA A 1 366 ? -11.971 1.741 4.262 1.00 97.50 366 ALA A N 1
ATOM 2816 C CA . ALA A 1 366 ? -11.041 2.463 3.399 1.00 97.50 366 ALA A CA 1
ATOM 2817 C C . ALA A 1 366 ? -10.463 1.594 2.264 1.00 97.50 366 ALA A C 1
ATOM 2819 O O . ALA A 1 366 ? -10.318 2.076 1.136 1.00 97.50 366 ALA A O 1
ATOM 2820 N N . TYR A 1 367 ? -10.184 0.311 2.513 1.00 98.44 367 TYR A N 1
ATOM 2821 C CA . TYR A 1 367 ? -9.758 -0.625 1.468 1.00 98.44 367 TYR A CA 1
ATOM 2822 C C . TYR A 1 367 ? -10.890 -0.920 0.477 1.00 98.44 367 TYR A C 1
ATOM 2824 O O . TYR A 1 367 ? -10.635 -0.950 -0.725 1.00 98.44 367 TYR A O 1
ATOM 2832 N N . LEU A 1 368 ? -12.147 -0.998 0.931 1.00 98.06 368 LEU A N 1
ATOM 2833 C CA . LEU A 1 368 ? -13.300 -1.074 0.024 1.00 98.06 368 LEU A CA 1
ATOM 2834 C C . LEU A 1 368 ? -13.387 0.160 -0.886 1.00 98.06 368 LEU A C 1
ATOM 2836 O O . LEU A 1 368 ? -13.529 0.018 -2.096 1.00 98.06 368 LEU A O 1
ATOM 2840 N N . ASN A 1 369 ? -13.213 1.374 -0.348 1.00 96.38 369 ASN A N 1
ATOM 2841 C CA . ASN A 1 369 ? -13.171 2.590 -1.175 1.00 96.38 369 ASN A CA 1
ATOM 2842 C C . ASN A 1 369 ? -11.990 2.606 -2.160 1.00 96.38 369 ASN A C 1
ATOM 2844 O O . ASN A 1 369 ? -12.104 3.167 -3.250 1.00 96.38 369 ASN A O 1
ATOM 2848 N N . SER A 1 370 ? -10.868 1.977 -1.808 1.00 97.19 370 SER A N 1
ATOM 2849 C CA . SER A 1 370 ? -9.683 1.901 -2.675 1.00 97.19 370 SER A CA 1
ATOM 2850 C C . SER A 1 370 ? -9.956 1.136 -3.975 1.00 97.19 370 SER A C 1
ATOM 2852 O O . SER A 1 370 ? -9.341 1.428 -5.001 1.00 97.19 370 SER A O 1
ATOM 2854 N N . LEU A 1 371 ? -10.926 0.219 -3.973 1.00 97.56 371 LEU A N 1
ATOM 2855 C CA . LEU A 1 371 ? -11.323 -0.529 -5.166 1.00 97.56 371 LEU A CA 1
ATOM 2856 C C . LEU A 1 371 ? -11.911 0.369 -6.267 1.00 97.56 371 LEU A C 1
ATOM 2858 O O . LEU A 1 371 ? -11.784 0.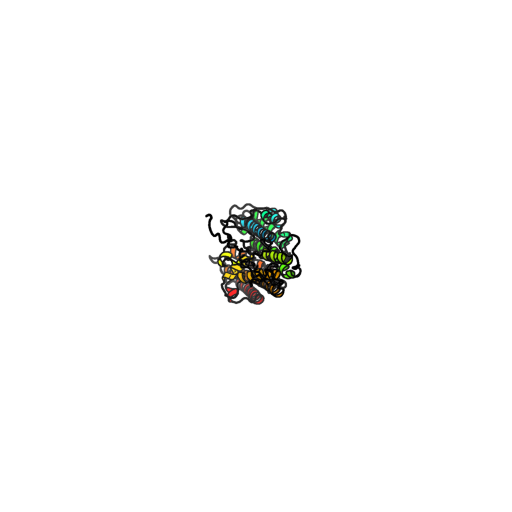039 -7.442 1.00 97.56 371 LEU A O 1
ATOM 2862 N N . TYR A 1 372 ? -12.450 1.554 -5.946 1.00 95.31 372 TYR A N 1
ATOM 2863 C CA . TYR A 1 372 ? -12.959 2.491 -6.962 1.00 95.31 372 TYR A CA 1
ATOM 2864 C C . TYR A 1 372 ? -11.895 2.995 -7.956 1.00 95.31 372 TYR A C 1
ATOM 2866 O O . TYR A 1 372 ? -12.246 3.576 -8.985 1.00 95.31 372 TYR A O 1
ATOM 2874 N N . TYR A 1 373 ? -10.602 2.803 -7.676 1.00 95.69 373 TYR A N 1
ATOM 2875 C CA . TYR A 1 373 ? -9.522 3.139 -8.612 1.00 95.69 373 TYR A CA 1
ATOM 2876 C C . TYR A 1 373 ? -9.331 2.098 -9.733 1.00 95.69 373 TYR A C 1
ATOM 2878 O O . TYR A 1 373 ? -8.624 2.346 -10.720 1.00 95.69 373 TYR A O 1
ATOM 2886 N N . PHE A 1 374 ? -10.020 0.963 -9.637 1.00 95.06 374 PHE A N 1
ATOM 2887 C CA . PHE A 1 374 ? -10.146 -0.045 -10.682 1.00 95.06 374 PHE A CA 1
ATOM 2888 C C . PHE A 1 374 ? -11.504 0.150 -11.365 1.00 95.06 374 PHE A C 1
ATOM 2890 O O . PHE A 1 374 ? -12.496 0.481 -10.722 1.00 95.06 374 PHE A O 1
ATOM 2897 N N . THR A 1 375 ? -11.544 0.113 -12.700 1.00 87.38 375 THR A N 1
ATOM 2898 C CA . THR A 1 375 ? -12.722 0.585 -13.452 1.00 87.38 375 THR A CA 1
ATOM 2899 C C . THR A 1 375 ? -13.085 -0.392 -14.572 1.00 87.38 375 THR A C 1
ATOM 2901 O O . THR A 1 375 ? -12.366 -0.412 -15.576 1.00 87.38 375 THR A O 1
ATOM 2904 N N . PRO A 1 376 ? -14.204 -1.137 -14.436 1.00 90.06 376 PRO A N 1
ATOM 2905 C CA . PRO A 1 376 ? -14.970 -1.325 -13.191 1.00 90.06 376 PRO A CA 1
ATOM 2906 C C . PRO A 1 376 ? -14.173 -2.144 -12.151 1.00 90.06 376 PRO A C 1
ATOM 2908 O O . PRO A 1 376 ? -13.295 -2.905 -12.559 1.00 90.06 376 PRO A O 1
ATOM 2911 N N . PRO A 1 377 ? -14.454 -1.997 -10.842 1.00 94.94 377 PRO A N 1
ATOM 2912 C CA . PRO A 1 377 ? -13.958 -2.937 -9.841 1.00 94.94 377 PRO A CA 1
ATOM 2913 C C . PRO A 1 377 ? -14.625 -4.306 -10.017 1.00 94.94 377 PRO A C 1
ATOM 2915 O O . PRO A 1 377 ? -15.743 -4.386 -10.534 1.00 94.94 377 PRO A O 1
ATOM 2918 N N . LYS A 1 378 ? -13.966 -5.381 -9.571 1.00 96.56 378 LYS A N 1
ATOM 2919 C CA . LYS A 1 378 ? -14.501 -6.751 -9.723 1.00 96.56 378 LYS A CA 1
ATOM 2920 C C . LYS A 1 378 ? -15.655 -7.096 -8.770 1.00 96.56 378 LYS A C 1
ATOM 2922 O O . LYS A 1 378 ? -16.423 -8.006 -9.065 1.00 96.56 378 LYS A O 1
ATOM 2927 N N . ALA A 1 379 ? -15.795 -6.370 -7.661 1.00 95.81 379 ALA A N 1
ATOM 2928 C CA . ALA A 1 379 ? -16.886 -6.516 -6.689 1.00 95.81 379 ALA A CA 1
ATOM 2929 C C . ALA A 1 379 ? -17.767 -5.251 -6.626 1.00 95.81 379 ALA A C 1
ATOM 2931 O O . ALA A 1 379 ? -17.302 -4.153 -6.953 1.00 95.81 379 ALA A O 1
ATOM 2932 N N . ASP A 1 380 ? -19.022 -5.381 -6.175 1.00 96.56 380 ASP A N 1
ATOM 2933 C CA . ASP A 1 380 ? -19.961 -4.254 -6.030 1.00 96.56 380 ASP A CA 1
ATOM 2934 C C . ASP A 1 380 ? -19.599 -3.385 -4.812 1.00 96.56 380 ASP A C 1
ATOM 2936 O O . ASP A 1 380 ? -20.069 -3.574 -3.690 1.00 96.56 380 ASP A O 1
ATOM 2940 N N . VAL A 1 381 ? -18.697 -2.424 -5.028 1.00 95.94 381 VAL A N 1
ATOM 2941 C CA . VAL A 1 381 ? -18.216 -1.524 -3.968 1.00 95.94 381 VAL A CA 1
ATOM 2942 C C . VAL A 1 381 ? -19.348 -0.708 -3.319 1.00 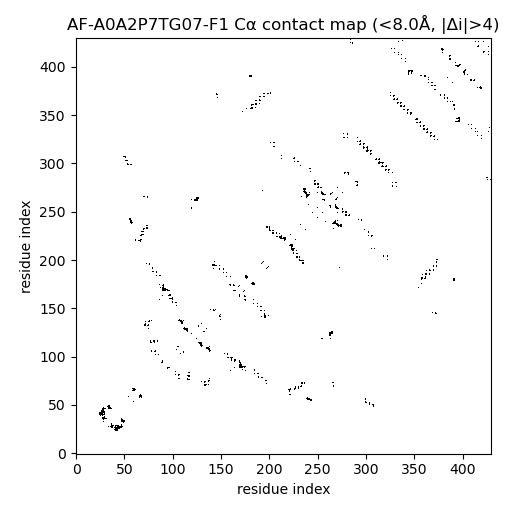95.94 381 VAL A C 1
ATOM 2944 O O . VAL A 1 381 ? -19.353 -0.617 -2.088 1.00 95.94 381 VAL A O 1
ATOM 2947 N N . PRO A 1 382 ? -20.304 -0.112 -4.065 1.00 96.00 382 PRO A N 1
ATOM 2948 C CA . PRO A 1 382 ? -21.460 0.547 -3.460 1.00 96.00 382 PRO A CA 1
ATOM 2949 C C . PRO A 1 382 ? -22.247 -0.333 -2.482 1.00 96.00 382 PRO A C 1
ATOM 2951 O O . PRO A 1 382 ? -22.558 0.138 -1.384 1.00 96.00 382 PRO A O 1
ATOM 2954 N N . ASP A 1 383 ? -22.545 -1.582 -2.848 1.00 97.00 383 ASP A N 1
ATOM 2955 C CA . ASP A 1 383 ? -23.282 -2.501 -1.972 1.00 97.00 383 ASP A CA 1
ATOM 2956 C C . ASP A 1 383 ? -22.451 -2.911 -0.747 1.00 97.00 383 ASP A C 1
ATOM 2958 O O . ASP A 1 383 ? -22.915 -2.805 0.390 1.00 97.00 383 ASP A O 1
ATOM 2962 N N . MET A 1 384 ? -21.166 -3.233 -0.935 1.00 97.81 384 MET A N 1
ATOM 2963 C CA . MET A 1 384 ? -20.264 -3.563 0.176 1.00 97.81 384 MET A CA 1
ATOM 2964 C C . MET A 1 384 ? -20.136 -2.423 1.200 1.00 97.81 384 MET A C 1
ATOM 2966 O O . MET A 1 384 ? -20.113 -2.675 2.406 1.00 97.81 384 MET A O 1
ATOM 2970 N N . LEU A 1 385 ? -20.093 -1.163 0.752 1.00 96.69 385 LEU A N 1
ATOM 2971 C CA . LEU A 1 385 ? -20.063 0.001 1.649 1.00 96.69 385 LEU A CA 1
ATOM 2972 C C . LEU A 1 385 ? -21.401 0.224 2.369 1.00 96.69 385 LEU A C 1
ATOM 2974 O O . LEU A 1 385 ? -21.423 0.681 3.516 1.00 96.69 385 LEU A O 1
ATOM 2978 N N . LEU A 1 386 ? -22.523 -0.108 1.724 1.00 97.19 386 LEU A N 1
ATOM 2979 C CA . LEU A 1 386 ? -23.837 -0.089 2.365 1.00 97.19 386 LEU A CA 1
ATOM 2980 C C . LEU A 1 386 ? -23.933 -1.158 3.464 1.00 97.19 386 LEU A C 1
ATOM 2982 O O . LEU A 1 386 ? -24.443 -0.872 4.552 1.00 97.19 386 LEU A O 1
ATOM 2986 N N . LEU A 1 387 ? -23.409 -2.359 3.202 1.00 97.56 387 LEU A N 1
ATOM 2987 C CA . LEU A 1 387 ? -23.341 -3.463 4.161 1.00 97.56 387 LEU A CA 1
ATOM 2988 C C . LEU A 1 387 ? -22.413 -3.145 5.340 1.00 97.56 387 LEU A C 1
ATOM 2990 O O . LEU A 1 387 ? -22.794 -3.386 6.489 1.00 97.56 387 LEU A O 1
ATOM 2994 N N . SER A 1 388 ? -21.232 -2.564 5.086 1.00 95.12 388 SER A N 1
ATOM 2995 C CA . SER A 1 388 ? -20.296 -2.180 6.152 1.00 95.12 388 SER A CA 1
ATOM 2996 C C . SER A 1 388 ? -20.864 -1.076 7.045 1.00 95.12 388 SER A C 1
ATOM 2998 O O . SER A 1 388 ? -20.656 -1.090 8.256 1.00 95.12 388 SER A O 1
ATOM 3000 N N . GLY A 1 389 ? -21.591 -0.119 6.460 1.00 94.38 389 GLY A N 1
ATOM 3001 C CA . GLY A 1 389 ? -22.049 1.089 7.140 1.00 94.38 389 GLY A CA 1
ATOM 3002 C C . GLY A 1 389 ? -20.956 2.159 7.268 1.00 94.38 389 GLY A C 1
ATOM 3003 O O . GLY A 1 389 ? -19.876 2.048 6.691 1.00 94.38 389 GLY A O 1
ATOM 3004 N N . ASN A 1 390 ? -21.256 3.218 8.032 1.00 92.81 390 ASN A N 1
ATOM 3005 C CA . ASN A 1 390 ? -20.422 4.431 8.146 1.00 92.81 390 ASN A CA 1
ATOM 3006 C C . ASN A 1 390 ? -19.713 4.591 9.507 1.00 92.81 390 ASN A C 1
ATOM 3008 O O . ASN A 1 390 ? -19.008 5.577 9.721 1.00 92.81 390 ASN A O 1
ATOM 3012 N N . ALA A 1 391 ? -19.934 3.671 10.447 1.00 95.88 391 ALA A N 1
ATOM 3013 C CA . ALA A 1 391 ? -19.303 3.667 11.764 1.00 95.88 391 ALA A CA 1
ATOM 3014 C C . ALA A 1 391 ? -19.243 2.234 12.325 1.00 95.88 391 ALA A C 1
ATOM 3016 O O . ALA A 1 391 ? -20.110 1.426 11.978 1.00 95.88 391 ALA A O 1
ATOM 3017 N N . PRO A 1 392 ? -18.273 1.928 13.207 1.00 97.00 392 PRO A N 1
ATOM 3018 C CA . PRO A 1 392 ? -18.226 0.651 13.908 1.00 97.00 392 PRO A CA 1
ATOM 3019 C C . PRO A 1 392 ? -19.486 0.410 14.751 1.00 97.00 392 PRO A C 1
ATOM 3021 O O . PRO A 1 392 ? -20.108 1.339 15.273 1.00 97.00 392 PRO A O 1
ATOM 3024 N N . VAL A 1 393 ? -19.844 -0.865 14.908 1.00 97.25 393 VAL A N 1
ATOM 3025 C CA . VAL A 1 393 ? -20.998 -1.316 15.697 1.00 97.25 393 VAL A CA 1
ATOM 3026 C C . VAL A 1 393 ? -20.507 -2.016 16.964 1.00 97.25 393 VAL A C 1
ATOM 3028 O O . VAL A 1 393 ? -19.746 -2.974 16.888 1.00 97.25 393 VAL A O 1
ATOM 3031 N N . TYR A 1 394 ? -20.997 -1.573 18.125 1.00 97.81 394 TYR A N 1
ATOM 3032 C CA . TYR A 1 394 ? -20.619 -2.097 19.449 1.00 97.81 394 TYR A CA 1
ATOM 3033 C C . TYR A 1 394 ? -21.698 -3.001 20.066 1.00 97.81 394 TYR A C 1
ATOM 3035 O O . TYR A 1 394 ? -21.946 -2.974 21.271 1.00 97.81 394 TYR A O 1
ATOM 3043 N N . ALA A 1 395 ? -22.417 -3.753 19.233 1.00 97.62 395 ALA A N 1
ATOM 3044 C CA . ALA A 1 395 ? -23.474 -4.638 19.704 1.00 97.62 395 ALA A CA 1
ATOM 3045 C C . ALA A 1 395 ? -22.874 -5.857 20.419 1.00 97.62 395 ALA A C 1
ATOM 3047 O O . ALA A 1 395 ? -22.013 -6.535 19.863 1.00 97.62 395 ALA A O 1
ATOM 3048 N N . LEU A 1 396 ? -23.349 -6.151 21.633 1.00 98.06 396 LEU A N 1
ATOM 3049 C CA . LEU A 1 396 ? -22.866 -7.299 22.403 1.00 98.06 396 LEU A CA 1
ATOM 3050 C C . LEU A 1 396 ? -23.210 -8.625 21.698 1.00 98.06 396 LEU A C 1
ATOM 3052 O O . LEU A 1 396 ? -24.319 -8.743 21.151 1.00 98.06 396 LEU A O 1
ATOM 3056 N N . PRO A 1 397 ? -22.323 -9.637 21.753 1.00 98.19 397 PRO A N 1
ATOM 3057 C CA . PRO A 1 397 ? -22.573 -10.950 21.174 1.00 98.19 397 PRO A CA 1
ATOM 3058 C C . PRO A 1 397 ? -23.911 -11.546 21.627 1.00 98.19 397 PRO A C 1
ATOM 3060 O O . PRO A 1 397 ? -24.267 -11.507 22.805 1.00 98.19 397 PRO A O 1
ATOM 3063 N N . GLY A 1 398 ? -24.665 -12.098 20.674 1.00 95.44 398 GLY A N 1
ATOM 3064 C CA . GLY A 1 398 ? -25.973 -12.720 20.915 1.00 95.44 398 GLY A CA 1
ATOM 3065 C C . GLY A 1 398 ? -27.171 -11.763 20.939 1.00 95.44 398 GLY A C 1
ATOM 3066 O O . GLY A 1 398 ? -28.302 -12.228 21.045 1.00 95.44 398 GLY A O 1
ATOM 3067 N N . THR A 1 399 ? -26.961 -10.450 20.811 1.00 98.50 399 THR A N 1
ATOM 3068 C CA . THR A 1 399 ? -28.058 -9.488 20.598 1.00 98.50 399 THR A CA 1
ATOM 3069 C C . THR A 1 399 ? -28.530 -9.481 19.140 1.00 98.50 399 THR A C 1
ATOM 3071 O O . THR A 1 399 ? -27.744 -9.754 18.234 1.00 98.50 399 THR A O 1
ATOM 3074 N N . ASP A 1 400 ? -29.782 -9.087 18.886 1.00 98.38 400 ASP A N 1
ATOM 3075 C CA . ASP A 1 400 ? -30.318 -8.965 17.517 1.00 98.38 400 ASP A CA 1
ATOM 3076 C C . ASP A 1 400 ? -29.477 -8.019 16.644 1.00 98.38 400 ASP A C 1
ATOM 3078 O O . ASP A 1 400 ? -29.235 -8.290 15.470 1.00 98.38 400 ASP A O 1
ATOM 3082 N N . ALA A 1 401 ? -28.976 -6.925 17.229 1.00 97.81 401 ALA A N 1
ATOM 3083 C CA . ALA A 1 401 ? -28.113 -5.973 16.535 1.00 97.81 401 ALA A CA 1
ATOM 3084 C C . ALA A 1 401 ? -26.759 -6.587 16.138 1.00 97.81 401 ALA A C 1
ATOM 3086 O O . ALA A 1 401 ? -26.254 -6.298 15.054 1.00 97.81 401 ALA A O 1
ATOM 3087 N N . TYR A 1 402 ? -26.187 -7.446 16.988 1.00 98.44 402 TYR A N 1
ATOM 3088 C CA . TYR A 1 402 ? -24.961 -8.180 16.675 1.00 98.44 402 TYR A CA 1
ATOM 3089 C C . TYR A 1 402 ? -25.201 -9.196 15.558 1.00 98.44 402 TYR A C 1
ATOM 3091 O O . TYR A 1 402 ? -24.452 -9.217 14.587 1.00 98.44 402 TYR A O 1
ATOM 3099 N N . LEU A 1 403 ? -26.268 -9.996 15.663 1.00 98.38 403 LEU A N 1
ATOM 3100 C CA . LEU A 1 403 ? -26.608 -11.006 14.657 1.00 98.38 403 LEU A CA 1
ATOM 3101 C C . LEU A 1 403 ? -26.840 -10.370 13.282 1.00 98.38 403 LEU A C 1
ATOM 3103 O O . LEU A 1 403 ? -26.285 -10.843 12.293 1.00 98.38 403 LEU A O 1
ATOM 3107 N N . LEU A 1 404 ? -27.568 -9.250 13.236 1.00 98.19 404 LEU A N 1
ATOM 3108 C CA . LEU A 1 404 ? -27.786 -8.487 12.008 1.00 98.19 404 LEU A CA 1
ATOM 3109 C C . LEU A 1 404 ? -26.478 -7.941 11.422 1.00 98.19 404 LEU A C 1
ATOM 3111 O O . LEU A 1 404 ? -26.290 -7.957 10.208 1.00 98.19 404 LEU A O 1
ATOM 3115 N N . GLN A 1 405 ? -25.572 -7.426 12.257 1.00 98.06 405 GLN A N 1
ATOM 3116 C CA . GLN A 1 405 ? -24.299 -6.912 11.756 1.00 98.06 405 GLN A CA 1
ATOM 3117 C C . GLN A 1 405 ? -23.402 -8.038 11.232 1.00 98.06 405 GLN A C 1
ATOM 3119 O O . GLN A 1 405 ? -22.772 -7.869 10.193 1.00 98.06 405 GLN A O 1
ATOM 3124 N N . MET A 1 406 ? -23.375 -9.192 11.901 1.00 98.31 406 MET A N 1
ATOM 3125 C CA . MET A 1 406 ? -22.639 -10.361 11.420 1.00 98.31 406 MET A CA 1
ATOM 3126 C C . MET A 1 406 ? -23.185 -10.854 10.079 1.00 98.31 406 MET A C 1
ATOM 3128 O O . MET A 1 406 ? -22.394 -11.088 9.175 1.00 98.31 406 MET A O 1
ATOM 3132 N N . GLU A 1 407 ? -24.509 -10.922 9.905 1.00 98.50 407 GLU A N 1
ATOM 3133 C CA . GLU A 1 407 ? -25.136 -11.279 8.623 1.00 98.50 407 GLU A CA 1
ATOM 3134 C C . GLU A 1 407 ? -24.687 -10.346 7.486 1.00 98.50 407 GLU A C 1
ATOM 3136 O O . GLU A 1 407 ? -24.280 -10.815 6.424 1.00 98.50 407 GLU A O 1
ATOM 3141 N N . LYS A 1 408 ? -24.667 -9.028 7.723 1.00 98.62 408 LYS A N 1
ATOM 3142 C CA . LYS A 1 408 ? -24.165 -8.055 6.738 1.00 98.62 408 LYS A CA 1
ATOM 3143 C C . LYS A 1 408 ? -22.692 -8.263 6.395 1.00 98.62 408 LYS A C 1
ATOM 3145 O O . LYS A 1 408 ? -22.321 -8.148 5.231 1.00 98.62 408 LYS A O 1
ATOM 3150 N N . LEU A 1 409 ? -21.854 -8.555 7.392 1.00 98.50 409 LEU A N 1
ATOM 3151 C CA . LEU A 1 409 ? -20.432 -8.823 7.168 1.00 98.50 409 LEU A CA 1
ATOM 3152 C C . LEU A 1 409 ? -20.211 -10.142 6.412 1.00 98.50 409 LEU A C 1
ATOM 3154 O O . LEU A 1 409 ? -19.271 -10.219 5.629 1.00 98.50 409 LEU A O 1
ATOM 3158 N N . GLU A 1 410 ? -21.069 -11.152 6.581 1.00 98.44 410 GLU A N 1
ATOM 3159 C CA . GLU A 1 410 ? -21.010 -12.370 5.756 1.00 98.44 410 GLU A CA 1
ATOM 3160 C C . GLU A 1 410 ? -21.425 -12.111 4.303 1.00 98.44 410 GLU A C 1
ATOM 3162 O O . GLU A 1 410 ? -20.797 -12.643 3.391 1.00 98.44 410 GLU A O 1
ATOM 3167 N N . LEU A 1 411 ? -22.436 -11.267 4.061 1.00 98.56 411 LEU A N 1
ATOM 3168 C CA . LEU A 1 411 ? -22.799 -10.855 2.699 1.00 98.56 411 LEU A CA 1
ATOM 3169 C C . LEU A 1 411 ? -21.646 -10.101 2.025 1.00 98.56 411 LEU A C 1
ATOM 3171 O O . LEU A 1 411 ? -21.275 -10.416 0.900 1.00 98.56 411 LEU A O 1
ATOM 3175 N N . LEU A 1 412 ? -21.013 -9.175 2.748 1.00 98.62 412 LEU A N 1
ATOM 3176 C CA . LEU A 1 412 ? -19.838 -8.449 2.266 1.00 98.62 412 LEU A CA 1
ATOM 3177 C C . LEU A 1 412 ? -18.680 -9.414 1.952 1.00 98.62 412 LEU A C 1
ATOM 3179 O O . LEU A 1 412 ? -18.032 -9.297 0.913 1.00 98.62 412 LEU A O 1
ATOM 3183 N N . ALA A 1 413 ? -18.439 -10.402 2.819 1.00 98.69 413 ALA A N 1
ATOM 3184 C CA . ALA A 1 413 ? -17.439 -11.438 2.579 1.00 98.69 413 ALA A CA 1
ATOM 3185 C C . ALA A 1 413 ? -17.748 -12.258 1.316 1.00 98.69 413 ALA A C 1
ATOM 3187 O O . ALA A 1 413 ? -16.829 -12.550 0.554 1.00 98.69 413 ALA A O 1
ATOM 3188 N N . ALA A 1 414 ? -19.019 -12.593 1.071 1.00 98.50 414 ALA A N 1
ATOM 3189 C CA . ALA A 1 414 ? -19.444 -13.315 -0.126 1.00 98.50 414 ALA A CA 1
ATOM 3190 C C . ALA A 1 414 ? -19.218 -12.501 -1.412 1.00 98.50 414 ALA A C 1
ATOM 3192 O O . ALA A 1 414 ? -18.751 -13.063 -2.402 1.00 98.50 414 ALA A O 1
ATOM 3193 N N . GLU A 1 415 ? -19.469 -11.188 -1.386 1.00 98.31 415 GLU A N 1
ATOM 3194 C CA . GLU A 1 415 ? -19.183 -10.287 -2.513 1.00 98.31 415 GLU A CA 1
ATOM 3195 C C . GLU A 1 415 ? -17.681 -10.220 -2.827 1.00 98.31 415 GLU A C 1
ATOM 3197 O O . GLU A 1 415 ? -17.274 -10.383 -3.980 1.00 98.31 415 GLU A O 1
ATOM 3202 N N . LEU A 1 416 ? -16.828 -10.058 -1.803 1.00 98.50 416 LEU A N 1
ATOM 3203 C CA . LEU A 1 416 ? -15.369 -10.109 -1.976 1.00 98.50 416 LEU A CA 1
ATOM 3204 C C . LEU A 1 416 ? -14.916 -11.473 -2.505 1.00 98.50 416 LEU A C 1
ATOM 3206 O O . LEU A 1 416 ? -14.084 -11.549 -3.408 1.00 98.50 416 LEU A O 1
ATOM 3210 N N . GLN A 1 417 ? -15.471 -12.555 -1.966 1.00 98.44 417 GLN A N 1
ATOM 3211 C CA . GLN A 1 417 ? -15.112 -13.900 -2.383 1.00 98.44 417 GLN A CA 1
ATOM 3212 C C . GLN A 1 417 ? -15.454 -14.150 -3.855 1.00 98.44 417 GLN A C 1
ATOM 3214 O O . GLN A 1 417 ? -14.619 -14.663 -4.600 1.00 98.44 417 GLN A O 1
ATOM 3219 N N . ALA A 1 418 ? -16.666 -13.782 -4.272 1.00 98.06 418 ALA A N 1
ATOM 3220 C CA . ALA A 1 418 ? -17.140 -13.984 -5.633 1.00 98.06 418 ALA A CA 1
ATOM 3221 C C . ALA A 1 418 ? -16.409 -13.082 -6.636 1.00 98.06 418 ALA A C 1
ATOM 3223 O O . ALA A 1 418 ? -15.973 -13.569 -7.677 1.00 98.06 418 ALA A O 1
ATOM 3224 N N . GLY A 1 419 ? -16.235 -11.795 -6.318 1.00 97.19 419 GLY A N 1
ATOM 3225 C CA . GLY A 1 419 ? -15.605 -10.831 -7.223 1.00 97.19 419 GLY A CA 1
ATOM 3226 C C . GLY A 1 419 ? -14.130 -11.127 -7.506 1.00 97.19 419 GLY A C 1
ATOM 3227 O O . GLY A 1 419 ? -13.653 -10.889 -8.613 1.00 97.19 419 GLY A O 1
ATOM 3228 N N . TYR A 1 420 ? -13.403 -11.676 -6.531 1.00 97.19 420 TYR A N 1
ATOM 3229 C CA . TYR A 1 420 ? -11.957 -11.920 -6.644 1.00 97.19 420 TYR A CA 1
ATOM 3230 C C . TYR A 1 420 ? -11.574 -13.398 -6.720 1.00 97.19 420 TYR A C 1
ATOM 3232 O O . TYR A 1 420 ? -10.385 -13.724 -6.690 1.00 97.19 420 TYR A O 1
ATOM 3240 N N . GLU A 1 421 ? -12.573 -14.276 -6.837 1.00 96.31 421 GLU A N 1
ATOM 3241 C CA . GLU A 1 421 ? -12.411 -15.729 -6.935 1.00 96.31 421 GLU A CA 1
ATOM 3242 C C . GLU A 1 421 ? -11.590 -16.313 -5.771 1.00 96.31 421 GLU A C 1
ATOM 3244 O O . GLU A 1 421 ? -10.778 -17.226 -5.941 1.00 96.31 421 GLU A O 1
ATOM 3249 N N . PHE A 1 422 ? -11.790 -15.779 -4.562 1.00 97.50 422 PHE A N 1
ATOM 3250 C CA . PHE A 1 422 ? -11.072 -16.253 -3.385 1.00 97.50 422 PHE A CA 1
ATOM 3251 C C . PHE A 1 422 ? -11.578 -17.621 -2.922 1.00 97.50 422 PHE A C 1
ATOM 3253 O O . PHE A 1 422 ? -12.776 -17.914 -2.855 1.00 97.50 422 PHE A O 1
ATOM 3260 N N . THR A 1 423 ? -10.646 -18.483 -2.534 1.00 97.31 423 THR A N 1
ATOM 3261 C CA . THR A 1 423 ? -10.979 -19.788 -1.961 1.00 97.31 423 THR A CA 1
ATOM 3262 C C . THR A 1 423 ? -11.506 -19.641 -0.535 1.00 97.31 423 THR A C 1
ATOM 3264 O O . THR A 1 423 ? -11.176 -18.694 0.177 1.00 97.31 423 THR A O 1
ATOM 3267 N N . ASN A 1 424 ? -12.261 -20.634 -0.055 1.00 96.69 424 ASN A N 1
ATOM 3268 C CA . ASN A 1 424 ? -12.684 -20.671 1.351 1.00 96.69 424 ASN A CA 1
ATOM 3269 C C . ASN A 1 424 ? -11.492 -20.625 2.320 1.00 96.69 424 ASN A C 1
ATOM 3271 O O . ASN A 1 424 ? -11.605 -20.057 3.400 1.00 96.69 424 ASN A O 1
ATOM 3275 N N . PHE A 1 425 ? -10.354 -21.217 1.935 1.00 96.88 425 PHE A N 1
ATOM 3276 C CA . PHE A 1 425 ? -9.140 -21.178 2.743 1.00 96.88 425 PHE A CA 1
ATOM 3277 C C . PHE A 1 425 ? -8.612 -19.746 2.867 1.00 96.88 425 PHE A C 1
ATOM 3279 O O . PHE A 1 425 ? -8.391 -19.273 3.977 1.00 96.88 425 PHE A O 1
ATOM 3286 N N . GLN A 1 426 ? -8.478 -19.035 1.748 1.00 97.69 426 GLN A N 1
ATOM 3287 C CA . GLN A 1 426 ? -8.052 -17.633 1.727 1.00 97.69 426 GLN A CA 1
ATOM 3288 C C . GLN A 1 426 ? -8.974 -16.750 2.570 1.00 97.69 426 GLN A C 1
ATOM 3290 O O . GLN A 1 426 ? -8.504 -16.025 3.445 1.00 97.69 426 GLN A O 1
ATOM 3295 N N . MET A 1 427 ? -10.289 -16.897 2.385 1.00 97.75 427 MET A N 1
ATOM 3296 C CA . MET A 1 427 ? -11.292 -16.135 3.131 1.00 97.75 427 MET A CA 1
ATOM 3297 C C . MET A 1 427 ? -11.222 -16.341 4.648 1.00 97.75 427 MET A C 1
ATOM 3299 O O . MET A 1 427 ? -11.640 -15.459 5.386 1.00 97.75 427 MET A O 1
ATOM 3303 N N . GLN A 1 428 ? -10.722 -17.483 5.128 1.00 96.00 428 GLN A N 1
ATOM 3304 C CA . GLN A 1 428 ? -10.640 -17.797 6.560 1.00 96.00 428 GLN A CA 1
ATOM 3305 C C . GLN A 1 428 ? -9.304 -17.421 7.206 1.00 96.00 428 GLN A C 1
ATOM 3307 O O . GLN A 1 428 ? -9.257 -17.276 8.426 1.00 96.00 428 GLN A O 1
ATOM 3312 N N . ASN A 1 429 ? -8.223 -17.334 6.425 1.00 96.06 429 ASN A N 1
ATOM 3313 C CA . ASN A 1 429 ? -6.862 -17.244 6.965 1.00 96.06 429 ASN A CA 1
ATOM 3314 C C . ASN A 1 429 ? -6.213 -15.867 6.785 1.00 96.06 429 ASN A C 1
ATOM 3316 O O . ASN A 1 429 ? -5.210 -15.598 7.446 1.00 96.06 429 ASN A O 1
ATOM 3320 N N . TRP A 1 430 ? -6.756 -15.003 5.922 1.00 95.12 430 TRP A N 1
ATOM 3321 C CA . TRP A 1 430 ? -6.364 -13.594 5.879 1.00 95.12 430 TRP A CA 1
ATOM 3322 C C . TRP A 1 430 ? -6.963 -12.812 7.026 1.00 95.12 430 TRP A C 1
ATOM 3324 O O . TRP A 1 430 ? -6.193 -11.994 7.583 1.00 95.12 430 TRP A O 1
#

Radius of gyration: 30.28 Å; Cα contacts (8 Å, |Δi|>4): 688; chains: 1; bounding box: 139×47×78 Å

Secondary structure (DSSP, 8-state):
--------------------------BSB--TTSTTB-TT-SB--S---SSPPPPSSS--EETTEE----HHHHHHHHHHHHHHHHHHHTTSTTPPP--HHHHHHHHH-TT---B-----TTSEES-SBGGGT-SS--SGGG---GGGHHHHHHHHHHHHHHHHT-TTTTTSGGGTB-TT--BHHHHHHHHHIIIIIIHHHHHHHHTGGGS--SS--TTSSS-HHHHHHHHHHHHHT--TTGGGS-HHHHHH-SB--SSSSSEE-TTTSB--HHHHHHHHHGGG--SS--HHHHHHHHHHHHHHHHHTT-HHHHHHHHHHHHHHHHHHHHHHHHHHHHHHHHHHHTTTSTT--HHHHHHHHHHHHHHHHHGGGSSS-SS-HHHHHHHH-SS---PPTTSHHHHHHHHHHHHHHHHHHHHHT--HHHHHH-

Foldseek 3Di:
DDDDDDDDDDPDDDPPPPPPPPPPQAEDQCDPQFPGHDPSHPYYPVHGHLFDDQDLFLFDDDPPDTQFDALLLLLLLLLLVVLLVVLVQQQAAPDAADDLCVSVCSAPPQADWAFRPADPDQFAAPDGTSVVRPGRHHLLVQFPCQVNLVVLLSVQSNQLNVLSVDPVQGNRQSSQADPLLARSSLLSSLSSLLRRQVLQLLVLLVCLVVFDLPDCDPPHRHGRSLHSLSNSVSSLFAARCLSVDALVVLLVDFFDPPVPPSYTYSRHTGGGDNSNLLSNLCVLVPVPDRLNVQLSCLSSQLSSCSVSVPPVSVVVSSVSNLLSSLLSLLLQLLVLLLQLLVLLQCQPHPPHDSNSNSSSLNNNLSSLSSQVSRVVRLFDSVLLCVLSDDGGDRDHPPDPSSVSNVVSSVVSLVRSCRSSVDDPSSSNRD

Sequence (430 aa):
MRIAPVSAFLLLVPIFLFLPACVYQEKGCTDITALNYNPNAMSDNGSCLYALPVPDTYRFKRGDSTSVDYKEQVVLNLLIETICTTIKNLAEPGAQPIDAAILTQIYQSSSYNGAILSSTGGYAPLAETFTQIATGQRLSANVVNTFKADSMLLTWFDSIAVRSQNGMYLGSPAVYTTTSGFNMLAAVQTTLQASVSCANGVNIIKNISANANNLLSGTHNYTPMEHAWDKAWGFFGAAACWPAFETTVWSEQNFMDYDVNDTINFASEYNFLYAGEAARRDLINDGQTNFSQTLFAAWAGGRTAITNQTEVLRSEARQTILDEWERLIAATAVHYLNALKTDMSLLGTPGEDTGKLNSNFTYLWAYLNSLYYFTPPKADVPDMLLLSGNAPVYALPGTDAYLLQMEKLELLAAELQAGYEFTNFQMQNW

Solvent-accessible surface area (backbone atoms only — not comparable to full-atom values): 23215 Å² total; per-residue (Å²): 132,90,81,89,84,91,78,86,83,78,84,82,74,82,79,78,78,77,67,76,76,78,73,80,68,42,66,26,11,61,50,87,82,23,83,54,45,32,94,74,28,75,38,68,64,82,66,57,31,78,56,72,74,64,56,83,39,69,70,51,64,54,82,96,40,66,33,69,54,31,48,61,33,41,46,51,54,49,48,51,46,33,51,45,49,59,59,54,48,32,27,36,79,84,44,71,62,53,62,44,64,58,58,49,40,60,34,60,30,42,79,60,61,58,74,64,66,71,83,56,82,95,40,47,60,72,54,60,34,39,64,76,66,40,72,65,60,36,49,62,86,44,50,49,60,62,98,46,46,64,65,51,46,54,52,45,43,45,48,32,22,61,32,25,70,34,77,90,19,33,32,28,68,54,20,40,31,47,99,62,35,41,24,45,58,50,36,46,50,43,46,47,45,32,22,35,25,48,34,48,20,51,54,42,53,76,48,42,85,78,39,55,74,89,53,57,46,81,92,45,68,27,26,49,29,53,35,49,52,34,35,23,48,25,29,48,19,50,18,26,48,52,78,75,52,59,44,74,57,39,47,78,44,48,63,48,62,81,86,71,74,66,41,38,41,66,65,44,24,23,39,36,70,57,42,29,47,26,17,49,66,34,69,61,69,76,89,79,62,48,50,51,62,53,45,48,51,22,54,36,40,19,56,32,18,57,77,52,68,36,64,66,56,27,52,52,19,44,50,51,42,56,52,51,54,53,45,47,42,51,49,54,22,48,21,23,48,53,50,25,56,53,36,38,65,25,40,95,46,98,73,49,45,70,70,56,29,17,41,22,39,26,40,23,56,34,36,50,58,42,43,70,69,40,86,81,46,71,42,66,51,72,59,40,47,62,48,64,53,95,50,57,76,90,42,44,64,90,36,72,67,25,54,54,50,51,52,30,51,51,52,38,49,48,43,53,30,64,39,65,70,52,48,72,66,56,74,72,62,76

pLDDT: mean 93.0, std 11.38, range [37.5, 98.88]